Protein AF-0000000065910485 (afdb_homodimer)

Organism: Halorubrum lacusprofundi (strain ATCC 49239 / DSM 5036 / JCM 8891 / ACAM 34) (NCBI:txid416348)

Solvent-accessible surface area (backbone atoms only — not comparable to full-atom values): 24921 Å² total; per-residue (Å²): 115,25,50,30,29,23,32,40,41,31,43,36,22,45,73,60,53,50,44,52,95,52,72,59,58,65,35,56,52,48,20,51,47,26,40,51,49,16,52,50,20,55,63,27,34,88,63,31,20,41,65,41,74,70,29,61,52,33,31,47,25,37,38,33,47,46,41,67,68,57,53,51,50,49,43,50,51,43,48,72,73,44,101,50,41,39,25,37,13,24,10,65,26,47,34,39,46,59,3,38,38,49,6,39,47,57,46,44,73,69,35,49,63,66,32,82,83,42,62,61,48,79,48,69,60,64,48,60,79,62,44,58,57,21,32,32,22,37,33,34,34,48,63,59,46,55,80,69,23,63,61,67,43,34,66,66,62,34,44,52,53,48,49,50,50,49,51,48,44,36,52,48,39,31,74,74,58,29,25,47,58,40,76,73,41,68,54,34,35,42,27,42,37,28,78,69,58,72,66,58,54,51,49,48,40,50,48,28,28,72,72,70,70,46,57,48,30,32,1,27,10,52,9,40,23,42,41,50,3,44,51,35,2,48,54,16,29,53,48,16,66,74,70,71,43,51,69,29,68,43,71,73,82,74,74,77,124,116,24,51,30,30,23,33,39,39,31,43,39,23,44,72,61,52,48,43,50,95,53,69,59,58,67,33,57,52,48,20,50,46,25,40,51,50,16,52,51,19,56,62,28,32,87,65,30,20,41,65,42,76,69,29,60,52,33,31,48,25,37,38,33,49,44,42,68,66,57,53,50,50,51,43,49,51,43,46,73,74,43,102,50,41,37,24,38,13,24,11,65,25,48,33,39,45,58,3,39,38,49,5,38,48,57,46,45,70,69,35,48,62,67,32,82,82,42,60,62,47,79,48,69,58,63,46,59,80,61,46,57,56,20,31,32,21,38,32,33,35,49,63,60,45,53,80,69,22,64,61,69,42,34,66,65,62,35,43,51,52,48,49,48,49,48,51,49,44,37,51,49,40,31,75,74,56,30,25,47,60,40,77,73,41,68,54,34,34,42,28,42,37,28,78,69,58,70,66,58,55,52,49,48,39,50,47,28,28,71,73,71,70,45,57,48,31,32,1,27,9,52,9,41,25,42,41,50,4,42,50,34,1,50,53,18,28,53,48,16,68,75,69,72,43,52,68,29,69,44,72,72,81,73,72,78,125

InterPro domains:
  IPR007839 GTP cyclohydrolase III [MF_00608] (6-252)
  IPR007839 GTP cyclohydrolase III [PF05165] (6-246)
  IPR007839 GTP cyclohydrolase III [PIRSF009265] (4-250)
  IPR007839 GTP cyclohydrolase III [PTHR42202] (4-245)
  IPR029787 Nucleotide cyclase [G3DSA:3.30.70.1230] (3-127)
  IPR043128 Reverse transcriptase/Diguanylate cyclase domain [G3DSA:3.30.70.270] (133-251)

pLDDT: mean 95.98, std 9.11, range [29.16, 98.94]

Radius of gyration: 22.11 Å; Cα contacts (8 Å, |Δi|>4): 1222; chains: 2; bounding box: 54×66×54 Å

Sequence (514 aa):
MTTTQVTLIQIDNYGPWTVTPEPRREMDLQSLQSRLFADIAQFMGPRDAYVFSTRYDNMIAVTNGLDGAAHAALQESIGNRYPVSVSLGTGVSERPIDALEAANRLLQTEGSAQDESRTEVLAGDYLTETAPSDLQIAHFDVVNVTGKYTDRLNEFDTFLNIERAYGSLTRYLRESHGALSFFVGGDNVVAVCPDLPEGAFADTVAHVADDVDIELQVGVGRGASAHEAGFAAKHALEACRNDGTSVELSVAPALSDMTTTQVTLIQIDNYGPWTVTPEPRREMDLQSLQSRLFADIAQFMGPRDAYVFSTRYDNMIAVTNGLDGAAHAALQESIGNRYPVSVSLGTGVSERPIDALEAANRLLQTEGSAQDESRTEVLAGDYLTETAPSDLQIAHFDVVNVTGKYTDRLNEFDTFLNIERAYGSLTRYLRESHGALSFFVGGDNVVAV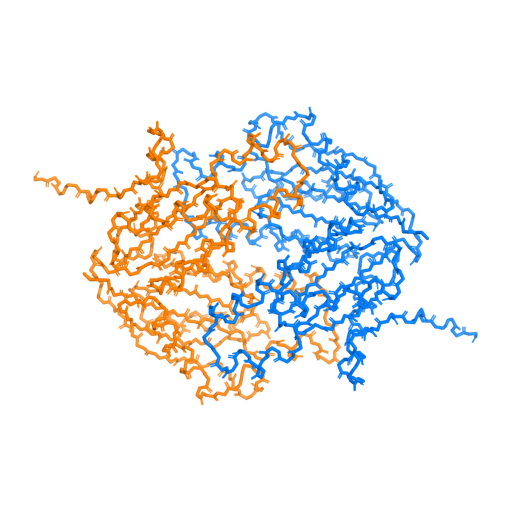CPDLPEGAFADTVAHVADDVDIELQVGVGRGASAHEAGFAAKHALEACRNDGTSVELSVAPALSD

Foldseek 3Di:
DAKWKKKKKAWAQVVCVCQPPHHDDPVVVVVQLVVLVVVVQVLQVVQQKDKADDPSNMIMITRQQDDLVSVLVSQVVCVVPDPIGIAMFMAMDLFPLVRVVNRVCQQVVQHDSNDNPRGHHRDYDHNNDFDQAHWKKKKKFFPPLCPVDVVPHDPVVSVVLLVLLQVQLQVCQCVPFVKHWHDPDDGMIMITGHDDDQVVVVVSQVRSCVPRVIGMAMFMATGRGNNRGVVQGVVQRVVCVVVVHRYGYRDPPPPPD/DAKWKKKKKAWAQVVVVCQPPHHDDPVVVVVQLVVLVVVVQVLQVVQQKDKADDPSNMIMITRQQDFLVSVLVSQVVCVVPDPIGIAMFMAMDLFPLVRVVNRVCQQVVQHDSNDPPRGHHRDYDHNNDFDQAHWKKKKKFFPPLCPVDVVPHDPVVSVVLLVLLQVQLQVCQCVPFVKHWHDPDDGMIMITGHDDDQVVVVVSQVRSCVPRVIGMAMFMATGRGNNRGVVQRVVQRVVCVVVVHRYGYRDPPPPPD

Structure (mmCIF, N/CA/C/O backbone):
data_AF-0000000065910485-model_v1
#
loop_
_entity.id
_entity.type
_entity.pdbx_description
1 polymer 'GTP cyclohydrolase III'
#
loop_
_atom_site.group_PDB
_atom_site.id
_atom_site.type_symbol
_atom_site.label_atom_id
_atom_site.label_alt_id
_atom_site.label_comp_id
_atom_site.label_asym_id
_atom_site.label_entity_id
_atom_site.label_seq_id
_atom_site.pdbx_PDB_ins_code
_atom_site.Cartn_x
_atom_site.Cartn_y
_atom_site.Cartn_z
_atom_site.occupancy
_atom_site.B_iso_or_equiv
_atom_site.auth_seq_id
_atom_site.auth_comp_id
_atom_site.auth_asym_id
_atom_site.auth_atom_id
_atom_site.pdbx_PDB_model_num
ATOM 1 N N . MET A 1 1 ? -2.965 30.281 7.816 1 91.75 1 MET A N 1
ATOM 2 C CA . MET A 1 1 ? -1.857 29.688 7.066 1 91.75 1 MET A CA 1
ATOM 3 C C . MET A 1 1 ? -1.355 28.422 7.746 1 91.75 1 MET A C 1
ATOM 5 O O . MET A 1 1 ? -1.312 28.344 8.977 1 91.75 1 MET A O 1
ATOM 9 N N . THR A 1 2 ? -1.153 27.438 6.934 1 97.25 2 THR A N 1
ATOM 10 C CA . THR A 1 2 ? -0.67 26.172 7.496 1 97.25 2 THR A CA 1
ATOM 11 C C . THR A 1 2 ? 0.85 26.203 7.637 1 97.25 2 THR A C 1
ATOM 13 O O . THR A 1 2 ? 1.528 26.984 6.977 1 97.25 2 THR A O 1
ATOM 16 N N . THR A 1 3 ? 1.385 25.5 8.555 1 98.69 3 THR A N 1
ATOM 17 C CA . THR A 1 3 ? 2.793 25.172 8.727 1 98.69 3 THR A CA 1
ATOM 18 C C . THR A 1 3 ? 2.961 23.672 8.992 1 98.69 3 THR A C 1
ATOM 20 O O . THR A 1 3 ? 2.635 23.188 10.078 1 98.69 3 THR A O 1
ATOM 23 N N . THR A 1 4 ? 3.527 23 8.039 1 98.81 4 THR A N 1
ATOM 24 C CA . THR A 1 4 ? 3.572 21.547 8.094 1 98.81 4 THR A CA 1
ATOM 25 C C . THR A 1 4 ? 5.008 21.047 8.25 1 98.81 4 THR A C 1
ATOM 27 O O . THR A 1 4 ? 5.887 21.438 7.469 1 98.81 4 THR A O 1
ATOM 30 N N . GLN A 1 5 ? 5.27 20.297 9.289 1 98.94 5 GLN A N 1
ATOM 31 C CA . GLN A 1 5 ? 6.523 19.562 9.414 1 98.94 5 GLN A CA 1
ATOM 32 C C . GLN A 1 5 ? 6.406 18.156 8.82 1 98.94 5 GLN A C 1
ATOM 34 O O . GLN A 1 5 ? 5.598 17.344 9.281 1 98.94 5 GLN A O 1
ATOM 39 N N . VAL A 1 6 ? 7.211 17.891 7.793 1 98.94 6 VAL A N 1
ATOM 40 C CA . VAL A 1 6 ? 7.227 16.594 7.129 1 98.94 6 VAL A CA 1
ATOM 41 C C . VAL A 1 6 ? 8.578 15.914 7.344 1 98.94 6 VAL A C 1
ATOM 43 O O . VAL A 1 6 ? 9.625 16.547 7.215 1 98.94 6 VAL A O 1
ATOM 46 N N . THR A 1 7 ? 8.531 14.68 7.758 1 98.94 7 THR A N 1
ATOM 47 C CA . THR A 1 7 ? 9.742 13.867 7.902 1 98.94 7 THR A CA 1
ATOM 48 C C . THR A 1 7 ? 9.75 12.734 6.883 1 98.94 7 THR A C 1
ATOM 50 O O . THR A 1 7 ? 8.812 11.945 6.812 1 98.94 7 THR A O 1
ATOM 53 N N . LEU A 1 8 ? 10.766 12.719 6.07 1 98.94 8 LEU A N 1
ATOM 54 C CA . LEU A 1 8 ? 11.039 11.578 5.199 1 98.94 8 LEU A CA 1
ATOM 55 C C . LEU A 1 8 ? 11.844 10.516 5.93 1 98.94 8 LEU A C 1
ATOM 57 O O . LEU A 1 8 ? 12.898 10.812 6.508 1 98.94 8 LEU A O 1
ATOM 61 N N . ILE A 1 9 ? 11.312 9.344 5.996 1 98.88 9 ILE A N 1
ATOM 62 C CA . ILE A 1 9 ? 11.992 8.18 6.562 1 98.88 9 ILE A CA 1
ATOM 63 C C . ILE A 1 9 ? 12.422 7.234 5.438 1 98.88 9 ILE A C 1
ATOM 65 O O . ILE A 1 9 ? 11.578 6.645 4.758 1 98.88 9 ILE A O 1
ATOM 69 N N . GLN A 1 10 ? 13.688 7.082 5.266 1 98.62 10 GLN A N 1
ATOM 70 C CA . GLN A 1 10 ? 14.234 6.27 4.184 1 98.62 10 GLN A CA 1
ATOM 71 C C . GLN A 1 10 ? 15.109 5.145 4.727 1 98.62 10 GLN A C 1
ATOM 73 O O . GLN A 1 10 ? 16.031 5.391 5.508 1 98.62 10 GLN A O 1
ATOM 78 N N . ILE A 1 11 ? 14.812 3.889 4.379 1 98.44 11 ILE A N 1
ATOM 79 C CA . ILE A 1 11 ? 15.68 2.777 4.754 1 98.44 11 ILE A CA 1
ATOM 80 C C . ILE A 1 11 ? 17.016 2.895 4.023 1 98.44 11 ILE A C 1
ATOM 82 O O . ILE A 1 11 ? 17.047 3.107 2.809 1 98.44 11 ILE A O 1
ATOM 86 N N . ASP A 1 12 ? 18.109 2.75 4.711 1 98.12 12 ASP A N 1
ATOM 87 C CA . ASP A 1 12 ? 19.453 2.928 4.156 1 98.12 12 ASP A CA 1
ATOM 88 C C . ASP A 1 12 ? 19.859 1.715 3.326 1 98.12 12 ASP A C 1
ATOM 90 O O . ASP A 1 12 ? 19.875 0.587 3.822 1 98.12 12 ASP A O 1
ATOM 94 N N . ASN A 1 13 ? 20.234 1.96 2.043 1 97 13 ASN A N 1
ATOM 95 C CA . ASN A 1 13 ? 20.844 0.946 1.194 1 97 13 ASN A CA 1
ATOM 96 C C . ASN A 1 13 ? 19.969 -0.292 1.065 1 97 13 ASN A C 1
ATOM 98 O O . ASN A 1 13 ? 20.469 -1.419 1.09 1 97 13 ASN A O 1
ATOM 102 N N . TYR A 1 14 ? 18.688 -0.039 0.908 1 96.12 14 TYR A N 1
ATOM 103 C CA . TYR A 1 14 ? 17.734 -1.139 0.995 1 96.12 14 TYR A CA 1
ATOM 104 C C . TYR A 1 14 ? 17.75 -1.979 -0.276 1 96.12 14 TYR A C 1
ATOM 106 O O . TYR A 1 14 ? 17.734 -3.211 -0.214 1 96.12 14 TYR A O 1
ATOM 114 N N . GLY A 1 15 ? 17.734 -1.35 -1.47 1 93.44 15 GLY A N 1
ATOM 115 C CA . GLY A 1 15 ? 17.766 -2.08 -2.727 1 93.44 15 GLY A CA 1
ATOM 116 C C . GLY A 1 15 ? 18.844 -3.141 -2.773 1 93.44 15 GLY A C 1
ATOM 117 O O . GLY A 1 15 ? 18.547 -4.336 -2.85 1 93.44 15 GLY A O 1
ATOM 118 N N . PRO A 1 16 ? 20.062 -2.699 -2.641 1 93.19 16 PRO A N 1
ATOM 119 C CA . PRO A 1 16 ? 21.172 -3.672 -2.639 1 93.19 16 PRO A CA 1
ATOM 120 C C . PRO A 1 16 ? 21.047 -4.691 -1.508 1 93.19 16 PRO A C 1
ATOM 122 O O . PRO A 1 16 ? 21.359 -5.867 -1.699 1 93.19 16 PRO A O 1
ATOM 125 N N . TRP A 1 17 ? 20.609 -4.262 -0.376 1 94.31 17 TRP A N 1
ATOM 126 C CA . TRP A 1 17 ? 20.484 -5.148 0.776 1 94.31 17 TRP A CA 1
ATOM 127 C C . TRP A 1 17 ? 19.531 -6.297 0.473 1 94.31 17 TRP A C 1
ATOM 129 O O . TRP A 1 17 ? 19.703 -7.406 0.981 1 94.31 17 TRP A O 1
ATOM 139 N N . THR A 1 18 ? 18.469 -6.121 -0.364 1 93.5 18 THR A N 1
ATOM 140 C CA . THR A 1 18 ? 17.438 -7.129 -0.641 1 93.5 18 THR A CA 1
ATOM 141 C C . THR A 1 18 ? 18 -8.219 -1.551 1 93.5 18 THR A C 1
ATOM 143 O O . THR A 1 18 ? 17.406 -9.297 -1.665 1 93.5 18 THR A O 1
ATOM 146 N N . VAL A 1 19 ? 19.125 -7.988 -2.221 1 90.75 19 VAL A N 1
ATOM 147 C CA . VAL A 1 19 ? 19.562 -8.945 -3.229 1 90.75 19 VAL A CA 1
ATOM 148 C C . VAL A 1 19 ? 20.969 -9.461 -2.877 1 90.75 19 VAL A C 1
ATOM 150 O O . VAL A 1 19 ? 21.484 -10.367 -3.531 1 90.75 19 VAL A O 1
ATOM 153 N N . THR A 1 20 ? 21.578 -8.828 -1.87 1 90.25 20 THR A N 1
ATOM 154 C CA . THR A 1 20 ? 22.938 -9.227 -1.503 1 90.25 20 THR A CA 1
ATOM 155 C C . THR A 1 20 ? 22.938 -9.977 -0.175 1 90.25 20 THR A C 1
ATOM 157 O O . THR A 1 20 ? 22.297 -9.547 0.788 1 90.25 20 THR A O 1
ATOM 160 N N . PRO A 1 21 ? 23.719 -10.977 -0.1 1 89.31 21 PRO A N 1
ATOM 161 C CA . PRO A 1 21 ? 24.562 -11.617 -1.121 1 89.31 21 PRO A CA 1
ATOM 162 C C . PRO A 1 21 ? 23.734 -12.414 -2.137 1 89.31 21 PRO A C 1
ATOM 164 O O . PRO A 1 21 ? 24.219 -12.68 -3.244 1 89.31 21 PRO A O 1
ATOM 167 N N . GLU A 1 22 ? 22.516 -12.867 -1.621 1 88.81 22 GLU A N 1
ATOM 168 C CA . GLU A 1 22 ? 21.547 -13.516 -2.488 1 88.81 22 GLU A CA 1
ATOM 169 C C . GLU A 1 22 ? 20.156 -12.891 -2.316 1 88.81 22 GLU A C 1
ATOM 171 O O . GLU A 1 22 ? 19.875 -12.289 -1.28 1 88.81 22 GLU A O 1
ATOM 176 N N . PRO A 1 23 ? 19.391 -13.039 -3.359 1 89.75 23 PRO A N 1
ATOM 177 C CA . PRO A 1 23 ? 18.047 -12.469 -3.213 1 89.75 23 PRO A CA 1
ATOM 178 C C . PRO A 1 23 ? 17.297 -13.031 -2.014 1 89.75 23 PRO A C 1
ATOM 180 O O . PRO A 1 23 ? 17.312 -14.25 -1.788 1 89.75 23 PRO A O 1
ATOM 183 N N . ARG A 1 24 ? 16.656 -12.203 -1.231 1 93.12 24 ARG A N 1
ATOM 184 C CA . ARG A 1 24 ? 15.883 -12.594 -0.062 1 93.12 24 ARG A CA 1
ATOM 185 C C . ARG A 1 24 ? 14.492 -13.07 -0.467 1 93.12 24 ARG A C 1
ATOM 187 O O . ARG A 1 24 ? 13.992 -12.703 -1.533 1 93.12 24 ARG A O 1
ATOM 194 N N . ARG A 1 25 ? 13.938 -13.914 0.421 1 96.12 25 ARG A N 1
ATOM 195 C CA . ARG A 1 25 ? 12.594 -14.422 0.158 1 96.12 25 ARG A CA 1
ATOM 196 C C . ARG A 1 25 ? 11.57 -13.297 0.182 1 96.12 25 ARG A C 1
ATOM 198 O O . ARG A 1 25 ? 11.594 -12.445 1.072 1 96.12 25 ARG A O 1
ATOM 205 N N . GLU A 1 26 ? 10.664 -13.336 -0.778 1 97.31 26 GLU A N 1
ATOM 206 C CA . GLU A 1 26 ? 9.695 -12.258 -0.946 1 97.31 26 GLU A CA 1
ATOM 207 C C . GLU A 1 26 ? 8.859 -12.062 0.319 1 97.31 26 GLU A C 1
ATOM 209 O O . GLU A 1 26 ? 8.68 -10.938 0.781 1 97.31 26 GLU A O 1
ATOM 214 N N . MET A 1 27 ? 8.359 -13.148 0.969 1 98.25 27 MET A N 1
ATOM 215 C CA . MET A 1 27 ? 7.508 -13.008 2.146 1 98.25 27 MET A CA 1
ATOM 216 C C . MET A 1 27 ? 8.305 -12.5 3.342 1 98.25 27 MET A C 1
ATOM 218 O O . MET A 1 27 ? 7.758 -11.828 4.215 1 98.25 27 MET A O 1
ATOM 222 N N . ASP A 1 28 ? 9.633 -12.781 3.35 1 97.5 28 ASP A N 1
ATOM 223 C CA . ASP A 1 28 ? 10.477 -12.211 4.395 1 97.5 28 ASP A CA 1
ATOM 224 C C . ASP A 1 28 ? 10.578 -10.695 4.25 1 97.5 28 ASP A C 1
ATOM 226 O O . ASP A 1 28 ? 10.523 -9.969 5.246 1 97.5 28 ASP A O 1
ATOM 230 N N . LEU A 1 29 ? 10.758 -10.281 3.033 1 98 29 LEU A N 1
ATOM 231 C CA . LEU A 1 29 ? 10.852 -8.844 2.768 1 98 29 LEU A CA 1
ATOM 232 C C . LEU A 1 29 ? 9.539 -8.148 3.1 1 98 29 LEU A C 1
ATOM 234 O O . LEU A 1 29 ? 9.539 -7.078 3.717 1 98 29 LEU A O 1
ATOM 238 N N . GLN A 1 30 ? 8.438 -8.781 2.691 1 98.25 30 GLN A N 1
ATOM 239 C CA . GLN A 1 30 ? 7.121 -8.211 2.965 1 98.25 30 GLN A CA 1
ATOM 240 C C . GLN A 1 30 ? 6.855 -8.125 4.465 1 98.25 30 GLN A C 1
ATOM 242 O O . GLN A 1 30 ? 6.305 -7.137 4.953 1 98.25 30 GLN A O 1
ATOM 247 N N . SER A 1 31 ? 7.223 -9.188 5.16 1 98.19 31 SER A N 1
ATOM 248 C CA . SER A 1 31 ? 7.07 -9.195 6.609 1 98.19 31 SER A CA 1
ATOM 249 C C . SER A 1 31 ? 7.91 -8.102 7.262 1 98.19 31 SER A C 1
ATOM 251 O O . SER A 1 31 ? 7.43 -7.387 8.148 1 98.19 31 SER A O 1
ATOM 253 N N . LEU A 1 32 ? 9.148 -7.996 6.879 1 98 32 LEU A N 1
ATOM 254 C CA . LEU A 1 32 ? 10.047 -6.996 7.445 1 98 32 LEU A CA 1
ATOM 255 C C . LEU A 1 32 ? 9.508 -5.586 7.219 1 98 32 LEU A C 1
ATOM 257 O O . LEU A 1 32 ? 9.43 -4.789 8.156 1 98 32 LEU A O 1
ATOM 261 N N . GLN A 1 33 ? 9.133 -5.254 5.984 1 98.06 33 GLN A N 1
ATOM 262 C CA . GLN A 1 33 ? 8.648 -3.924 5.629 1 98.06 33 GLN A CA 1
ATOM 263 C C . GLN A 1 33 ? 7.379 -3.576 6.402 1 98.06 33 GLN A C 1
ATOM 265 O O . GLN A 1 33 ? 7.246 -2.461 6.91 1 98.06 33 GLN A O 1
ATOM 270 N N . SER A 1 34 ? 6.5 -4.551 6.512 1 98.44 34 SER A N 1
ATOM 271 C CA . SER A 1 34 ? 5.23 -4.312 7.191 1 98.44 34 SER A CA 1
ATOM 272 C C . SER A 1 34 ? 5.43 -4.156 8.695 1 98.44 34 SER A C 1
ATOM 274 O O . SER A 1 34 ? 4.789 -3.314 9.328 1 98.44 34 SER A O 1
ATOM 276 N N . ARG A 1 35 ? 6.285 -4.953 9.273 1 98.31 35 ARG A N 1
ATOM 277 C CA . ARG A 1 35 ? 6.582 -4.836 10.695 1 98.31 35 ARG A CA 1
ATOM 278 C C . ARG A 1 35 ? 7.254 -3.502 11.008 1 98.31 35 ARG A C 1
ATOM 280 O O . ARG A 1 35 ? 6.945 -2.863 12.016 1 98.31 35 ARG A O 1
ATOM 287 N N . LEU A 1 36 ? 8.195 -3.197 10.164 1 98.75 36 LEU A N 1
ATOM 288 C CA . LEU A 1 36 ? 8.875 -1.921 10.344 1 98.75 36 LEU A CA 1
ATOM 289 C C . LEU A 1 36 ? 7.883 -0.764 10.312 1 98.75 36 LEU A C 1
ATOM 291 O O . LEU A 1 36 ? 7.906 0.103 11.195 1 98.75 36 LEU A O 1
ATOM 295 N N . PHE A 1 37 ? 7.027 -0.754 9.336 1 98.81 37 PHE A N 1
ATOM 296 C CA . PHE A 1 37 ? 6.035 0.31 9.242 1 98.81 37 PHE A CA 1
ATOM 297 C C . PHE A 1 37 ? 5.141 0.326 10.477 1 98.81 37 PHE A C 1
ATOM 299 O O . PHE A 1 37 ? 4.828 1.393 11.008 1 98.81 37 PHE A O 1
ATOM 306 N N . ALA A 1 38 ? 4.688 -0.857 10.898 1 98.62 38 ALA A N 1
ATOM 307 C CA . ALA A 1 38 ? 3.832 -0.951 12.086 1 98.62 38 ALA A CA 1
ATOM 308 C C . ALA A 1 38 ? 4.523 -0.354 13.305 1 98.62 38 ALA A C 1
ATOM 310 O O . ALA A 1 38 ? 3.893 0.352 14.102 1 98.62 38 ALA A O 1
ATOM 311 N N . ASP A 1 39 ? 5.742 -0.627 13.461 1 98.62 39 ASP A N 1
ATOM 312 C CA . ASP A 1 39 ? 6.492 -0.124 14.609 1 98.62 39 ASP A CA 1
ATOM 313 C C . ASP A 1 39 ? 6.652 1.393 14.539 1 98.62 39 ASP A C 1
ATOM 315 O O . ASP A 1 39 ? 6.598 2.076 15.562 1 98.62 39 ASP A O 1
ATOM 319 N N . ILE A 1 40 ? 6.879 1.877 13.344 1 98.88 40 ILE A N 1
ATOM 320 C CA . ILE A 1 40 ? 7.008 3.322 13.18 1 98.88 40 ILE A CA 1
ATOM 321 C C . ILE A 1 40 ? 5.66 3.99 13.453 1 98.88 40 ILE A C 1
ATOM 323 O O . ILE A 1 40 ? 5.598 5.031 14.109 1 98.88 40 ILE A O 1
ATOM 327 N N . ALA A 1 41 ? 4.613 3.377 12.969 1 98.81 41 ALA A N 1
ATOM 328 C CA . ALA A 1 41 ? 3.275 3.896 13.242 1 98.81 41 ALA A CA 1
ATOM 329 C C . ALA A 1 41 ? 2.98 3.896 14.742 1 98.81 41 ALA A C 1
ATOM 331 O O . ALA A 1 41 ? 2.389 4.844 15.266 1 98.81 41 ALA A O 1
ATOM 332 N N . GLN A 1 42 ? 3.396 2.883 15.398 1 98.19 42 GLN A N 1
ATOM 333 C CA . GLN A 1 42 ? 3.195 2.773 16.844 1 98.19 42 GLN A CA 1
ATOM 334 C C . GLN A 1 42 ? 4.023 3.814 17.594 1 98.19 42 GLN A C 1
ATOM 336 O O . GLN A 1 42 ? 3.621 4.281 18.656 1 98.19 42 GLN A O 1
ATOM 341 N N . PHE A 1 43 ? 5.148 4.125 17.094 1 98.69 43 PHE A N 1
ATOM 342 C CA . PHE A 1 43 ? 6 5.156 17.672 1 98.69 43 PHE A CA 1
ATOM 343 C C . PHE A 1 43 ? 5.375 6.535 17.484 1 98.69 43 PHE A C 1
ATOM 345 O O . PHE A 1 43 ? 5.422 7.371 18.406 1 98.69 43 PHE A O 1
ATOM 352 N N . MET A 1 44 ? 4.754 6.789 16.328 1 98.62 44 MET A N 1
ATOM 353 C CA . MET A 1 44 ? 4.195 8.086 15.953 1 98.62 44 MET A CA 1
ATOM 354 C C . MET A 1 44 ? 2.855 8.32 16.641 1 98.62 44 MET A C 1
ATOM 356 O O . MET A 1 44 ? 2.562 9.438 17.078 1 98.62 44 MET A O 1
ATOM 360 N N . GLY A 1 45 ? 2.094 7.273 16.781 1 98.19 45 GLY A N 1
ATOM 361 C CA . GLY A 1 45 ? 0.72 7.363 17.25 1 98.19 45 GLY A CA 1
ATOM 362 C C . GLY A 1 45 ? 0.586 8.094 18.578 1 98.19 45 GLY A C 1
ATOM 363 O O . GLY A 1 45 ? -0.05 9.148 18.641 1 98.19 45 GLY A O 1
ATOM 364 N N . PRO A 1 46 ? 1.25 7.605 19.625 1 98 46 PRO A N 1
ATOM 365 C CA . PRO A 1 46 ? 1.136 8.234 20.953 1 98 46 PRO A CA 1
ATOM 366 C C . PRO A 1 46 ? 1.713 9.648 20.984 1 98 46 PRO A C 1
ATOM 368 O O . PRO A 1 46 ? 1.485 10.391 21.938 1 98 46 PRO A O 1
ATOM 371 N N . ARG A 1 47 ? 2.367 10.031 19.969 1 98 47 ARG A N 1
ATOM 372 C CA . ARG A 1 47 ? 2.973 11.352 19.891 1 98 47 ARG A CA 1
ATOM 373 C C . ARG A 1 47 ? 2.162 12.273 18.984 1 98 47 ARG A C 1
ATOM 375 O O . ARG A 1 47 ? 2.65 13.32 18.562 1 98 47 ARG A O 1
ATOM 382 N N . ASP A 1 48 ? 1.008 11.805 18.562 1 98.19 48 ASP A N 1
ATOM 383 C CA . ASP A 1 48 ? 0.01 12.531 17.781 1 98.19 48 ASP A CA 1
ATOM 384 C C . ASP A 1 48 ? 0.523 12.844 16.375 1 98.19 48 ASP A C 1
ATOM 386 O O . ASP A 1 48 ? 0.121 13.836 15.766 1 98.19 48 ASP A O 1
ATOM 390 N N . ALA A 1 49 ? 1.496 12.086 15.883 1 98.88 49 ALA A N 1
ATOM 391 C CA . ALA A 1 49 ? 2.012 12.18 14.523 1 98.88 49 ALA A CA 1
ATOM 392 C C . ALA A 1 49 ? 1.399 11.102 13.633 1 98.88 49 ALA A C 1
ATOM 394 O O . ALA A 1 49 ? 0.745 10.18 14.117 1 98.88 49 ALA A O 1
ATOM 395 N N . TYR A 1 50 ? 1.461 11.344 12.312 1 98.94 50 TYR A N 1
ATOM 396 C CA . TYR A 1 50 ? 1.066 10.375 11.297 1 98.94 50 TYR A CA 1
ATOM 397 C C . TYR A 1 50 ? 2.27 9.922 10.484 1 98.94 50 TYR A C 1
ATOM 399 O O . TYR A 1 50 ? 3.199 10.695 10.25 1 98.94 50 TYR A O 1
ATOM 407 N N . VAL A 1 51 ? 2.248 8.719 10.133 1 98.94 51 VAL A N 1
ATOM 408 C CA . VAL A 1 51 ? 3.201 8.211 9.148 1 98.94 51 VAL A CA 1
ATOM 409 C C . VAL A 1 51 ? 2.467 7.379 8.102 1 98.94 51 VAL A C 1
ATOM 411 O O . VAL A 1 51 ? 1.484 6.703 8.414 1 98.94 51 VAL A O 1
ATOM 414 N N . PHE A 1 52 ? 2.902 7.48 6.883 1 98.81 52 PHE A N 1
ATOM 415 C CA . PHE A 1 52 ? 2.305 6.793 5.742 1 98.81 52 PHE A CA 1
ATOM 416 C C . PHE A 1 52 ? 3.361 6.023 4.957 1 98.81 52 PHE A C 1
ATOM 418 O O . PHE A 1 52 ? 4.477 6.516 4.762 1 98.81 52 PHE A O 1
ATOM 425 N N . SER A 1 53 ? 2.912 4.836 4.574 1 97.06 53 SER A N 1
ATOM 426 C CA . SER A 1 53 ? 3.795 4.086 3.686 1 97.06 53 SER A CA 1
ATOM 427 C C . SER A 1 53 ? 3.625 4.527 2.234 1 97.06 53 SER A C 1
ATOM 429 O O . SER A 1 53 ? 2.502 4.727 1.77 1 97.06 53 SER A O 1
ATOM 431 N N . THR A 1 54 ? 4.641 4.809 1.543 1 97.12 54 THR A N 1
ATOM 432 C CA . THR A 1 54 ? 4.645 5.023 0.1 1 97.12 54 THR A CA 1
ATOM 433 C C . THR A 1 54 ? 5.234 3.816 -0.625 1 97.12 54 THR A C 1
ATOM 435 O O . THR A 1 54 ? 4.527 2.842 -0.889 1 97.12 54 THR A O 1
ATOM 438 N N . ARG A 1 55 ? 6.551 3.77 -0.688 1 97.25 55 ARG A N 1
ATOM 439 C CA . ARG A 1 55 ? 7.207 2.664 -1.379 1 97.25 55 ARG A CA 1
ATOM 440 C C . ARG A 1 55 ? 7.801 1.673 -0.384 1 97.25 55 ARG A C 1
ATOM 442 O O . ARG A 1 55 ? 8.555 0.778 -0.768 1 97.25 55 ARG A O 1
ATOM 449 N N . TYR A 1 56 ? 7.508 1.71 0.875 1 95.75 56 TYR A N 1
ATOM 450 C CA . TYR A 1 56 ? 7.941 0.88 1.993 1 95.75 56 TYR A CA 1
ATOM 451 C C . TYR A 1 56 ? 9.406 1.132 2.328 1 95.75 56 TYR A C 1
ATOM 453 O O . TYR A 1 56 ? 9.773 1.222 3.502 1 95.75 56 TYR A O 1
ATOM 461 N N . ASP A 1 57 ? 10.25 1.26 1.341 1 97.12 57 ASP A N 1
ATOM 462 C CA . ASP A 1 57 ? 11.625 1.638 1.638 1 97.12 57 ASP A CA 1
ATOM 463 C C . ASP A 1 57 ? 11.734 3.131 1.942 1 97.12 57 ASP A C 1
ATOM 465 O O . ASP A 1 57 ? 12.773 3.602 2.402 1 97.12 57 ASP A O 1
ATOM 469 N N . ASN A 1 58 ? 10.664 3.852 1.624 1 98.31 58 ASN A N 1
ATOM 470 C CA . ASN A 1 58 ? 10.438 5.238 2.014 1 98.31 58 ASN A CA 1
ATOM 471 C C . ASN A 1 58 ? 9.07 5.422 2.67 1 98.31 58 ASN A C 1
ATOM 473 O O . ASN A 1 58 ? 8.078 4.84 2.223 1 98.31 58 ASN A O 1
ATOM 477 N N . MET A 1 59 ? 9.039 6.188 3.717 1 98.81 59 MET A N 1
ATOM 478 C CA . MET A 1 59 ? 7.805 6.578 4.398 1 98.81 59 MET A CA 1
ATOM 479 C C . MET A 1 59 ? 7.781 8.078 4.664 1 98.81 59 MET A C 1
ATOM 481 O O . MET A 1 59 ? 8.836 8.711 4.789 1 98.81 59 MET A O 1
ATOM 485 N N . ILE A 1 60 ? 6.621 8.633 4.672 1 98.94 60 ILE A N 1
ATOM 486 C CA . ILE A 1 60 ? 6.441 10.062 4.891 1 98.94 60 ILE A CA 1
ATOM 487 C C . ILE A 1 60 ? 5.609 10.289 6.152 1 98.94 60 ILE A C 1
ATOM 489 O O . ILE A 1 60 ? 4.512 9.742 6.289 1 98.94 60 ILE A O 1
ATOM 493 N N . ALA A 1 61 ? 6.125 11.062 7.062 1 98.94 61 ALA A N 1
ATOM 494 C CA . ALA A 1 61 ? 5.441 11.32 8.328 1 98.94 61 ALA A CA 1
ATOM 495 C C . ALA A 1 61 ? 5.129 12.812 8.484 1 98.94 61 ALA A C 1
ATOM 497 O O . ALA A 1 61 ? 5.863 13.664 7.98 1 98.94 61 ALA A O 1
ATOM 498 N N . VAL A 1 62 ? 4.035 13.109 9.016 1 98.94 62 VAL A N 1
ATOM 499 C CA . VAL A 1 62 ? 3.674 14.445 9.484 1 98.94 62 VAL A CA 1
ATOM 500 C C . VAL A 1 62 ? 3.916 14.547 10.984 1 98.94 62 VAL A C 1
ATOM 502 O O . VAL A 1 62 ? 3.186 13.953 11.781 1 98.94 62 VAL A O 1
ATOM 505 N N . THR A 1 63 ? 4.914 15.367 11.328 1 98.88 63 THR A N 1
ATOM 506 C CA . THR A 1 63 ? 5.473 15.227 12.664 1 98.88 63 THR A CA 1
ATOM 507 C C . THR A 1 63 ? 5.449 16.562 13.406 1 98.88 63 THR A C 1
ATOM 509 O O . THR A 1 63 ? 6.34 16.859 14.203 1 98.88 63 THR A O 1
ATOM 512 N N . ASN A 1 64 ? 4.484 17.422 13.062 1 98.81 64 ASN A N 1
ATOM 513 C CA . ASN A 1 64 ? 4.305 18.656 13.844 1 98.81 64 ASN A CA 1
ATOM 514 C C . ASN A 1 64 ? 4.344 18.375 15.336 1 98.81 64 ASN A C 1
ATOM 516 O O . ASN A 1 64 ? 3.605 17.516 15.836 1 98.81 64 ASN A O 1
ATOM 520 N N . GLY A 1 65 ? 5.242 19.078 16.094 1 98.38 65 GLY A N 1
ATOM 521 C CA . GLY A 1 65 ? 5.324 18.922 17.531 1 98.38 65 GLY A CA 1
ATOM 522 C C . GLY A 1 65 ? 6.449 18 17.969 1 98.38 65 GLY A C 1
ATOM 523 O O . GLY A 1 65 ? 6.805 17.969 19.156 1 98.38 65 GLY A O 1
ATOM 524 N N . LEU A 1 66 ? 6.984 17.234 17.047 1 98.56 66 LEU A N 1
ATOM 525 C CA . LEU A 1 66 ? 8.109 16.359 17.375 1 98.56 66 LEU A CA 1
ATOM 526 C C . LEU A 1 66 ? 9.438 17.062 17.125 1 98.56 66 LEU A C 1
ATOM 528 O O . LEU A 1 66 ? 9.617 17.688 16.078 1 98.56 66 LEU A O 1
ATOM 532 N N . ASP A 1 67 ? 10.336 16.922 18.078 1 98.25 67 ASP A N 1
ATOM 533 C CA . ASP A 1 67 ? 11.625 17.578 17.938 1 98.25 67 ASP A CA 1
ATOM 534 C C . ASP A 1 67 ? 12.711 16.594 17.516 1 98.25 67 ASP A C 1
ATOM 536 O O . ASP A 1 67 ? 12.414 15.445 17.188 1 98.25 67 ASP A O 1
ATOM 540 N N . GLY A 1 68 ? 13.891 17.109 17.484 1 98.38 68 GLY A N 1
ATOM 541 C CA . GLY A 1 68 ? 15.023 16.297 17.062 1 98.38 68 GLY A CA 1
ATOM 542 C C . GLY A 1 68 ? 15.273 15.094 17.969 1 98.38 68 GLY A C 1
ATOM 543 O O . GLY A 1 68 ? 15.68 14.031 17.5 1 98.38 68 GLY A O 1
ATOM 544 N N . ALA A 1 69 ? 15.07 15.273 19.203 1 98.38 69 ALA A N 1
ATOM 545 C CA . ALA A 1 69 ? 15.281 14.188 20.156 1 98.38 69 ALA A CA 1
ATOM 546 C C . ALA A 1 69 ? 14.344 13.016 19.875 1 98.38 69 ALA A C 1
ATOM 548 O O . ALA A 1 69 ? 14.734 11.852 19.969 1 98.38 69 ALA A O 1
ATOM 549 N N . ALA A 1 70 ? 13.125 13.359 19.609 1 98.5 70 ALA A N 1
ATOM 550 C CA . ALA A 1 70 ? 12.164 12.32 19.281 1 98.5 70 ALA A CA 1
ATOM 551 C C . ALA A 1 70 ? 12.578 11.57 18.01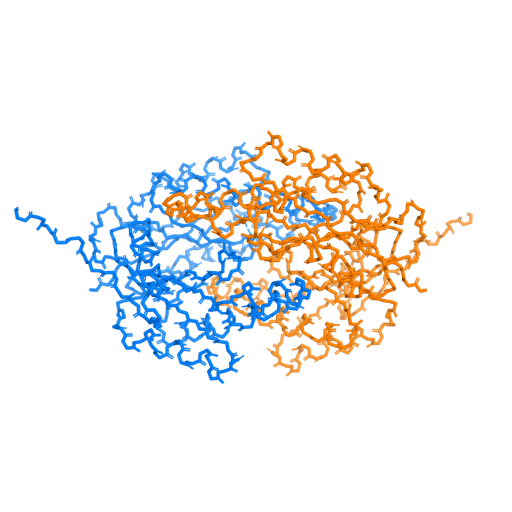6 1 98.5 70 ALA A C 1
ATOM 553 O O . ALA A 1 70 ? 12.453 10.352 17.938 1 98.5 70 ALA A O 1
ATOM 554 N N . HIS A 1 71 ? 13.039 12.273 17.016 1 98.81 71 HIS A N 1
ATOM 555 C CA . HIS A 1 71 ? 13.484 11.648 15.773 1 98.81 71 HIS A CA 1
ATOM 556 C C . HIS A 1 71 ? 14.719 10.781 16 1 98.81 71 HIS A C 1
ATOM 558 O O . HIS A 1 71 ? 14.828 9.688 15.445 1 98.81 71 HIS A O 1
ATOM 564 N N . ALA A 1 72 ? 15.594 11.242 16.828 1 98.81 72 ALA A N 1
ATOM 565 C CA . ALA A 1 72 ? 16.781 10.453 17.188 1 98.81 72 ALA A CA 1
ATOM 566 C C . ALA A 1 72 ? 16.375 9.156 17.891 1 98.81 72 ALA A C 1
ATOM 568 O O . ALA A 1 72 ? 16.984 8.109 17.656 1 98.81 72 ALA A O 1
ATOM 569 N N . ALA A 1 73 ? 15.453 9.273 18.734 1 98.88 73 ALA A N 1
ATOM 570 C CA . ALA A 1 73 ? 14.969 8.094 19.453 1 98.88 73 ALA A CA 1
ATOM 571 C C . ALA A 1 73 ? 14.367 7.074 18.5 1 98.88 73 ALA A C 1
ATOM 573 O O . ALA A 1 73 ? 14.547 5.863 18.672 1 98.88 73 ALA A O 1
ATOM 574 N N . LEU A 1 74 ? 13.633 7.535 17.547 1 98.88 74 LEU A N 1
ATOM 575 C CA . LEU A 1 74 ? 13.078 6.645 16.531 1 98.88 74 LEU A CA 1
ATOM 576 C C . LEU A 1 74 ? 14.188 5.93 15.766 1 98.88 74 LEU A C 1
ATOM 578 O O . LEU A 1 74 ? 14.133 4.711 15.578 1 98.88 74 LEU A O 1
ATOM 582 N N . GLN A 1 75 ? 15.102 6.699 15.297 1 98.88 75 GLN A N 1
ATOM 583 C CA . GLN A 1 75 ? 16.219 6.148 14.539 1 98.88 75 GLN A CA 1
ATOM 584 C C . GLN A 1 75 ? 16.969 5.09 15.344 1 98.88 75 GLN A C 1
ATOM 586 O O . GLN A 1 75 ? 17.281 4.016 14.828 1 98.88 75 GLN A O 1
ATOM 591 N N . GLU A 1 76 ? 17.234 5.379 16.578 1 98.69 76 GLU A N 1
ATOM 592 C CA . GLU A 1 76 ? 17.906 4.441 17.469 1 98.69 76 GLU A CA 1
ATOM 593 C C . GLU A 1 76 ? 17.078 3.172 17.656 1 98.69 76 GLU A C 1
ATOM 595 O O . GLU A 1 76 ? 17.625 2.064 17.625 1 98.69 76 GLU A O 1
ATOM 600 N N . SER A 1 77 ? 15.844 3.387 17.875 1 98.5 77 SER A N 1
ATOM 601 C CA . SER A 1 77 ? 14.953 2.246 18.078 1 98.5 77 SER A CA 1
ATOM 602 C C . SER A 1 77 ? 14.992 1.297 16.891 1 98.5 77 SER A C 1
ATOM 604 O O . SER A 1 77 ? 15.078 0.079 17.062 1 98.5 77 SER A O 1
ATOM 606 N N . ILE A 1 78 ? 14.914 1.818 15.695 1 98.44 78 ILE A N 1
ATOM 607 C CA . ILE A 1 78 ? 14.914 1.003 14.492 1 98.44 78 ILE A CA 1
ATOM 608 C C . ILE A 1 78 ? 16.266 0.302 14.336 1 98.44 78 ILE A C 1
ATOM 610 O O . ILE A 1 78 ? 16.312 -0.896 14.047 1 98.44 78 ILE A O 1
ATOM 614 N N . GLY A 1 79 ? 17.328 1.038 14.578 1 97.88 79 GLY A N 1
ATOM 615 C CA . GLY A 1 79 ? 18.656 0.451 14.492 1 97.88 79 GLY A CA 1
ATOM 616 C C . GLY A 1 79 ? 18.859 -0.703 15.461 1 97.88 79 GLY A C 1
ATOM 617 O O . GLY A 1 79 ? 19.594 -1.646 15.164 1 97.88 79 GLY A O 1
ATOM 618 N N . ASN A 1 80 ? 18.156 -0.688 16.562 1 97.88 80 ASN A N 1
ATOM 619 C CA . ASN A 1 80 ? 18.297 -1.711 17.594 1 97.88 80 ASN A CA 1
ATOM 620 C C . ASN A 1 80 ? 17.453 -2.939 17.281 1 97.88 80 ASN A C 1
ATOM 622 O O . ASN A 1 80 ? 17.75 -4.039 17.75 1 97.88 80 ASN A O 1
ATOM 626 N N . ARG A 1 81 ? 16.484 -2.777 16.5 1 97.94 81 ARG A N 1
ATOM 627 C CA . ARG A 1 81 ? 15.469 -3.832 16.422 1 97.94 81 ARG A CA 1
ATOM 628 C C . ARG A 1 81 ? 15.461 -4.484 15.039 1 97.94 81 ARG A C 1
ATOM 630 O O . ARG A 1 81 ? 14.93 -5.586 14.875 1 97.94 81 ARG A O 1
ATOM 637 N N . TYR A 1 82 ? 15.992 -3.852 14.039 1 98.19 82 TYR A N 1
ATOM 638 C CA . TYR A 1 82 ? 15.914 -4.344 12.664 1 98.19 82 TYR A CA 1
ATOM 639 C C . TYR A 1 82 ? 17.312 -4.496 12.062 1 98.19 82 TYR A C 1
ATOM 641 O O . TYR A 1 82 ? 18.25 -3.818 12.477 1 98.19 82 TYR A O 1
ATOM 649 N N . PRO A 1 83 ? 17.422 -5.34 11.07 1 97.06 83 PRO A N 1
ATOM 650 C CA . PRO A 1 83 ? 18.703 -5.52 10.398 1 97.06 83 PRO A CA 1
ATOM 651 C C . PRO A 1 83 ? 19.016 -4.395 9.414 1 97.06 83 PRO A C 1
ATOM 653 O O . PRO A 1 83 ? 20 -4.477 8.664 1 97.06 83 PRO A O 1
ATOM 656 N N . VAL A 1 84 ? 18.188 -3.357 9.359 1 97.5 84 VAL A N 1
ATOM 657 C CA . VAL A 1 84 ? 18.375 -2.182 8.516 1 97.5 84 VAL A CA 1
ATOM 658 C C . VAL A 1 84 ? 18.406 -0.923 9.375 1 97.5 84 VAL A C 1
ATOM 660 O O . VAL A 1 84 ? 17.922 -0.935 10.516 1 97.5 84 VAL A O 1
ATOM 663 N N . SER A 1 85 ? 18.969 0.059 8.844 1 98.19 85 SER A N 1
ATOM 664 C CA . SER A 1 85 ? 18.922 1.383 9.461 1 98.19 85 SER A CA 1
ATOM 665 C C . SER A 1 85 ? 18.094 2.348 8.609 1 98.19 85 SER A C 1
ATOM 667 O O . SER A 1 85 ? 17.75 2.039 7.465 1 98.19 85 SER A O 1
ATOM 669 N N . VAL A 1 86 ? 17.766 3.494 9.234 1 98.75 86 VAL A N 1
ATOM 670 C CA . VAL A 1 86 ? 17 4.48 8.492 1 98.75 86 VAL A CA 1
ATOM 671 C C . VAL A 1 86 ? 17.656 5.852 8.602 1 98.75 86 VAL A C 1
ATOM 673 O O . VAL A 1 86 ? 18.297 6.16 9.617 1 98.75 86 VAL A O 1
ATOM 676 N N . SER A 1 87 ? 17.531 6.594 7.559 1 98.88 87 SER A N 1
ATOM 677 C CA . SER A 1 87 ? 17.859 8.016 7.535 1 98.88 87 SER A CA 1
ATOM 678 C C . SER A 1 87 ? 16.609 8.875 7.566 1 98.88 87 SER A C 1
ATOM 680 O O . SER A 1 87 ? 15.594 8.531 6.945 1 98.88 87 SER A O 1
ATOM 682 N N . LEU A 1 88 ? 16.719 9.984 8.328 1 98.88 88 LEU A N 1
ATOM 683 C CA . LEU A 1 88 ? 15.57 10.867 8.516 1 98.88 88 LEU A CA 1
ATOM 684 C C . LEU A 1 88 ? 15.898 12.281 8.055 1 98.88 88 LEU A C 1
ATOM 686 O O . LEU A 1 88 ? 16.875 12.883 8.508 1 98.88 88 LEU A O 1
ATOM 690 N N . GLY A 1 89 ? 15.188 12.789 7.062 1 98.88 89 GLY A N 1
ATOM 691 C CA . GLY A 1 89 ? 15.164 14.203 6.707 1 98.88 89 GLY A CA 1
ATOM 692 C C . GLY A 1 89 ? 13.859 14.891 7.059 1 98.88 89 GLY A C 1
ATOM 693 O O . GLY A 1 89 ? 12.781 14.359 6.785 1 98.88 89 GLY A O 1
ATOM 694 N N . THR A 1 90 ? 13.969 16.078 7.738 1 98.88 90 THR A N 1
ATOM 695 C CA . THR A 1 90 ? 12.766 16.781 8.164 1 98.88 90 THR A CA 1
ATOM 696 C C . THR A 1 90 ? 12.742 18.203 7.617 1 98.88 90 THR A C 1
ATOM 698 O O . THR A 1 90 ? 13.742 18.922 7.703 1 98.88 90 THR A O 1
ATOM 701 N N . GLY A 1 91 ? 11.625 18.578 6.969 1 98.81 91 GLY A N 1
ATOM 702 C CA . GLY A 1 91 ? 11.414 19.938 6.477 1 98.81 91 GLY A CA 1
ATOM 703 C C . GLY A 1 91 ? 10.117 20.547 6.961 1 98.81 91 GLY A C 1
ATOM 704 O O . GLY A 1 91 ? 9.188 19.828 7.352 1 98.81 91 GLY A O 1
ATOM 705 N N . VAL A 1 92 ? 10.07 21.859 7.035 1 98.75 92 VAL A N 1
ATOM 706 C CA . VAL A 1 92 ? 8.898 22.625 7.457 1 98.75 92 VAL A CA 1
ATOM 707 C C . VAL A 1 92 ? 8.539 23.656 6.395 1 98.75 92 VAL A C 1
ATOM 709 O O . VAL A 1 92 ? 9.406 24.375 5.898 1 98.75 92 VAL A O 1
ATOM 712 N N . SER A 1 93 ? 7.309 23.688 6.039 1 98.62 93 SER A N 1
ATOM 713 C CA . SER A 1 93 ? 6.844 24.656 5.051 1 98.62 93 SER A CA 1
ATOM 714 C C . SER A 1 93 ? 5.328 24.828 5.121 1 98.62 93 SER A C 1
ATOM 716 O O . SER A 1 93 ? 4.645 24.078 5.816 1 98.62 93 SER A O 1
ATOM 718 N N . GLU A 1 94 ? 4.848 25.875 4.535 1 98.19 94 GLU A N 1
ATOM 719 C CA . GLU A 1 94 ? 3.408 26.078 4.41 1 98.19 94 GLU A CA 1
ATOM 720 C C . GLU A 1 94 ? 2.756 24.984 3.582 1 98.19 94 GLU A C 1
ATOM 722 O O . GLU A 1 94 ? 1.7 24.469 3.951 1 98.19 94 GLU A O 1
ATOM 727 N N . ARG A 1 95 ? 3.381 24.656 2.469 1 98.56 95 ARG A N 1
ATOM 728 C CA . ARG A 1 95 ? 2.881 23.562 1.632 1 98.56 95 ARG A CA 1
ATOM 729 C C . ARG A 1 95 ? 3.59 22.25 1.956 1 98.56 95 ARG A C 1
ATOM 731 O O . ARG A 1 95 ? 4.82 22.203 1.981 1 98.56 95 ARG A O 1
ATOM 738 N N . PRO A 1 96 ? 2.822 21.156 2.102 1 98.81 96 PRO A N 1
ATOM 739 C CA . PRO A 1 96 ? 3.424 19.875 2.457 1 98.81 96 PRO A CA 1
ATOM 740 C C . PRO A 1 96 ? 4.477 19.422 1.452 1 98.81 96 PRO A C 1
ATOM 742 O O . PRO A 1 96 ? 5.52 18.891 1.844 1 98.81 96 PRO A O 1
ATOM 745 N N . ILE A 1 97 ? 4.332 19.703 0.171 1 98.94 97 ILE A N 1
ATOM 746 C CA . ILE A 1 97 ? 5.258 19.219 -0.852 1 98.94 97 ILE A CA 1
ATOM 747 C C . ILE A 1 97 ? 6.598 19.938 -0.706 1 98.94 97 ILE A C 1
ATOM 749 O O . ILE A 1 97 ? 7.656 19.344 -0.934 1 98.94 97 ILE A O 1
ATOM 753 N N . ASP A 1 98 ? 6.539 21.156 -0.367 1 98.81 98 ASP A N 1
ATOM 754 C CA . ASP A 1 98 ? 7.773 21.922 -0.186 1 98.81 98 ASP A CA 1
ATOM 755 C C . ASP A 1 98 ? 8.547 21.422 1.038 1 98.81 98 ASP A C 1
ATOM 757 O O . ASP A 1 98 ? 9.773 21.375 1.023 1 98.81 98 ASP A O 1
ATOM 761 N N . ALA A 1 99 ? 7.812 21.141 2.102 1 98.88 99 ALA A N 1
ATOM 762 C CA . ALA A 1 99 ? 8.445 20.562 3.277 1 98.88 99 ALA A CA 1
ATOM 763 C C . ALA A 1 99 ? 9.133 19.234 2.93 1 98.88 99 ALA A C 1
ATOM 765 O O . ALA A 1 99 ? 10.266 19 3.34 1 98.88 99 ALA A O 1
ATOM 766 N N . LEU A 1 100 ? 8.453 18.391 2.166 1 98.88 100 LEU A N 1
ATOM 767 C CA . LEU A 1 100 ? 9.023 17.109 1.771 1 98.88 1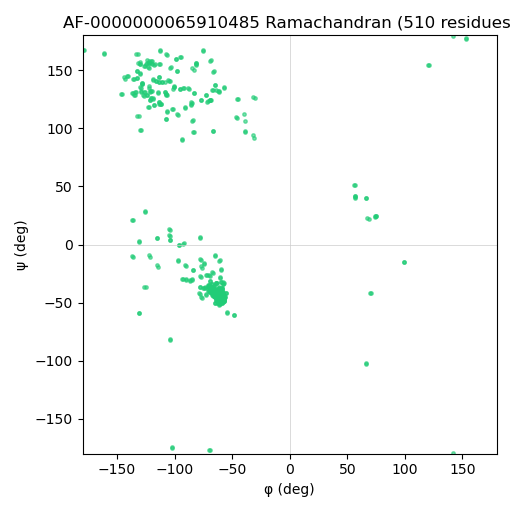00 LEU A CA 1
ATOM 768 C C . LEU A 1 100 ? 10.242 17.312 0.879 1 98.88 100 LEU A C 1
ATOM 770 O O . LEU A 1 100 ? 11.234 16.578 1.001 1 98.88 100 LEU A O 1
ATOM 774 N N . GLU A 1 101 ? 10.141 18.219 -0.041 1 98.62 101 GLU A N 1
ATOM 775 C CA . GLU A 1 101 ? 11.266 18.5 -0.924 1 98.62 101 GLU A CA 1
ATOM 776 C C . GLU A 1 101 ? 12.5 18.922 -0.129 1 98.62 101 GLU A C 1
ATOM 778 O O . GLU A 1 101 ? 13.617 18.5 -0.446 1 98.62 101 GLU A O 1
ATOM 783 N N . ALA A 1 102 ? 12.266 19.797 0.847 1 98.69 102 ALA A N 1
ATOM 784 C CA . ALA A 1 102 ? 13.375 20.188 1.719 1 98.69 102 ALA A CA 1
ATOM 785 C C . ALA A 1 102 ? 13.953 18.984 2.451 1 98.69 102 ALA A C 1
ATOM 787 O O . ALA A 1 102 ? 15.172 18.844 2.557 1 98.69 102 ALA A O 1
ATOM 788 N N . ALA A 1 103 ? 13.109 18.141 2.965 1 98.75 103 ALA A N 1
ATOM 789 C CA . ALA A 1 103 ? 13.539 16.922 3.643 1 98.75 103 ALA A CA 1
ATOM 790 C C . ALA A 1 103 ? 14.359 16.031 2.709 1 98.75 103 ALA A C 1
ATOM 792 O O . ALA A 1 103 ? 15.406 15.508 3.1 1 98.75 103 ALA A O 1
ATOM 793 N N . ASN A 1 104 ? 13.883 15.828 1.484 1 98.5 104 ASN A N 1
ATOM 794 C CA . ASN A 1 104 ? 14.57 15.008 0.491 1 98.5 104 ASN A CA 1
ATOM 795 C C . ASN A 1 104 ? 15.969 15.539 0.2 1 98.5 104 ASN A C 1
ATOM 797 O O . ASN A 1 104 ? 16.922 14.758 0.102 1 98.5 104 ASN A O 1
ATOM 801 N N . ARG A 1 105 ? 16.047 16.828 0.035 1 98.12 105 ARG A N 1
ATOM 802 C CA . ARG A 1 105 ? 17.328 17.438 -0.306 1 98.12 105 ARG A CA 1
ATOM 803 C C . ARG A 1 105 ? 18.375 17.156 0.772 1 98.12 105 ARG A C 1
ATOM 805 O O . ARG A 1 105 ? 19.547 16.953 0.465 1 98.12 105 ARG A O 1
ATOM 812 N N . LEU A 1 106 ? 17.938 17.219 1.976 1 98.44 106 LEU A N 1
ATOM 813 C CA . LEU A 1 106 ? 18.859 16.953 3.08 1 98.44 106 LEU A CA 1
ATOM 814 C C . LEU A 1 106 ? 19.469 15.562 2.957 1 98.44 106 LEU A C 1
ATOM 816 O O . LEU A 1 106 ? 20.672 15.383 3.164 1 98.44 106 LEU A O 1
ATOM 820 N N . LEU A 1 107 ? 18.656 14.555 2.631 1 97.88 107 LEU A N 1
ATOM 821 C CA . LEU A 1 107 ? 19.141 13.188 2.51 1 97.88 107 LEU A CA 1
ATOM 822 C C . LEU A 1 107 ? 19.984 13.016 1.244 1 97.88 107 LEU A C 1
ATOM 824 O O . LEU A 1 107 ? 21.031 12.367 1.268 1 97.88 107 LEU A O 1
ATOM 828 N N . GLN A 1 108 ? 19.516 13.578 0.162 1 97.25 108 GLN A N 1
ATOM 829 C CA . GLN A 1 108 ? 20.188 13.453 -1.123 1 97.25 108 GLN A CA 1
ATOM 830 C C . GLN A 1 108 ? 21.562 14.117 -1.088 1 97.25 108 GLN A C 1
ATOM 832 O O . GLN A 1 108 ? 22.5 13.664 -1.757 1 97.25 108 GLN A O 1
ATOM 837 N N . THR A 1 109 ? 21.672 15.18 -0.327 1 97.19 109 THR A N 1
ATOM 838 C CA . THR A 1 109 ? 22.953 15.867 -0.173 1 97.19 109 THR A CA 1
ATOM 839 C C . THR A 1 109 ? 23.984 14.953 0.492 1 97.19 109 THR A C 1
ATOM 841 O O . THR A 1 109 ? 25.172 15.016 0.172 1 97.19 109 THR A O 1
ATOM 844 N N . GLU A 1 110 ? 23.547 14.094 1.383 1 97.5 110 GLU A N 1
ATOM 845 C CA . GLU A 1 110 ? 24.453 13.203 2.102 1 97.5 110 GLU A CA 1
ATOM 846 C C . GLU A 1 110 ? 24.875 12.023 1.229 1 97.5 110 GLU A C 1
ATOM 848 O O . GLU A 1 110 ? 25.891 11.383 1.501 1 97.5 110 GLU A O 1
ATOM 853 N N . GLY A 1 111 ? 24 11.648 0.238 1 96.5 111 GLY A N 1
ATOM 854 C CA . GLY A 1 111 ? 24.375 10.578 -0.68 1 96.5 111 GLY A CA 1
ATOM 855 C C . GLY A 1 111 ? 23.172 9.844 -1.25 1 96.5 111 GLY A C 1
ATOM 856 O O . GLY A 1 111 ? 22.031 10.109 -0.871 1 96.5 111 GLY A O 1
ATOM 857 N N . SER A 1 112 ? 23.516 8.922 -2.117 1 95.38 112 SER A N 1
ATOM 858 C CA . SER A 1 112 ? 22.5 8.102 -2.76 1 95.38 112 SER A CA 1
ATOM 859 C C . SER A 1 112 ? 21.797 7.191 -1.75 1 95.38 112 SER A C 1
ATOM 861 O O . SER A 1 112 ? 22.422 6.758 -0.772 1 95.38 112 SER A O 1
ATOM 863 N N . ALA A 1 113 ? 20.516 6.934 -2.053 1 94.56 113 ALA A N 1
ATOM 864 C CA . ALA A 1 113 ? 19.766 5.98 -1.236 1 94.56 113 ALA A CA 1
ATOM 865 C C . ALA A 1 113 ? 20.422 4.602 -1.259 1 94.56 113 ALA A C 1
ATOM 867 O O . ALA A 1 113 ? 20.188 3.781 -0.372 1 94.56 113 ALA A O 1
ATOM 868 N N . GLN A 1 114 ? 21.234 4.355 -2.283 1 95.5 114 GLN A N 1
ATOM 869 C CA . GLN A 1 114 ? 21.859 3.047 -2.428 1 95.5 114 GLN A CA 1
ATOM 870 C C . GLN A 1 114 ? 23.328 3.094 -2.029 1 95.5 114 GLN A C 1
ATOM 872 O O . GLN A 1 114 ? 24.062 2.115 -2.211 1 95.5 114 GLN A O 1
ATOM 877 N N . ASP A 1 115 ? 23.75 4.25 -1.566 1 95.69 115 ASP A N 1
ATOM 878 C CA . ASP A 1 115 ? 25.125 4.391 -1.083 1 95.69 115 ASP A CA 1
ATOM 879 C C . ASP A 1 115 ? 25.312 3.656 0.243 1 95.69 115 ASP A C 1
ATOM 881 O O . ASP A 1 115 ? 24.688 4.008 1.248 1 95.69 115 ASP A O 1
ATOM 885 N N . GLU A 1 116 ? 26.219 2.752 0.3 1 94.5 116 GLU A N 1
ATOM 886 C CA . GLU A 1 116 ? 26.453 1.926 1.48 1 94.5 116 GLU A CA 1
ATOM 887 C C . GLU A 1 116 ? 26.969 2.762 2.646 1 94.5 116 GLU A C 1
ATOM 889 O O . GLU A 1 116 ? 26.766 2.416 3.811 1 94.5 116 GLU A O 1
ATOM 894 N N . SER A 1 117 ? 27.547 3.826 2.418 1 94.94 117 SER A N 1
ATOM 895 C CA . SER A 1 117 ? 28.172 4.633 3.461 1 94.94 117 SER A CA 1
ATOM 896 C C . SER A 1 117 ? 27.188 5.652 4.031 1 94.94 117 SER A C 1
ATOM 898 O O . SER A 1 117 ? 27.422 6.199 5.113 1 94.94 117 SER A O 1
ATOM 900 N N . ARG A 1 118 ? 26.172 5.891 3.33 1 95.81 118 ARG A N 1
ATOM 901 C CA . ARG A 1 118 ? 25.156 6.828 3.82 1 95.81 118 ARG A CA 1
ATOM 902 C C . ARG A 1 118 ? 24.188 6.141 4.762 1 95.81 118 ARG A C 1
ATOM 904 O O . ARG A 1 118 ? 23.141 5.629 4.328 1 95.81 118 ARG A O 1
ATOM 911 N N . THR A 1 119 ? 24.438 6.27 6.055 1 97.06 119 THR A N 1
ATOM 912 C CA . THR A 1 119 ? 23.594 5.605 7.035 1 97.06 119 THR A CA 1
ATOM 913 C C . THR A 1 119 ? 23.266 6.547 8.188 1 97.06 119 THR A C 1
ATOM 915 O O . THR A 1 119 ? 24.078 7.395 8.562 1 97.06 119 THR A O 1
ATOM 918 N N . GLU A 1 120 ? 22.016 6.414 8.641 1 98.44 120 GLU A N 1
ATOM 919 C CA . GLU A 1 120 ? 21.516 7.023 9.875 1 98.44 120 GLU A CA 1
ATOM 920 C C . GLU A 1 120 ? 21.703 8.539 9.852 1 98.44 120 GLU A C 1
ATOM 922 O O . GLU A 1 120 ? 22.188 9.117 10.828 1 98.44 120 GLU A O 1
ATOM 927 N N . VAL A 1 121 ? 21.469 9.133 8.703 1 98.69 121 VAL A N 1
ATOM 928 C CA . VAL A 1 121 ? 21.391 10.586 8.617 1 98.69 121 VAL A CA 1
ATOM 929 C C . VAL A 1 121 ? 20.234 11.102 9.453 1 98.69 121 VAL A C 1
ATOM 931 O O . VAL A 1 121 ? 19.141 10.516 9.453 1 98.69 121 VAL A O 1
ATOM 934 N N . LEU A 1 122 ? 20.422 12.086 10.25 1 98.75 122 LEU A N 1
ATOM 935 C CA . LEU A 1 122 ? 19.422 12.812 11.031 1 98.75 122 LEU A CA 1
ATOM 936 C C . LEU A 1 122 ? 19.562 14.32 10.82 1 98.75 122 LEU A C 1
ATOM 938 O O . LEU A 1 122 ? 20.406 14.961 11.453 1 98.75 122 LEU A O 1
ATOM 942 N N . ALA A 1 123 ? 18.703 14.875 9.922 1 98.19 123 ALA A N 1
ATOM 943 C CA . ALA A 1 123 ? 18.875 16.281 9.539 1 98.19 123 ALA A CA 1
ATOM 944 C C . ALA A 1 123 ? 17.531 16.969 9.383 1 98.19 123 ALA A C 1
ATOM 946 O O . ALA A 1 123 ? 16.562 16.359 8.953 1 98.19 123 ALA A O 1
ATOM 947 N N . GLY A 1 124 ? 17.5 18.25 9.75 1 97.25 124 GLY A N 1
ATOM 948 C CA . GLY A 1 124 ? 16.328 19.047 9.438 1 97.25 124 GLY A CA 1
ATOM 949 C C . GLY A 1 124 ? 15.945 20.016 10.531 1 97.25 124 GLY A C 1
ATOM 950 O O . GLY A 1 124 ? 16.672 20.172 11.516 1 97.25 124 GLY A O 1
ATOM 951 N N . ASP A 1 125 ? 14.875 20.734 10.266 1 94.75 125 ASP A N 1
ATOM 952 C CA . ASP A 1 125 ? 14.266 21.688 11.195 1 94.75 125 ASP A CA 1
ATOM 953 C C . ASP A 1 125 ? 13 21.094 11.812 1 94.75 125 ASP A C 1
ATOM 955 O O . ASP A 1 125 ? 12.328 20.25 11.211 1 94.75 125 ASP A O 1
ATOM 959 N N . TYR A 1 126 ? 12.766 21.625 13.062 1 97.56 126 TYR A N 1
ATOM 960 C CA . TYR A 1 126 ? 11.641 21.062 13.789 1 97.56 126 TYR A CA 1
A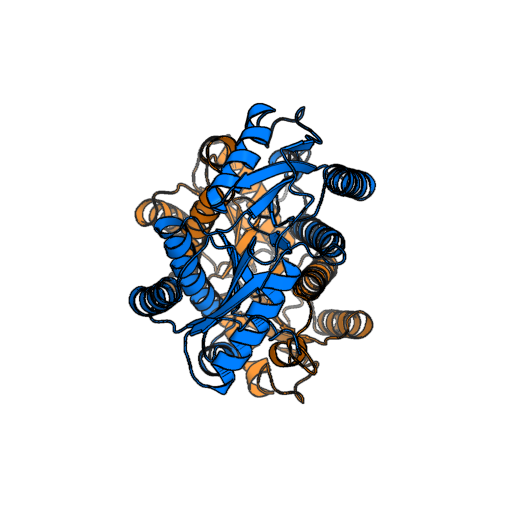TOM 961 C C . TYR A 1 126 ? 10.719 22.156 14.305 1 97.56 126 TYR A C 1
ATOM 963 O O . TYR A 1 126 ? 11.18 23.203 14.766 1 97.56 126 TYR A O 1
ATOM 971 N N . LEU A 1 127 ? 9.492 21.984 14.141 1 97.12 127 LEU A N 1
ATOM 972 C CA . LEU A 1 127 ? 8.438 22.844 14.648 1 97.12 127 LEU A CA 1
ATOM 973 C C . LEU A 1 127 ? 7.934 22.344 16 1 97.12 127 LEU A C 1
ATOM 975 O O . LEU A 1 127 ? 6.895 21.688 16.078 1 97.12 127 LEU A O 1
ATOM 979 N N . THR A 1 128 ? 8.5 22.766 17.141 1 92.19 128 THR A N 1
ATOM 980 C CA . THR A 1 128 ? 8.203 22.203 18.453 1 92.19 128 THR A CA 1
ATOM 981 C C . THR A 1 128 ? 6.98 22.891 19.062 1 92.19 128 THR A C 1
ATOM 983 O O . THR A 1 128 ? 6.266 22.281 19.875 1 92.19 128 THR A O 1
ATOM 986 N N . GLU A 1 129 ? 6.777 24.141 18.75 1 95.69 129 GLU A N 1
ATOM 987 C CA . GLU A 1 129 ? 5.566 24.844 19.156 1 95.69 129 GLU A CA 1
ATOM 988 C C . GLU A 1 129 ? 4.57 24.953 18 1 95.69 129 GLU A C 1
ATOM 990 O O . GLU A 1 129 ? 4.867 25.547 16.969 1 95.69 129 GLU A O 1
ATOM 995 N N . THR A 1 130 ? 3.445 24.297 18.25 1 97.69 130 THR A N 1
ATOM 996 C CA . THR A 1 130 ? 2.471 24.219 17.172 1 97.69 130 THR A CA 1
ATOM 997 C C . THR A 1 130 ? 1.209 25.016 17.516 1 97.69 130 THR A C 1
ATOM 999 O O . THR A 1 130 ? 0.96 25.297 18.688 1 97.69 130 THR A O 1
ATOM 1002 N N . ALA A 1 131 ? 0.479 25.453 16.484 1 97.69 131 ALA A N 1
ATOM 1003 C CA . ALA A 1 131 ? -0.799 26.141 16.609 1 97.69 131 ALA A CA 1
ATOM 1004 C C . ALA A 1 131 ? -1.925 25.344 15.953 1 97.69 131 ALA A C 1
ATOM 1006 O O . ALA A 1 131 ? -1.684 24.547 15.047 1 97.69 131 ALA A O 1
ATOM 1007 N N . PRO A 1 132 ? -3.154 25.562 16.422 1 96.25 132 PRO A N 1
ATOM 1008 C CA . PRO A 1 132 ? -4.293 24.797 15.898 1 96.25 132 PRO A CA 1
ATOM 1009 C C . PRO A 1 132 ? -4.508 25 14.398 1 96.25 132 PRO A C 1
ATOM 1011 O O . PRO A 1 132 ? -5.238 24.234 13.773 1 96.25 132 PRO A O 1
ATOM 1014 N N . SER A 1 133 ? -3.881 25.984 13.828 1 95.44 133 SER A N 1
ATOM 1015 C CA . SER A 1 133 ? -4.07 26.266 12.414 1 95.44 133 SER A CA 1
ATOM 1016 C C . SER A 1 133 ? -2.977 25.625 11.57 1 95.44 133 SER A C 1
ATOM 1018 O O . SER A 1 133 ? -3.01 25.688 10.336 1 95.44 133 SER A O 1
ATOM 1020 N N . ASP A 1 134 ? -2.045 24.953 12.172 1 98.31 134 ASP A N 1
ATOM 1021 C CA . ASP A 1 134 ? -0.826 24.547 11.484 1 98.31 134 ASP A CA 1
ATOM 1022 C C . ASP A 1 134 ? -1.116 23.453 10.461 1 98.31 134 ASP A C 1
ATOM 1024 O O . ASP A 1 134 ? -0.471 23.391 9.414 1 98.31 134 ASP A O 1
ATOM 1028 N N . LEU A 1 135 ? -2.074 22.594 10.836 1 98.75 135 LEU A N 1
ATOM 1029 C CA . LEU A 1 135 ? -2.287 21.469 9.938 1 98.75 135 LEU A CA 1
ATOM 1030 C C . LEU A 1 135 ? -3.729 21.438 9.445 1 98.75 135 LEU A C 1
ATOM 1032 O O . LEU A 1 135 ? -4.66 21.688 10.219 1 98.75 135 LEU A O 1
ATOM 1036 N N . GLN A 1 136 ? -3.896 21.203 8.18 1 98.81 136 GLN A N 1
ATOM 1037 C CA . GLN A 1 136 ? -5.168 20.844 7.555 1 98.81 136 GLN A CA 1
ATOM 1038 C C . GLN A 1 136 ? -5.098 19.469 6.914 1 98.81 136 GLN A C 1
ATOM 1040 O O . GLN A 1 136 ? -4.25 19.219 6.055 1 98.81 136 GLN A O 1
ATOM 1045 N N . ILE A 1 137 ? -5.941 18.562 7.359 1 98.88 137 ILE A N 1
ATOM 1046 C CA . ILE A 1 137 ? -5.977 17.203 6.863 1 98.88 137 ILE A CA 1
ATOM 1047 C C . ILE A 1 137 ? -7.359 16.891 6.297 1 98.88 137 ILE A C 1
ATOM 1049 O O . ILE A 1 137 ? -8.375 17.266 6.883 1 98.88 137 ILE A O 1
ATOM 1053 N N . ALA A 1 138 ? -7.379 16.344 5.121 1 98.94 138 ALA A N 1
ATOM 1054 C CA . ALA A 1 138 ? -8.602 15.875 4.469 1 98.94 138 ALA A CA 1
ATOM 1055 C C . ALA A 1 138 ? -8.688 14.352 4.473 1 98.94 138 ALA A C 1
ATOM 1057 O O . ALA A 1 138 ? -7.707 13.672 4.152 1 98.94 138 ALA A O 1
ATOM 1058 N N . HIS A 1 139 ? -9.766 13.812 4.906 1 98.69 139 HIS A N 1
ATOM 1059 C CA . HIS A 1 139 ? -10.07 12.383 4.898 1 98.69 139 HIS A CA 1
ATOM 1060 C C . HIS A 1 139 ? -11.125 12.055 3.852 1 98.69 139 HIS A C 1
ATOM 1062 O O . HIS A 1 139 ? -12.305 12.359 4.039 1 98.69 139 HIS A O 1
ATOM 1068 N N . PHE A 1 140 ? -10.688 11.398 2.762 1 98.75 140 PHE A N 1
ATOM 1069 C CA . PHE A 1 140 ? -11.562 11.039 1.65 1 98.75 140 PHE A CA 1
ATOM 1070 C C . PHE A 1 140 ? -12.031 9.594 1.776 1 98.75 140 PHE A C 1
ATOM 1072 O O . PHE A 1 140 ? -11.297 8.742 2.273 1 98.75 140 PHE A O 1
ATOM 1079 N N . ASP A 1 141 ? -13.211 9.312 1.292 1 96.81 141 ASP A N 1
ATOM 1080 C CA . ASP A 1 141 ? -13.711 7.941 1.196 1 96.81 141 ASP A CA 1
ATOM 1081 C C . ASP A 1 141 ? -14.539 7.746 -0.072 1 96.81 141 ASP A C 1
ATOM 1083 O O . ASP A 1 141 ? -15.227 8.664 -0.519 1 96.81 141 ASP A O 1
ATOM 1087 N N . VAL A 1 142 ? -14.453 6.609 -0.726 1 97 142 VAL A N 1
ATOM 1088 C CA . VAL A 1 142 ? -15.281 6.254 -1.874 1 97 142 VAL A CA 1
ATOM 1089 C C . VAL A 1 142 ? -16.703 5.949 -1.41 1 97 142 VAL A C 1
ATOM 1091 O O . VAL A 1 142 ? -16.906 5.133 -0.511 1 97 142 VAL A O 1
ATOM 1094 N N . VAL A 1 143 ? -17.688 6.57 -2.039 1 95.88 143 VAL A N 1
ATOM 1095 C CA . VAL A 1 143 ? -19.078 6.449 -1.621 1 95.88 143 VAL A CA 1
ATOM 1096 C C . VAL A 1 143 ? -19.578 5.035 -1.896 1 95.88 143 VAL A C 1
ATOM 1098 O O . VAL A 1 143 ? -19.516 4.551 -3.027 1 95.88 143 VAL A O 1
ATOM 1101 N N . ASN A 1 144 ? -20.062 4.387 -0.913 1 92.88 144 ASN A N 1
ATOM 1102 C CA . ASN A 1 144 ? -20.766 3.115 -0.961 1 92.88 144 ASN A CA 1
ATOM 1103 C C . ASN A 1 144 ? -19.938 2.031 -1.634 1 92.88 144 ASN A C 1
ATOM 1105 O O . ASN A 1 144 ? -20.406 1.34 -2.535 1 92.88 144 ASN A O 1
ATOM 1109 N N . VAL A 1 145 ? -18.734 1.898 -1.162 1 93.44 145 VAL A N 1
ATOM 1110 C CA . VAL A 1 145 ? -17.812 0.94 -1.763 1 93.44 145 VAL A CA 1
ATOM 1111 C C . VAL A 1 145 ? -18.312 -0.482 -1.521 1 93.44 145 VAL A C 1
ATOM 1113 O O . VAL A 1 145 ? -18.141 -1.359 -2.371 1 93.44 145 VAL A O 1
ATOM 1116 N N . THR A 1 146 ? -18.781 -0.752 -0.377 1 91.12 146 THR A N 1
ATOM 1117 C CA . THR A 1 146 ? -19.234 -2.104 -0.046 1 91.12 146 THR A CA 1
ATOM 1118 C C . THR A 1 146 ? -20.375 -2.533 -0.948 1 91.12 146 THR A C 1
ATOM 1120 O O . THR A 1 146 ? -20.328 -3.602 -1.561 1 91.12 146 THR A O 1
ATOM 1123 N N . GLY A 1 147 ? -21.422 -1.691 -1.043 1 91.81 147 GLY A N 1
ATOM 1124 C CA . GLY A 1 147 ? -22.594 -2.029 -1.838 1 91.81 147 GLY A CA 1
ATOM 1125 C C . GLY A 1 147 ? -22.312 -2.029 -3.33 1 91.81 147 GLY A C 1
ATOM 1126 O O . GLY A 1 147 ? -22.875 -2.838 -4.07 1 91.81 147 GLY A O 1
ATOM 1127 N N . LYS A 1 148 ? -21.406 -1.19 -3.766 1 93.94 148 LYS A N 1
ATOM 1128 C CA . LYS A 1 148 ? -21.172 -1.012 -5.191 1 93.94 148 LYS A CA 1
ATOM 1129 C C . LYS A 1 148 ? -20.094 -1.982 -5.695 1 93.94 148 LYS A C 1
ATOM 1131 O O . LYS A 1 148 ? -20.141 -2.422 -6.844 1 93.94 148 LYS A O 1
ATOM 1136 N N . TYR A 1 149 ? -19.125 -2.363 -4.773 1 93.94 149 TYR A N 1
ATOM 1137 C CA . TYR A 1 149 ? -17.969 -3.082 -5.293 1 93.94 149 TYR A CA 1
ATOM 1138 C C . TYR A 1 149 ? -17.688 -4.336 -4.473 1 93.94 149 TYR A C 1
ATOM 1140 O O . TYR A 1 149 ? -17.812 -5.453 -4.977 1 93.94 149 TYR A O 1
ATOM 1148 N N . THR A 1 150 ? -17.453 -4.195 -3.197 1 93.38 150 THR A N 1
ATOM 1149 C CA . THR A 1 150 ? -16.953 -5.27 -2.35 1 93.38 150 THR A CA 1
ATOM 1150 C C . THR A 1 150 ? -17.906 -6.465 -2.359 1 93.38 150 THR A C 1
ATOM 1152 O O . THR A 1 150 ? -17.469 -7.613 -2.408 1 93.38 150 THR A O 1
ATOM 1155 N N . ASP A 1 151 ? -19.188 -6.215 -2.355 1 94.25 151 ASP A N 1
ATOM 1156 C CA . ASP A 1 151 ? -20.172 -7.289 -2.277 1 94.25 151 ASP A CA 1
ATOM 1157 C C . ASP A 1 151 ? -20.594 -7.746 -3.672 1 94.25 151 ASP A C 1
ATOM 1159 O O . ASP A 1 151 ? -21.406 -8.664 -3.809 1 94.25 151 ASP A O 1
ATOM 1163 N N . ARG A 1 152 ? -20.031 -7.164 -4.723 1 94.5 152 ARG A N 1
ATOM 1164 C CA . ARG A 1 152 ? -20.547 -7.43 -6.066 1 94.5 152 ARG A CA 1
ATOM 1165 C C . ARG A 1 152 ? -19.422 -7.898 -6.988 1 94.5 152 ARG A C 1
ATOM 1167 O O . ARG A 1 152 ? -19.641 -8.719 -7.883 1 94.5 152 ARG A O 1
ATOM 1174 N N . LEU A 1 153 ? -18.281 -7.352 -6.809 1 96.31 153 LEU A N 1
ATOM 1175 C CA . LEU A 1 153 ? -17.125 -7.664 -7.641 1 96.31 153 LEU A CA 1
ATOM 1176 C C . LEU A 1 153 ? -16.109 -8.516 -6.871 1 96.31 153 LEU A C 1
ATOM 1178 O O . LEU A 1 153 ? -16.203 -8.633 -5.648 1 96.31 153 LEU A O 1
ATOM 1182 N N . ASN A 1 154 ? -15.164 -9.148 -7.645 1 97.19 154 ASN A N 1
ATOM 1183 C CA . ASN A 1 154 ? -14.023 -9.727 -6.945 1 97.19 154 ASN A CA 1
ATOM 1184 C C . ASN A 1 154 ? -13.109 -8.648 -6.371 1 97.19 154 ASN A C 1
ATOM 1186 O O . ASN A 1 154 ? -13.117 -7.508 -6.848 1 97.19 154 ASN A O 1
ATOM 1190 N N . GLU A 1 155 ? -12.328 -9.047 -5.352 1 98 155 GLU A N 1
ATOM 1191 C CA . GLU A 1 155 ? -11.516 -8.102 -4.594 1 98 155 GLU A CA 1
ATOM 1192 C C . GLU A 1 155 ? -10.539 -7.355 -5.504 1 98 155 GLU A C 1
ATOM 1194 O O . GLU A 1 155 ? -10.297 -6.164 -5.312 1 98 155 GLU A O 1
ATOM 1199 N N . PHE A 1 156 ? -9.984 -8.031 -6.477 1 98.62 156 PHE A N 1
ATOM 1200 C CA . PHE A 1 156 ? -8.961 -7.398 -7.297 1 98.62 156 PHE A CA 1
ATOM 1201 C C . PHE A 1 156 ? -9.57 -6.301 -8.164 1 98.62 156 PHE A C 1
ATOM 1203 O O . PHE A 1 156 ? -8.969 -5.238 -8.344 1 98.62 156 PHE A O 1
ATOM 1210 N N . ASP A 1 157 ? -10.742 -6.52 -8.742 1 98.19 157 ASP A N 1
ATOM 1211 C CA . ASP A 1 157 ? -11.414 -5.484 -9.523 1 98.19 157 ASP A CA 1
ATOM 1212 C C . ASP A 1 157 ? -11.875 -4.332 -8.633 1 98.19 157 ASP A C 1
ATOM 1214 O O . ASP A 1 157 ? -11.828 -3.17 -9.039 1 98.19 157 ASP A O 1
ATOM 1218 N N . THR A 1 158 ? -12.375 -4.648 -7.426 1 98.12 158 THR A N 1
ATOM 1219 C CA . THR A 1 158 ? -12.664 -3.598 -6.457 1 98.12 158 THR A CA 1
ATOM 1220 C C . THR A 1 158 ? -11.422 -2.768 -6.168 1 98.12 158 THR A C 1
ATOM 1222 O O . THR A 1 158 ? -11.469 -1.537 -6.199 1 98.12 158 THR A O 1
ATOM 1225 N N . PHE A 1 159 ? -10.344 -3.488 -5.902 1 98.44 159 PHE A N 1
ATOM 1226 C CA . PHE A 1 159 ? -9.062 -2.861 -5.613 1 98.44 159 PHE A CA 1
ATOM 1227 C C . PHE A 1 159 ? -8.625 -1.962 -6.762 1 98.44 159 PHE A C 1
ATOM 1229 O O . PHE A 1 159 ? -8.18 -0.835 -6.539 1 98.44 159 PHE A O 1
ATOM 1236 N N . LEU A 1 160 ? -8.742 -2.377 -8.016 1 97.94 160 LEU A N 1
ATOM 1237 C CA . LEU A 1 160 ? -8.352 -1.592 -9.18 1 97.94 160 LEU A CA 1
ATOM 1238 C C . LEU A 1 160 ? -9.18 -0.314 -9.281 1 97.94 160 LEU A C 1
ATOM 1240 O O . LEU A 1 160 ? -8.664 0.736 -9.672 1 97.94 160 LEU A O 1
ATOM 1244 N N . ASN A 1 161 ? -10.461 -0.406 -8.977 1 97.81 161 ASN A N 1
ATOM 1245 C CA . ASN A 1 161 ? -11.297 0.787 -8.977 1 97.81 161 ASN A CA 1
ATOM 1246 C C . ASN A 1 161 ? -10.844 1.79 -7.922 1 97.81 161 ASN A C 1
ATOM 1248 O O . ASN A 1 161 ? -10.773 2.99 -8.195 1 97.81 161 ASN A O 1
ATOM 1252 N N . ILE A 1 162 ? -10.57 1.286 -6.73 1 98 162 ILE A N 1
ATOM 1253 C CA . ILE A 1 162 ? -10.117 2.152 -5.648 1 98 162 ILE A CA 1
ATOM 1254 C C . ILE A 1 162 ? -8.781 2.797 -6.023 1 98 162 ILE A C 1
ATOM 1256 O O . ILE A 1 162 ? -8.578 3.988 -5.789 1 98 162 ILE A O 1
ATOM 1260 N N . GLU A 1 163 ? -7.91 1.985 -6.613 1 97.56 163 GLU A N 1
ATOM 1261 C CA . GLU A 1 163 ? -6.609 2.486 -7.051 1 97.56 163 GLU A CA 1
ATOM 1262 C C . GLU A 1 163 ? -6.766 3.586 -8.094 1 97.56 163 GLU A C 1
ATOM 1264 O O . GLU A 1 163 ? -5.961 4.523 -8.148 1 97.56 163 GLU A O 1
ATOM 1269 N N . ARG A 1 164 ? -7.719 3.436 -8.953 1 97.19 164 ARG A N 1
ATOM 1270 C CA . ARG A 1 164 ? -7.977 4.445 -9.977 1 97.19 164 ARG A CA 1
ATOM 1271 C C . ARG A 1 164 ? -8.406 5.766 -9.344 1 97.19 164 ARG A C 1
ATOM 1273 O O . ARG A 1 164 ? -7.914 6.832 -9.719 1 97.19 164 ARG A O 1
ATOM 1280 N N . ALA A 1 165 ? -9.32 5.699 -8.445 1 98.44 165 ALA A N 1
ATOM 1281 C CA . ALA A 1 165 ? -9.766 6.891 -7.738 1 98.44 165 ALA A CA 1
ATOM 1282 C C . ALA A 1 165 ? -8.625 7.535 -6.965 1 98.44 165 ALA A C 1
ATOM 1284 O O . ALA A 1 165 ? -8.461 8.758 -6.984 1 98.44 165 ALA A O 1
ATOM 1285 N N . TYR A 1 166 ? -7.871 6.684 -6.289 1 98.5 166 TYR A N 1
ATOM 1286 C CA . TYR A 1 166 ? -6.723 7.156 -5.523 1 98.5 166 TYR A CA 1
ATOM 1287 C C . TYR A 1 166 ? -5.719 7.867 -6.422 1 98.5 166 TYR A C 1
ATOM 1289 O O . TYR A 1 166 ? -5.219 8.938 -6.078 1 98.5 166 TYR A O 1
ATOM 1297 N N . GLY A 1 167 ? -5.43 7.238 -7.57 1 98.31 167 GLY A N 1
ATOM 1298 C CA . GLY A 1 167 ? -4.504 7.852 -8.516 1 98.31 167 GLY A CA 1
ATOM 1299 C C . GLY A 1 167 ? -4.969 9.211 -9.008 1 98.31 167 GLY A C 1
ATOM 1300 O O . GLY A 1 167 ? -4.191 10.164 -9.047 1 98.31 167 GLY A O 1
ATOM 1301 N N . SER A 1 168 ? -6.18 9.312 -9.375 1 98.69 168 SER A N 1
ATOM 1302 C CA . SER A 1 168 ? -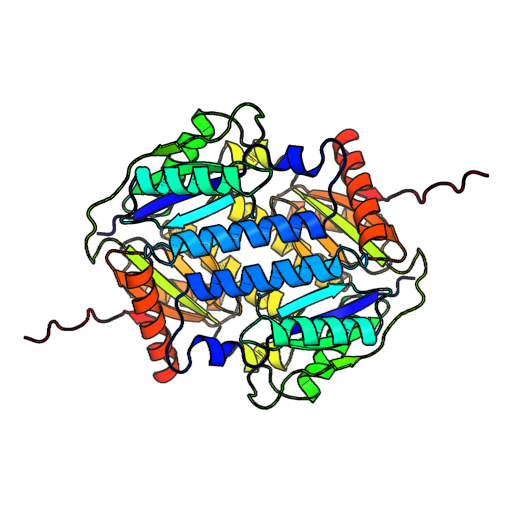6.754 10.562 -9.867 1 98.69 168 SER A CA 1
ATOM 1303 C C . SER A 1 168 ? -6.715 11.641 -8.789 1 98.69 168 SER A C 1
ATOM 1305 O O . SER A 1 168 ? -6.277 12.766 -9.055 1 98.69 168 SER A O 1
ATOM 1307 N N . LEU A 1 169 ? -7.133 11.273 -7.598 1 98.88 169 LEU A N 1
ATOM 1308 C CA . LEU A 1 169 ? -7.195 12.188 -6.461 1 98.88 169 LEU A CA 1
ATOM 1309 C C . LEU A 1 169 ? -5.809 12.719 -6.117 1 98.88 169 LEU A C 1
ATOM 1311 O O . LEU A 1 169 ? -5.621 13.93 -5.973 1 98.88 169 LEU A O 1
ATOM 1315 N N . THR A 1 170 ? -4.895 11.805 -6.004 1 98.75 170 THR A N 1
ATOM 1316 C CA . THR A 1 170 ? -3.553 12.133 -5.531 1 98.75 170 THR A CA 1
ATOM 1317 C C . THR A 1 170 ? -2.826 13.031 -6.527 1 98.75 170 THR A C 1
ATOM 1319 O O . THR A 1 170 ? -2.17 13.992 -6.133 1 98.75 170 THR A O 1
ATOM 1322 N N . ARG A 1 171 ? -2.941 12.766 -7.789 1 98.38 171 ARG A N 1
ATOM 1323 C CA . ARG A 1 171 ? -2.307 13.594 -8.812 1 98.38 171 ARG A CA 1
ATOM 1324 C C . ARG A 1 171 ? -2.896 15 -8.82 1 98.38 171 ARG A C 1
ATOM 1326 O O . ARG A 1 171 ? -2.16 15.984 -8.898 1 98.38 171 ARG A O 1
ATOM 1333 N N . TYR A 1 172 ? -4.164 15.094 -8.742 1 98.88 172 TYR A N 1
ATOM 1334 C CA . TYR A 1 172 ? -4.836 16.391 -8.773 1 98.88 172 TYR A CA 1
ATOM 1335 C C . TYR A 1 172 ? -4.41 17.25 -7.594 1 98.88 172 TYR A C 1
ATOM 1337 O O . TYR A 1 172 ? -4.027 18.406 -7.773 1 98.88 172 TYR A O 1
ATOM 1345 N N . LEU A 1 173 ? -4.469 16.688 -6.41 1 98.88 173 LEU A N 1
ATOM 1346 C CA . LEU A 1 173 ? -4.141 17.438 -5.203 1 98.88 173 LEU A CA 1
ATOM 1347 C C . LEU A 1 173 ? -2.67 17.828 -5.191 1 98.88 173 LEU A C 1
ATOM 1349 O O . LEU A 1 173 ? -2.322 18.938 -4.75 1 98.88 173 LEU A O 1
ATOM 1353 N N . ARG A 1 174 ? -1.859 16.922 -5.672 1 98.88 174 ARG A N 1
ATOM 1354 C CA . ARG A 1 174 ? -0.432 17.219 -5.75 1 98.88 174 ARG A CA 1
ATOM 1355 C C . ARG A 1 174 ? -0.159 18.359 -6.73 1 98.88 174 ARG A C 1
ATOM 1357 O O . ARG A 1 174 ? 0.493 19.344 -6.379 1 98.88 174 ARG A O 1
ATOM 1364 N N . GLU A 1 175 ? -0.672 18.281 -7.879 1 98.62 175 GLU A N 1
ATOM 1365 C CA . GLU A 1 175 ? -0.368 19.219 -8.953 1 98.62 175 GLU A CA 1
ATOM 1366 C C . GLU A 1 175 ? -1.039 20.562 -8.703 1 98.62 175 GLU A C 1
ATOM 1368 O O . GLU A 1 175 ? -0.452 21.625 -8.977 1 98.62 175 GLU A O 1
ATOM 1373 N N . SER A 1 176 ? -2.193 20.562 -8.188 1 98.75 176 SER A N 1
ATOM 1374 C CA . SER A 1 176 ? -2.963 21.797 -8.047 1 98.75 176 SER A CA 1
ATOM 1375 C C . SER A 1 176 ? -2.594 22.531 -6.762 1 98.75 176 SER A C 1
ATOM 1377 O O . SER A 1 176 ? -2.66 23.75 -6.703 1 98.75 176 SER A O 1
ATOM 1379 N N . HIS A 1 177 ? -2.178 21.766 -5.688 1 98.75 177 HIS A N 1
ATOM 1380 C CA . HIS A 1 177 ? -2.162 22.422 -4.391 1 98.75 177 HIS A CA 1
ATOM 1381 C C . HIS A 1 177 ? -0.896 22.094 -3.613 1 98.75 177 HIS A C 1
ATOM 1383 O O . HIS A 1 177 ? -0.639 22.656 -2.553 1 98.75 177 HIS A O 1
ATOM 1389 N N . GLY A 1 178 ? -0.122 21.125 -4.09 1 98.75 178 GLY A N 1
ATOM 1390 C CA . GLY A 1 178 ? 1.064 20.703 -3.363 1 98.75 178 GLY A CA 1
ATOM 1391 C C . GLY A 1 178 ? 0.748 19.875 -2.135 1 98.75 178 GLY A C 1
ATOM 1392 O O . GLY A 1 178 ? 1.502 19.891 -1.16 1 98.75 178 GLY A O 1
ATOM 1393 N N . ALA A 1 179 ? -0.429 19.234 -2.125 1 98.88 179 ALA A N 1
ATOM 1394 C CA . ALA A 1 179 ? -0.843 18.344 -1.041 1 98.88 179 ALA A CA 1
ATOM 1395 C C . ALA A 1 179 ? -0.229 16.953 -1.203 1 98.88 179 ALA A C 1
ATOM 1397 O O . ALA A 1 179 ? 0.245 16.594 -2.285 1 98.88 179 ALA A O 1
ATOM 1398 N N . LEU A 1 180 ? -0.12 16.266 -0.138 1 98.94 180 LEU A N 1
ATOM 1399 C CA . LEU A 1 180 ? 0.316 14.875 -0.109 1 98.94 180 LEU A CA 1
ATOM 1400 C C . LEU A 1 180 ? -0.826 13.961 0.311 1 98.94 180 LEU A C 1
ATOM 1402 O O . LEU A 1 180 ? -1.382 14.109 1.401 1 98.94 180 LEU A O 1
ATOM 1406 N N . SER A 1 181 ? -1.175 13.016 -0.548 1 98.88 181 SER A N 1
ATOM 1407 C CA . SER A 1 181 ? -2.283 12.109 -0.272 1 98.88 181 SER A CA 1
ATOM 1408 C C . SER A 1 181 ? -1.803 10.672 -0.157 1 98.88 181 SER A C 1
ATOM 1410 O O . SER A 1 181 ? -0.93 10.234 -0.913 1 98.88 181 SER A O 1
ATOM 1412 N N . PHE A 1 182 ? -2.395 9.984 0.788 1 98.88 182 PHE A N 1
ATOM 1413 C CA . PHE A 1 182 ? -1.947 8.633 1.086 1 98.88 182 PHE A CA 1
ATOM 1414 C C . PHE A 1 182 ? -3.137 7.688 1.241 1 98.88 182 PHE A C 1
ATOM 1416 O O . PHE A 1 182 ? -4.102 8.008 1.94 1 98.88 182 PHE A O 1
ATOM 1423 N N . PHE A 1 183 ? -3.068 6.59 0.524 1 98.56 183 PHE A N 1
ATOM 1424 C CA . PHE A 1 183 ? -4.035 5.516 0.717 1 98.56 183 PHE A CA 1
ATOM 1425 C C . PHE A 1 183 ? -3.83 4.84 2.066 1 98.56 183 PHE A C 1
ATOM 1427 O O . PHE A 1 183 ? -2.732 4.363 2.369 1 98.56 183 PHE A O 1
ATOM 1434 N N . VAL A 1 184 ? -4.891 4.777 2.914 1 98.06 184 VAL A N 1
ATOM 1435 C CA . VAL A 1 184 ? -4.688 4.27 4.266 1 98.06 184 VAL A CA 1
ATOM 1436 C C . VAL A 1 184 ? -5.473 2.975 4.461 1 98.06 184 VAL A C 1
ATOM 1438 O O . VAL A 1 184 ? -5.516 2.426 5.562 1 98.06 184 VAL A O 1
ATOM 1441 N N . GLY A 1 185 ? -6.094 2.469 3.408 1 97.12 185 GLY A N 1
ATOM 1442 C CA . GLY A 1 185 ? -6.758 1.177 3.482 1 97.12 185 GLY A CA 1
ATOM 1443 C C . GLY A 1 185 ? -8.234 1.247 3.16 1 97.12 185 GLY A C 1
ATOM 1444 O O . GLY A 1 185 ? -8.891 2.258 3.432 1 97.12 185 GLY A O 1
ATOM 1445 N N . GLY A 1 186 ? -8.805 0.115 2.695 1 96.81 186 GLY A N 1
ATOM 1446 C CA . GLY A 1 186 ? -10.211 0.048 2.346 1 96.81 186 GLY A CA 1
ATOM 1447 C C . GLY A 1 186 ? -10.578 0.917 1.156 1 96.81 186 GLY A C 1
ATOM 1448 O O . GLY A 1 186 ? -10.32 0.546 0.009 1 96.81 186 GLY A O 1
ATOM 1449 N N . ASP A 1 187 ? -11.148 2.018 1.441 1 97.06 187 ASP A N 1
ATOM 1450 C CA . ASP A 1 187 ? -11.602 3.006 0.465 1 97.06 187 ASP A CA 1
ATOM 1451 C C . ASP A 1 187 ? -11.25 4.422 0.912 1 97.06 187 ASP A C 1
ATOM 1453 O O . ASP A 1 187 ? -11.891 5.387 0.49 1 97.06 187 ASP A O 1
ATOM 1457 N N . ASN A 1 188 ? -10.25 4.492 1.805 1 98.06 188 ASN A N 1
ATOM 1458 C CA . ASN A 1 188 ? -9.961 5.762 2.461 1 98.06 188 ASN A CA 1
ATOM 1459 C C . ASN A 1 188 ? -8.617 6.332 2 1 98.06 188 ASN A C 1
ATOM 1461 O O . ASN A 1 188 ? -7.66 5.59 1.798 1 98.06 188 ASN A O 1
ATOM 1465 N N . VAL A 1 189 ? -8.57 7.633 1.803 1 98.69 189 VAL A N 1
ATOM 1466 C CA . VAL A 1 189 ? -7.367 8.391 1.487 1 98.69 189 VAL A CA 1
ATOM 1467 C C . VAL A 1 189 ? -7.242 9.578 2.434 1 98.69 189 VAL A C 1
ATOM 1469 O O . VAL A 1 189 ? -8.203 10.32 2.639 1 98.69 189 VAL A O 1
ATOM 1472 N N . VAL A 1 190 ? -6.07 9.773 3.021 1 98.94 190 VAL A N 1
ATOM 1473 C CA . VAL A 1 190 ? -5.773 10.93 3.865 1 98.94 190 VAL A CA 1
ATOM 1474 C C . VAL A 1 190 ? -4.84 11.883 3.125 1 98.94 190 VAL A C 1
ATOM 1476 O O . VAL A 1 190 ? -3.809 11.461 2.59 1 98.94 190 VAL A O 1
ATOM 1479 N N . ALA A 1 191 ? -5.199 13.141 3.09 1 98.94 191 ALA A N 1
ATOM 1480 C CA . ALA A 1 191 ? -4.375 14.141 2.426 1 98.94 191 ALA A CA 1
ATOM 1481 C C . ALA A 1 191 ? -3.939 15.227 3.404 1 98.94 191 ALA A C 1
ATOM 1483 O O . ALA A 1 191 ? -4.762 15.773 4.148 1 98.94 191 ALA A O 1
ATOM 1484 N N . VAL A 1 192 ? -2.666 15.453 3.477 1 98.94 192 VAL A N 1
ATOM 1485 C CA . VAL A 1 192 ? -2.113 16.609 4.172 1 98.94 192 VAL A CA 1
ATOM 1486 C C . VAL A 1 192 ? -2.078 17.812 3.225 1 98.94 192 VAL A C 1
ATOM 1488 O O . VAL A 1 192 ? -1.435 17.766 2.174 1 98.94 192 VAL A O 1
ATOM 1491 N N . CYS A 1 193 ? -2.76 18.844 3.609 1 98.88 193 CYS A N 1
ATOM 1492 C CA . CYS A 1 193 ? -3.029 19.922 2.664 1 98.88 193 CYS A CA 1
ATOM 1493 C C . CYS A 1 193 ? -2.498 21.25 3.188 1 98.88 193 CYS A C 1
ATOM 1495 O O . CYS A 1 193 ? -2.35 21.438 4.398 1 98.88 193 CYS A O 1
ATOM 1497 N N . PRO A 1 194 ? -2.141 22.188 2.191 1 98.69 194 PRO A N 1
ATOM 1498 C CA . PRO A 1 194 ? -2.023 23.578 2.637 1 98.69 194 PRO A CA 1
ATOM 1499 C C . PRO A 1 194 ? -3.369 24.188 3.016 1 98.69 194 PRO A C 1
ATOM 1501 O O . PRO A 1 194 ? -4.375 23.484 3.088 1 98.69 194 PRO A O 1
ATOM 1504 N N . ASP A 1 195 ? -3.314 25.484 3.359 1 98.12 195 ASP A N 1
ATOM 1505 C CA . ASP A 1 195 ? -4.551 26.188 3.697 1 98.12 195 ASP A CA 1
ATOM 1506 C C . ASP A 1 195 ? -5.461 26.312 2.477 1 98.12 195 ASP A C 1
ATOM 1508 O O . ASP A 1 195 ? -5.273 27.219 1.652 1 98.12 195 ASP A O 1
ATOM 1512 N N . LEU A 1 196 ? -6.453 25.359 2.395 1 98.56 196 LEU A N 1
ATOM 1513 C CA . LEU A 1 196 ? -7.359 25.328 1.251 1 98.56 196 LEU A CA 1
ATOM 1514 C C . LEU A 1 196 ? -8.781 25.672 1.679 1 98.56 196 LEU A C 1
ATOM 1516 O O . LEU A 1 196 ? -9.234 25.25 2.748 1 98.56 196 LEU A O 1
ATOM 1520 N N . PRO A 1 197 ? -9.461 26.438 0.86 1 97.94 197 PRO A N 1
ATOM 1521 C CA . PRO A 1 197 ? -10.875 26.688 1.129 1 97.94 197 PRO A CA 1
ATOM 1522 C C . PRO A 1 197 ? -11.758 25.484 0.779 1 97.94 197 PRO A C 1
ATOM 1524 O O . PRO A 1 197 ? -11.32 24.578 0.076 1 97.94 197 PRO A O 1
ATOM 1527 N N . GLU A 1 198 ? -12.961 25.531 1.227 1 97.88 198 GLU A N 1
ATOM 1528 C CA . GLU A 1 198 ? -13.93 24.469 0.969 1 97.88 198 GLU A CA 1
ATOM 1529 C C . GLU A 1 198 ? -14.078 24.203 -0.527 1 97.88 198 GLU A C 1
ATOM 1531 O O . GLU A 1 198 ? -14.195 23.047 -0.953 1 97.88 198 GLU A O 1
ATOM 1536 N N . GLY A 1 199 ? -14.125 25.203 -1.32 1 98.31 199 GLY A N 1
ATOM 1537 C CA . GLY A 1 199 ? -14.297 25.078 -2.76 1 98.31 199 GLY A CA 1
ATOM 1538 C C . GLY A 1 199 ? -13.219 24.234 -3.418 1 98.31 199 GLY A C 1
ATOM 1539 O O . GLY A 1 199 ? -13.484 23.562 -4.418 1 98.31 199 GLY A O 1
ATOM 1540 N N . ALA A 1 200 ? -12.016 24.281 -2.877 1 98.75 200 ALA A N 1
ATOM 1541 C CA . ALA A 1 200 ? -10.922 23.484 -3.434 1 98.75 200 ALA A CA 1
ATOM 1542 C C . ALA A 1 200 ? -11.188 22 -3.266 1 98.75 200 ALA A C 1
ATOM 1544 O O . ALA A 1 200 ? -10.844 21.188 -4.133 1 98.75 200 ALA A O 1
ATOM 1545 N N . PHE A 1 201 ? -11.797 21.594 -2.189 1 98.75 201 PHE A N 1
ATOM 1546 C CA . PHE A 1 201 ? -12.125 20.188 -1.954 1 98.75 201 PHE A CA 1
ATOM 1547 C C . PHE A 1 201 ? -13.305 19.766 -2.811 1 98.75 201 PHE A C 1
ATOM 1549 O O . PHE A 1 201 ? -13.336 18.641 -3.314 1 98.75 201 PHE A O 1
ATOM 1556 N N . ALA A 1 202 ? -14.258 20.641 -2.984 1 98.56 202 ALA A N 1
ATOM 1557 C CA . ALA A 1 202 ? -15.367 20.359 -3.893 1 98.56 202 ALA A CA 1
ATOM 1558 C C . ALA A 1 202 ? -14.867 20.141 -5.316 1 98.56 202 ALA A C 1
ATOM 1560 O O . ALA A 1 202 ? -15.336 19.234 -6.012 1 98.56 202 ALA A O 1
ATOM 1561 N N . ASP A 1 203 ? -13.969 20.969 -5.711 1 98.81 203 ASP A N 1
ATOM 1562 C CA . ASP A 1 203 ? -13.375 20.812 -7.035 1 98.81 203 ASP A CA 1
ATOM 1563 C C . ASP A 1 203 ? -12.656 19.484 -7.168 1 98.81 203 ASP A C 1
ATOM 1565 O O . ASP A 1 203 ? -12.672 18.859 -8.234 1 98.81 203 ASP A O 1
ATOM 1569 N N . THR A 1 204 ? -11.984 19.078 -6.125 1 98.81 204 THR A N 1
ATOM 1570 C CA . THR A 1 204 ? -11.258 17.812 -6.129 1 98.81 204 THR A CA 1
ATOM 1571 C C . THR A 1 204 ? -12.219 16.641 -6.312 1 98.81 204 THR A C 1
ATOM 1573 O O . THR A 1 204 ? -11.977 15.75 -7.137 1 98.81 204 THR A O 1
ATOM 1576 N N . VAL A 1 205 ? -13.25 16.641 -5.523 1 98.69 205 VAL A N 1
ATOM 1577 C CA . VAL A 1 205 ? -14.258 15.578 -5.602 1 98.69 205 VAL A CA 1
ATOM 1578 C C . VAL A 1 205 ? -14.875 15.555 -7 1 98.69 205 VAL A C 1
ATOM 1580 O O . VAL A 1 205 ? -15.039 14.484 -7.594 1 98.69 205 VAL A O 1
ATOM 1583 N N . ALA A 1 206 ? -15.188 16.688 -7.551 1 98.75 206 ALA A N 1
ATOM 1584 C CA . ALA A 1 206 ? -15.75 16.797 -8.891 1 98.75 206 ALA A CA 1
ATOM 1585 C C . ALA A 1 206 ? -14.766 16.281 -9.945 1 98.75 206 ALA A C 1
ATOM 1587 O O . ALA A 1 206 ? -15.172 15.617 -10.898 1 98.75 206 ALA A O 1
ATOM 1588 N N . HIS A 1 207 ? -13.555 16.625 -9.773 1 98.81 207 HIS A N 1
ATOM 1589 C CA . HIS A 1 207 ? -12.531 16.188 -10.711 1 98.81 207 HIS A CA 1
ATOM 1590 C C . HIS A 1 207 ? -12.469 14.656 -10.773 1 98.81 207 HIS A C 1
ATOM 1592 O O . HIS A 1 207 ? -12.438 14.078 -11.867 1 98.81 207 HIS A O 1
ATOM 1598 N N . VAL A 1 208 ? -12.406 13.992 -9.633 1 98.81 208 VAL A N 1
ATOM 1599 C CA . VAL A 1 208 ? -12.297 12.539 -9.594 1 98.81 208 VAL A CA 1
ATOM 1600 C C . VAL A 1 208 ? -13.531 11.906 -10.234 1 98.81 208 VAL A C 1
ATOM 1602 O O . VAL A 1 208 ? -13.414 10.961 -11.008 1 98.81 208 VAL A O 1
ATOM 1605 N N . ALA A 1 209 ? -14.68 12.43 -9.906 1 98.69 209 ALA A N 1
ATOM 1606 C CA . ALA A 1 209 ? -15.906 11.922 -10.516 1 98.69 209 ALA A CA 1
ATOM 1607 C C . ALA A 1 209 ? -15.859 12.039 -12.031 1 98.69 209 ALA A C 1
ATOM 1609 O O . ALA A 1 209 ? -16.25 11.109 -12.75 1 98.69 209 ALA A O 1
ATOM 1610 N N . ASP A 1 210 ? -15.406 13.125 -12.523 1 98.69 210 ASP A N 1
ATOM 1611 C CA . ASP A 1 210 ? -15.352 13.375 -13.961 1 98.69 210 ASP A CA 1
ATOM 1612 C C . ASP A 1 210 ? -14.281 12.508 -14.633 1 98.69 210 ASP A C 1
ATOM 1614 O O . ASP A 1 210 ? -14.469 12.039 -15.75 1 98.69 210 ASP A O 1
ATOM 1618 N N . ASP A 1 211 ? -13.195 12.367 -13.922 1 98.5 211 ASP A N 1
ATOM 1619 C CA . ASP A 1 211 ? -12.016 11.742 -14.5 1 98.5 211 ASP A CA 1
ATOM 1620 C C . ASP A 1 211 ? -12.164 10.219 -14.547 1 98.5 211 ASP A C 1
ATOM 1622 O O . ASP A 1 211 ? -11.797 9.586 -15.539 1 98.5 211 ASP A O 1
ATOM 1626 N N . VAL A 1 212 ? -12.703 9.625 -13.43 1 98 212 VAL A N 1
ATOM 1627 C CA . VAL A 1 212 ? -12.664 8.172 -13.375 1 98 212 VAL A CA 1
ATOM 1628 C C . VAL A 1 212 ? -14.047 7.633 -13.008 1 98 212 VAL A C 1
ATOM 1630 O O . VAL A 1 212 ? -14.211 6.434 -12.773 1 98 212 VAL A O 1
ATOM 1633 N N . ASP A 1 213 ? -15.078 8.461 -12.852 1 97.81 213 ASP A N 1
ATOM 1634 C CA . ASP A 1 213 ? -16.469 8.094 -12.625 1 97.81 213 ASP A CA 1
ATOM 1635 C C . ASP A 1 213 ? -16.656 7.406 -11.273 1 97.81 213 ASP A C 1
ATOM 1637 O O . ASP A 1 213 ? -17.328 6.379 -11.172 1 97.81 213 ASP A O 1
ATOM 1641 N N . ILE A 1 214 ? -15.969 7.902 -10.242 1 98.19 214 ILE A N 1
ATOM 1642 C CA . ILE A 1 214 ? -16.094 7.406 -8.875 1 98.19 214 ILE A CA 1
ATOM 1643 C C . ILE A 1 214 ? -16.391 8.57 -7.934 1 98.19 214 ILE A C 1
ATOM 1645 O O . ILE A 1 214 ? -15.719 9.594 -7.965 1 98.19 214 ILE A O 1
ATOM 1649 N N . GLU A 1 215 ? -17.391 8.398 -7.18 1 98.06 215 GLU A N 1
ATOM 1650 C CA . GLU A 1 215 ? -17.828 9.445 -6.258 1 98.06 215 GLU A CA 1
ATOM 1651 C C . GLU A 1 215 ? -17.109 9.336 -4.918 1 98.06 215 GLU A C 1
ATOM 1653 O O . GLU A 1 215 ? -17.031 8.25 -4.336 1 98.06 215 GLU A O 1
ATOM 1658 N N . LEU A 1 216 ? -16.656 10.484 -4.445 1 98.56 216 LEU A N 1
ATOM 1659 C CA . LEU A 1 216 ? -15.977 10.57 -3.16 1 98.56 216 LEU A CA 1
ATOM 1660 C C . LEU A 1 216 ? -16.719 11.508 -2.211 1 98.56 216 LEU A C 1
ATOM 1662 O O . LEU A 1 216 ? -17.5 12.352 -2.652 1 98.56 216 LEU A O 1
ATOM 1666 N N . GLN A 1 217 ? -16.484 11.32 -0.976 1 98.44 217 GLN A N 1
ATOM 1667 C CA . GLN A 1 217 ? -16.766 12.281 0.087 1 98.44 217 GLN A CA 1
ATOM 1668 C C . GLN A 1 217 ? -15.508 12.633 0.864 1 98.44 217 GLN A C 1
ATOM 1670 O O . GLN A 1 217 ? -14.523 11.891 0.836 1 98.44 217 GLN A O 1
ATOM 1675 N N . VAL A 1 218 ? -15.602 13.828 1.473 1 98.81 218 VAL A N 1
ATOM 1676 C CA . VAL A 1 218 ? -14.391 14.234 2.184 1 98.81 218 VAL A CA 1
ATOM 1677 C C . VAL A 1 218 ? -14.766 15.031 3.432 1 98.81 218 VAL A C 1
ATOM 1679 O O . VAL A 1 218 ? -15.672 15.867 3.391 1 98.81 218 VAL A O 1
ATOM 1682 N N . GLY A 1 219 ? -14.203 14.633 4.559 1 98.62 219 GLY A N 1
ATOM 1683 C CA . GLY A 1 219 ? -14.148 15.445 5.762 1 98.62 219 GLY A CA 1
ATOM 1684 C C . GLY A 1 219 ? -12.805 16.125 5.957 1 98.62 219 GLY A C 1
ATOM 1685 O O . GLY A 1 219 ? -11.758 15.531 5.738 1 98.62 219 GLY A O 1
ATOM 1686 N N . VAL A 1 220 ? -12.867 17.438 6.336 1 98.81 220 VAL A N 1
ATOM 1687 C CA . VAL A 1 220 ? -11.641 18.219 6.484 1 98.81 220 VAL A CA 1
ATOM 1688 C C . VAL A 1 220 ? -11.516 18.719 7.918 1 98.81 220 VAL A C 1
ATOM 1690 O O . VAL A 1 220 ? -12.484 19.219 8.5 1 98.81 220 VAL A O 1
ATOM 1693 N N . GLY A 1 221 ? -10.312 18.516 8.477 1 98.5 221 GLY A N 1
ATOM 1694 C CA . GLY A 1 221 ? -10.055 18.969 9.828 1 98.5 221 GLY A CA 1
ATOM 1695 C C . GLY A 1 221 ? -8.758 19.75 9.953 1 98.5 221 GLY A C 1
ATOM 1696 O O . GLY A 1 221 ? -7.879 19.656 9.102 1 98.5 221 GLY A O 1
ATOM 1697 N N . ARG A 1 222 ? -8.695 20.594 11 1 98.31 222 ARG A N 1
ATOM 1698 C CA . ARG A 1 222 ? -7.504 21.344 11.367 1 98.31 222 ARG A CA 1
ATOM 1699 C C . ARG A 1 222 ? -7.051 20.984 12.781 1 98.31 222 ARG A C 1
ATOM 1701 O O . ARG A 1 222 ? -7.848 20.516 13.594 1 98.31 222 ARG A O 1
ATOM 1708 N N . GLY A 1 223 ? -5.766 21.203 12.992 1 98.25 223 GLY A N 1
ATOM 1709 C CA . GLY A 1 223 ? -5.234 20.938 14.32 1 98.25 223 GLY A CA 1
ATOM 1710 C C . GLY A 1 223 ? -3.754 21.25 14.445 1 98.25 223 GLY A C 1
ATOM 1711 O O . GLY A 1 223 ? -3.082 21.516 13.445 1 98.25 223 GLY A O 1
ATOM 1712 N N . ALA A 1 224 ? -3.334 21.266 15.703 1 98.44 224 ALA A N 1
ATOM 1713 C CA . ALA A 1 224 ? -1.933 21.547 16 1 98.44 224 ALA A CA 1
ATOM 1714 C C . ALA A 1 224 ? -1.056 20.328 15.711 1 98.44 224 ALA A C 1
ATOM 1716 O O . ALA A 1 224 ? 0.161 20.453 15.555 1 98.44 224 ALA A O 1
ATOM 1717 N N . SER A 1 225 ? -1.67 19.156 15.625 1 98.56 225 SER A N 1
ATOM 1718 C CA . SER A 1 225 ? -0.982 17.906 15.328 1 98.56 225 SER A CA 1
ATOM 1719 C C . SER A 1 225 ? -1.727 17.109 14.258 1 98.56 225 SER A C 1
ATOM 1721 O O . SER A 1 225 ? -2.891 17.391 13.969 1 98.56 225 SER A O 1
ATOM 1723 N N . ALA A 1 226 ? -1.006 16.188 13.727 1 98.75 226 ALA A N 1
ATOM 1724 C CA . ALA A 1 226 ? -1.628 15.328 12.711 1 98.75 226 ALA A CA 1
ATOM 1725 C C . ALA A 1 226 ? -2.846 14.602 13.281 1 98.75 226 ALA A C 1
ATOM 1727 O O . ALA A 1 226 ? -3.881 14.5 12.617 1 98.75 226 ALA A O 1
ATOM 1728 N N . HIS A 1 227 ? -2.729 14.133 14.477 1 98.5 227 HIS A N 1
ATOM 1729 C CA . HIS A 1 227 ? -3.842 13.422 15.094 1 98.5 227 HIS A CA 1
ATOM 1730 C C . HIS A 1 227 ? -5.047 14.336 15.273 1 98.5 227 HIS A C 1
ATOM 1732 O O . HIS A 1 227 ? -6.176 13.953 14.945 1 98.5 227 HIS A O 1
ATOM 1738 N N . GLU A 1 228 ? -4.816 15.531 15.82 1 98.06 228 GLU A N 1
ATOM 1739 C CA . GLU A 1 228 ? -5.926 16.453 16.047 1 98.06 228 GLU A CA 1
ATOM 1740 C C . GLU A 1 228 ? -6.625 16.812 14.742 1 98.06 228 GLU A C 1
ATOM 1742 O O . GLU A 1 228 ? -7.855 16.766 14.648 1 98.06 228 GLU A O 1
ATOM 1747 N N . ALA A 1 229 ? -5.859 17.156 13.75 1 98.62 229 ALA A N 1
ATOM 1748 C CA . ALA A 1 229 ? -6.426 17.516 12.453 1 98.62 229 ALA A CA 1
ATOM 1749 C C . ALA A 1 229 ? -7.125 16.312 11.812 1 98.62 229 ALA A C 1
ATOM 1751 O O . ALA A 1 229 ? -8.242 16.438 11.297 1 98.62 229 ALA A O 1
ATOM 1752 N N . GLY A 1 230 ? -6.457 15.133 11.844 1 98.38 230 GLY A N 1
ATOM 1753 C CA . GLY A 1 230 ? -7.02 13.93 11.242 1 98.38 230 GLY A CA 1
ATOM 1754 C C . GLY A 1 230 ? -8.281 13.453 11.938 1 98.38 230 GLY A C 1
ATOM 1755 O O . GLY A 1 230 ? -9.211 12.969 11.289 1 98.38 230 GLY A O 1
ATOM 1756 N N . PHE A 1 231 ? -8.258 13.555 13.195 1 97.19 231 PHE A N 1
ATOM 1757 C CA . PHE A 1 231 ? -9.422 13.133 13.969 1 97.19 231 PHE A CA 1
ATOM 1758 C C . PHE A 1 231 ? -10.625 14.031 13.672 1 97.19 231 PHE A C 1
ATOM 1760 O O . PHE A 1 231 ? -11.742 13.539 13.516 1 97.19 231 PHE A O 1
ATOM 1767 N N . ALA A 1 232 ? -10.359 15.336 13.633 1 97.56 232 ALA A N 1
ATOM 1768 C CA . ALA A 1 232 ? -11.406 16.281 13.234 1 97.56 232 ALA A CA 1
ATOM 1769 C C . ALA A 1 232 ? -11.922 15.953 11.828 1 97.56 232 ALA A C 1
ATOM 1771 O O . ALA A 1 232 ? -13.125 16.031 11.57 1 97.56 232 ALA A O 1
ATOM 1772 N N . ALA A 1 233 ? -11.062 15.609 10.938 1 98.12 233 ALA A N 1
ATOM 1773 C CA . ALA A 1 233 ? -11.438 15.258 9.57 1 98.12 233 ALA A CA 1
ATOM 1774 C C . ALA A 1 233 ? -12.328 14.016 9.547 1 98.12 233 ALA A C 1
ATOM 1776 O O . ALA A 1 233 ? -13.289 13.945 8.781 1 98.12 233 ALA A O 1
ATOM 1777 N N . LYS A 1 234 ? -11.969 13.016 10.344 1 96.31 234 LYS A N 1
ATOM 1778 C CA . LYS A 1 234 ? -12.758 11.789 10.43 1 96.31 234 LYS A CA 1
ATOM 1779 C C . LYS A 1 234 ? -14.18 12.086 10.891 1 96.31 234 LYS A C 1
ATOM 1781 O O . LYS A 1 234 ? -15.141 11.508 10.375 1 96.31 234 LYS A O 1
ATOM 1786 N N . HIS A 1 235 ? -14.297 12.906 11.891 1 95.19 235 HIS A N 1
ATOM 1787 C CA . HIS A 1 235 ? -15.625 13.281 12.391 1 95.19 235 HIS A CA 1
ATOM 1788 C C . HIS A 1 235 ? -16.422 14.023 11.328 1 95.19 235 HIS A C 1
ATOM 1790 O O . HIS A 1 235 ? -17.625 13.797 11.164 1 95.19 235 HIS A O 1
ATOM 1796 N N . ALA A 1 236 ? -15.727 14.906 10.641 1 96.81 236 ALA A N 1
ATOM 1797 C CA . ALA A 1 236 ? -16.375 15.625 9.547 1 96.81 236 ALA A CA 1
ATOM 1798 C C . ALA A 1 236 ? -16.844 14.672 8.461 1 96.81 236 ALA A C 1
ATOM 1800 O O . ALA A 1 236 ? -17.922 14.859 7.871 1 96.81 236 ALA A O 1
ATOM 1801 N N . LEU A 1 237 ? -16.094 13.648 8.156 1 96.31 237 LEU A N 1
ATOM 1802 C CA . LEU A 1 237 ? -16.469 12.656 7.148 1 96.31 237 LEU A CA 1
ATOM 1803 C C . LEU A 1 237 ? -17.703 11.883 7.574 1 96.31 237 LEU A C 1
ATOM 1805 O O . LEU A 1 237 ? -18.562 11.555 6.746 1 96.31 237 LEU A O 1
ATOM 1809 N N . GLU A 1 238 ? -17.75 11.539 8.828 1 93.19 238 GLU A N 1
ATOM 1810 C CA . GLU A 1 238 ? -18.953 10.875 9.344 1 93.19 238 GLU A CA 1
ATOM 1811 C C . GLU A 1 238 ? -20.188 11.75 9.156 1 93.19 238 GLU A C 1
ATOM 1813 O O . GLU A 1 238 ? -21.266 11.25 8.859 1 93.19 238 GLU A O 1
ATOM 1818 N N . ALA A 1 239 ? -20 13.031 9.336 1 93.44 239 ALA A N 1
ATOM 1819 C CA . ALA A 1 239 ? -21.094 13.969 9.102 1 93.44 239 ALA A CA 1
ATOM 1820 C C . ALA A 1 239 ? -21.516 13.953 7.637 1 93.44 239 ALA A C 1
ATOM 1822 O O . ALA A 1 239 ? -22.719 14.039 7.332 1 93.44 239 ALA A O 1
ATOM 1823 N N . CYS A 1 240 ? -20.547 13.844 6.707 1 94.19 240 CYS A N 1
ATOM 1824 C CA . CYS A 1 240 ? -20.875 13.719 5.293 1 94.19 240 CYS A CA 1
ATOM 1825 C C . CYS A 1 240 ? -21.781 12.523 5.043 1 94.19 240 CYS A C 1
ATOM 1827 O O . CYS A 1 240 ? -22.781 12.633 4.336 1 94.19 240 CYS A O 1
ATOM 1829 N N . ARG A 1 241 ? -21.406 11.453 5.617 1 90.62 241 ARG A N 1
ATOM 1830 C CA . ARG A 1 241 ? -22.156 10.211 5.43 1 90.62 241 ARG A CA 1
ATOM 1831 C C . ARG A 1 241 ? -23.578 10.344 5.953 1 90.62 241 ARG A C 1
ATOM 1833 O O . ARG A 1 241 ? -24.531 9.883 5.316 1 90.62 241 ARG A O 1
ATOM 1840 N N . ASN A 1 242 ? -23.719 10.945 7.07 1 91.69 242 ASN A N 1
ATOM 1841 C CA . ASN A 1 242 ? -25.016 11.102 7.711 1 91.69 242 ASN A CA 1
ATOM 1842 C C . ASN A 1 242 ? -25.906 12.094 6.965 1 91.69 242 ASN A C 1
ATOM 1844 O O . ASN A 1 242 ? -27.109 11.898 6.855 1 91.69 242 ASN A O 1
ATOM 1848 N N . ASP A 1 243 ? -25.266 13.117 6.434 1 94.25 243 ASP A N 1
ATOM 1849 C CA . ASP A 1 243 ? -26.031 14.219 5.859 1 94.25 243 ASP A CA 1
ATOM 1850 C C . ASP A 1 243 ? -26.172 14.062 4.348 1 94.25 243 ASP A C 1
ATOM 1852 O O . ASP A 1 243 ? -26.984 14.758 3.719 1 94.25 243 ASP A O 1
ATOM 1856 N N . GLY A 1 244 ? -25.406 13.188 3.77 1 93.25 244 GLY A N 1
ATOM 1857 C CA . GLY A 1 244 ? -25.438 12.984 2.328 1 93.25 244 GLY A CA 1
ATOM 1858 C C . GLY A 1 244 ? -24.75 14.094 1.558 1 93.25 244 GLY A C 1
ATOM 1859 O O . GLY A 1 244 ? -25.172 14.43 0.445 1 93.25 244 GLY A O 1
ATOM 1860 N N . THR A 1 245 ? -23.812 14.789 2.236 1 95.56 245 THR A N 1
ATOM 1861 C CA . THR A 1 245 ? -23.016 15.828 1.58 1 95.56 245 THR A CA 1
ATOM 1862 C C . THR A 1 245 ? -21.703 15.266 1.073 1 95.56 245 THR A C 1
ATOM 1864 O O . THR A 1 245 ? -21.266 14.203 1.517 1 95.56 245 THR A O 1
ATOM 1867 N N . SER A 1 246 ? -21.109 16.016 0.146 1 97 246 SER A N 1
ATOM 1868 C CA . SER A 1 246 ? -19.859 15.531 -0.424 1 97 246 SER A CA 1
ATOM 1869 C C . SER A 1 246 ? -18.656 16.094 0.332 1 97 246 SER A C 1
ATOM 1871 O O . SER A 1 246 ? -17.578 15.484 0.352 1 97 246 SER A O 1
ATOM 1873 N N . VAL A 1 247 ? -18.844 17.312 0.894 1 98.25 247 VAL A N 1
ATOM 1874 C CA . VAL A 1 247 ? -17.75 17.984 1.588 1 98.25 247 VAL A CA 1
ATOM 1875 C C . VAL A 1 247 ? -18.234 18.531 2.928 1 98.25 247 VAL A C 1
ATOM 1877 O O . VAL A 1 247 ? -19.297 19.172 2.994 1 98.25 247 VAL A O 1
ATOM 1880 N N . GLU A 1 248 ? -17.453 18.234 3.967 1 97.5 248 GLU A N 1
ATOM 1881 C CA . GLU A 1 248 ? -17.703 18.812 5.281 1 97.5 248 GLU A CA 1
ATOM 1882 C C . GLU A 1 248 ? -16.406 19.266 5.941 1 97.5 248 GLU A C 1
ATOM 1884 O O . GLU A 1 248 ? -15.43 18.531 5.965 1 97.5 248 GLU A O 1
ATOM 1889 N N . LEU A 1 249 ? -16.344 20.516 6.453 1 96.44 249 LEU A N 1
ATOM 1890 C CA . LEU A 1 249 ? -15.219 21.016 7.227 1 96.44 249 LEU A CA 1
ATOM 1891 C C . LEU A 1 249 ? -15.531 21 8.719 1 96.44 249 LEU A C 1
ATOM 1893 O O . LEU A 1 249 ? -16.641 21.328 9.133 1 96.44 249 LEU A O 1
ATOM 1897 N N . SER A 1 250 ? -14.523 20.484 9.438 1 89.12 250 SER A N 1
ATOM 1898 C CA . SER A 1 250 ? -14.742 20.406 10.883 1 89.12 250 SER A CA 1
ATOM 1899 C C . SER A 1 250 ? -14.961 21.781 11.492 1 89.12 250 SER A C 1
ATOM 1901 O O . SER A 1 250 ? -14.344 22.766 11.055 1 89.12 250 SER A O 1
ATOM 1903 N N . VAL A 1 251 ? -15.945 21.938 12.281 1 70.19 251 VAL A N 1
ATOM 1904 C CA . VAL A 1 251 ? -16.219 23.156 13.031 1 70.19 251 VAL A CA 1
ATOM 1905 C C . VAL A 1 251 ? -15.414 23.141 14.336 1 70.19 251 VAL A C 1
ATOM 1907 O O . VAL A 1 251 ? -15.305 22.109 14.992 1 70.19 251 VAL A O 1
ATOM 1910 N N . ALA A 1 252 ? -14.289 23.984 14.438 1 57.22 252 ALA A N 1
ATOM 1911 C CA . ALA A 1 252 ? -13.555 24.125 15.695 1 57.22 252 ALA A CA 1
ATOM 1912 C C . ALA A 1 252 ? -14.477 23.938 16.891 1 57.22 252 ALA A C 1
ATOM 1914 O O . ALA A 1 252 ? -15.633 24.359 16.875 1 57.22 252 ALA A O 1
ATOM 1915 N N . PRO A 1 253 ? -14.078 22.938 17.875 1 48.66 253 PRO A N 1
ATOM 1916 C CA . PRO A 1 253 ? -14.938 22.875 19.047 1 48.66 253 PRO A CA 1
ATOM 1917 C C . PRO A 1 253 ? -15.242 24.266 19.609 1 48.66 253 PRO A C 1
ATOM 1919 O O . PRO A 1 253 ? -14.367 25.125 19.656 1 48.66 253 PRO A O 1
ATOM 1922 N N . ALA A 1 254 ? -16.516 24.922 19.547 1 41.34 254 ALA A N 1
ATOM 1923 C CA . ALA A 1 254 ? -16.938 26.141 20.234 1 41.34 254 ALA A CA 1
ATOM 1924 C C . ALA A 1 254 ? -16.375 26.172 21.656 1 41.34 254 ALA A C 1
ATOM 1926 O O . ALA A 1 254 ? -16.547 25.203 22.422 1 41.34 254 ALA A O 1
ATOM 1927 N N . LEU A 1 255 ? -15.281 26.812 22.016 1 37.91 255 LEU A N 1
ATOM 1928 C CA . LEU A 1 255 ? -14.984 27.109 23.406 1 37.91 255 LEU A CA 1
ATOM 1929 C C . LEU A 1 255 ? -16.266 27.328 24.203 1 37.91 255 LEU A C 1
ATOM 1931 O O . LEU A 1 255 ? -17.109 28.141 23.812 1 37.91 255 LEU A O 1
ATOM 1935 N N . SER A 1 256 ? -16.797 26.281 24.797 1 30.39 256 SER A N 1
ATOM 1936 C CA . SER A 1 256 ? -17.797 26.688 25.781 1 30.39 256 SER A CA 1
ATOM 1937 C C . SER A 1 256 ? -17.359 27.938 26.531 1 30.39 256 SER A C 1
ATOM 1939 O O . SER A 1 256 ? -16.234 28.031 27 1 30.39 256 SER A O 1
ATOM 1941 N N . ASP A 1 257 ? -17.938 28.984 26.234 1 29.44 257 ASP A N 1
ATOM 1942 C CA . ASP A 1 257 ? -17.922 30.031 27.25 1 29.44 257 ASP A CA 1
ATOM 1943 C C . ASP A 1 257 ? -18.219 29.453 28.641 1 29.44 257 ASP A C 1
ATOM 1945 O O . ASP A 1 257 ? -19.078 28.594 28.781 1 29.44 257 ASP A O 1
ATOM 1949 N N . MET B 1 1 ? -0.029 -25.797 -18.859 1 91.75 1 MET B N 1
ATOM 1950 C CA . MET B 1 1 ? -1.187 -25.078 -18.328 1 91.75 1 MET B CA 1
ATOM 1951 C C . MET B 1 1 ? -1.023 -24.797 -16.844 1 91.75 1 MET B C 1
ATOM 1953 O O . MET B 1 1 ? -0.491 -25.625 -16.109 1 91.75 1 MET B O 1
ATOM 1957 N N . THR B 1 2 ? -1.353 -23.594 -16.5 1 97.25 2 THR B N 1
ATOM 1958 C CA . THR B 1 2 ? -1.223 -23.234 -15.094 1 97.25 2 THR B CA 1
ATOM 1959 C C . THR B 1 2 ? -2.451 -23.688 -14.305 1 97.25 2 THR B C 1
ATOM 1961 O O . THR B 1 2 ? -3.518 -23.906 -14.883 1 97.25 2 THR B O 1
ATOM 1964 N N . THR B 1 3 ? -2.311 -23.984 -13.078 1 98.69 3 THR B N 1
ATOM 1965 C CA . THR B 1 3 ? -3.35 -24.188 -12.078 1 98.69 3 THR B CA 1
ATOM 1966 C C . THR B 1 3 ? -3.037 -23.391 -10.805 1 98.69 3 THR B C 1
ATOM 1968 O O . THR B 1 3 ? -2.145 -23.766 -10.039 1 98.69 3 THR B O 1
ATOM 1971 N N . THR B 1 4 ? -3.816 -22.391 -10.562 1 98.75 4 THR B N 1
ATOM 1972 C CA . THR B 1 4 ? -3.502 -21.469 -9.492 1 98.75 4 THR B CA 1
ATOM 1973 C C . THR B 1 4 ? -4.543 -21.547 -8.375 1 98.75 4 THR B C 1
ATOM 1975 O O . THR B 1 4 ? -5.746 -21.453 -8.633 1 98.75 4 THR B O 1
ATOM 1978 N N . GLN B 1 5 ? -4.105 -21.828 -7.18 1 98.94 5 GLN B N 1
ATOM 1979 C CA . GLN B 1 5 ? -4.945 -21.703 -5.992 1 98.94 5 GLN B CA 1
ATOM 1980 C C . GLN B 1 5 ? -4.82 -20.312 -5.375 1 98.94 5 GLN B C 1
ATOM 1982 O O . GLN B 1 5 ? -3.734 -19.906 -4.945 1 98.94 5 GLN B O 1
ATOM 1987 N N . VAL B 1 6 ? -5.941 -19.578 -5.352 1 98.94 6 VAL B N 1
ATOM 1988 C CA . VAL B 1 6 ? -5.984 -18.234 -4.781 1 98.94 6 VAL B CA 1
ATOM 1989 C C . VAL B 1 6 ? -6.879 -18.234 -3.543 1 98.94 6 VAL B C 1
ATOM 1991 O O . VAL B 1 6 ? -7.973 -18.797 -3.557 1 98.94 6 VAL B O 1
ATOM 1994 N N . THR B 1 7 ? -6.375 -17.672 -2.473 1 98.94 7 THR B N 1
ATOM 1995 C CA . THR B 1 7 ? -7.148 -17.5 -1.251 1 98.94 7 THR B CA 1
ATOM 1996 C C . THR B 1 7 ? -7.398 -16.016 -0.98 1 98.94 7 THR B C 1
ATOM 1998 O O . THR B 1 7 ? -6.453 -15.227 -0.913 1 98.94 7 THR B O 1
ATOM 2001 N N . LEU B 1 8 ? -8.648 -15.656 -0.909 1 98.88 8 LEU B N 1
ATOM 2002 C CA . LEU B 1 8 ? -9.039 -14.336 -0.442 1 98.88 8 LEU B CA 1
ATOM 2003 C C . LEU B 1 8 ? -9.141 -14.305 1.08 1 98.88 8 LEU B C 1
ATOM 2005 O O . LEU B 1 8 ? -9.82 -15.141 1.679 1 98.88 8 LEU B O 1
ATOM 2009 N N . ILE B 1 9 ? -8.398 -13.438 1.685 1 98.88 9 ILE B N 1
ATOM 2010 C CA . ILE B 1 9 ? -8.445 -13.195 3.121 1 98.88 9 ILE B CA 1
ATOM 2011 C C . ILE B 1 9 ? -9.141 -11.867 3.398 1 98.88 9 ILE B C 1
ATOM 2013 O O . ILE B 1 9 ? -8.617 -10.805 3.053 1 98.88 9 ILE B O 1
ATOM 2017 N N . GLN B 1 10 ? -10.266 -11.914 4.02 1 98.62 10 GLN B N 1
ATOM 2018 C CA . GLN B 1 10 ? -11.062 -10.727 4.285 1 98.62 10 GLN B CA 1
ATOM 2019 C C . GLN B 1 10 ? -11.297 -10.539 5.781 1 98.62 10 GLN B C 1
ATOM 2021 O O . GLN B 1 10 ? -11.758 -11.461 6.461 1 98.62 10 GLN B O 1
ATOM 2026 N N . ILE B 1 11 ? -10.938 -9.383 6.344 1 98.44 11 ILE B N 1
ATOM 2027 C CA . ILE B 1 11 ? -11.242 -9.094 7.742 1 98.44 11 ILE B CA 1
ATOM 2028 C C . ILE B 1 11 ? -12.75 -8.953 7.918 1 98.44 11 ILE B C 1
ATOM 2030 O O . ILE B 1 11 ? -13.406 -8.242 7.148 1 98.44 11 ILE B O 1
ATOM 2034 N N . ASP B 1 12 ? -13.32 -9.578 8.898 1 98.06 12 ASP B N 1
ATOM 2035 C CA . ASP B 1 12 ? -14.758 -9.602 9.125 1 98.06 12 ASP B CA 1
ATOM 2036 C C . ASP B 1 12 ? -15.242 -8.289 9.742 1 98.06 12 ASP B C 1
ATOM 2038 O O . ASP B 1 12 ? -14.758 -7.883 10.797 1 98.06 12 ASP B O 1
ATOM 2042 N N . ASN B 1 13 ? -16.234 -7.629 9.07 1 96.94 13 ASN B N 1
ATOM 2043 C CA . ASN B 1 13 ? -16.938 -6.484 9.633 1 96.94 13 ASN B CA 1
ATOM 2044 C C . ASN B 1 13 ? -15.969 -5.363 10.016 1 96.94 13 ASN B C 1
ATOM 2046 O O . ASN B 1 13 ? -16.125 -4.727 11.055 1 96.94 13 ASN B O 1
ATOM 2050 N N . TYR B 1 14 ? -15.016 -5.137 9.141 1 96.12 14 TYR B N 1
ATOM 2051 C CA . TYR B 1 14 ? -13.922 -4.246 9.508 1 96.12 14 TYR B CA 1
ATOM 2052 C C . TYR B 1 14 ? -14.359 -2.787 9.43 1 96.12 14 TYR B C 1
ATOM 2054 O O . TYR B 1 14 ? -14.039 -1.992 10.32 1 96.12 14 TYR B O 1
ATOM 2062 N N . GLY B 1 15 ? -15.055 -2.371 8.359 1 93.5 15 GLY B N 1
ATOM 2063 C CA . GLY B 1 15 ? -15.523 -1.001 8.227 1 93.5 15 GLY B CA 1
ATOM 2064 C C . GLY B 1 15 ? -16.234 -0.487 9.469 1 93.5 15 GLY B C 1
ATOM 2065 O O . GLY B 1 15 ? -15.758 0.44 10.125 1 93.5 15 GLY B O 1
ATOM 2066 N N . PRO B 1 16 ? -17.297 -1.15 9.82 1 93.25 16 PRO B N 1
ATOM 2067 C CA . PRO B 1 16 ? -18.016 -0.734 11.023 1 93.25 16 PRO B CA 1
ATOM 2068 C C . PRO B 1 16 ? -17.156 -0.811 12.281 1 93.25 16 PRO B C 1
ATOM 2070 O O . PRO B 1 16 ? -17.25 0.051 13.156 1 93.25 16 PRO B O 1
ATOM 2073 N N . TRP B 1 17 ? -16.344 -1.805 12.367 1 94.5 17 TRP B N 1
ATOM 2074 C CA . TRP B 1 17 ? -15.484 -1.986 13.531 1 94.5 17 TRP B CA 1
ATOM 2075 C C . TRP B 1 17 ? -14.562 -0.788 13.727 1 94.5 17 TRP B C 1
ATOM 2077 O O . TRP B 1 17 ? -14.219 -0.432 14.852 1 94.5 17 TRP B O 1
ATOM 2087 N N . THR B 1 18 ? -14.102 -0.077 12.656 1 93.62 18 THR B N 1
ATOM 2088 C CA . THR B 1 18 ? -13.148 1.021 12.727 1 93.62 18 THR B CA 1
ATOM 2089 C C . THR B 1 18 ? -13.805 2.281 13.273 1 93.62 18 THR B C 1
ATOM 2091 O O . THR B 1 18 ? -13.117 3.219 13.688 1 93.62 18 THR B O 1
ATOM 2094 N N . VAL B 1 19 ? -15.141 2.348 13.305 1 90.88 19 VAL B N 1
ATOM 2095 C CA . VAL B 1 19 ? -15.781 3.609 13.656 1 90.88 19 VAL B CA 1
ATOM 2096 C C . VAL B 1 19 ? -16.672 3.41 14.875 1 90.88 19 VAL B C 1
ATOM 2098 O O . VAL B 1 19 ? -17.203 4.375 15.43 1 90.88 19 VAL B O 1
ATOM 2101 N N . THR B 1 20 ? -16.891 2.139 15.242 1 90.31 20 THR B N 1
ATOM 2102 C CA . THR B 1 20 ? -17.766 1.857 16.375 1 90.31 20 THR B CA 1
ATOM 2103 C C . THR B 1 20 ? -16.969 1.423 17.594 1 90.31 20 THR B C 1
ATOM 2105 O O . THR B 1 20 ? -16.062 0.6 17.484 1 90.31 20 THR B O 1
ATOM 2108 N N . PRO B 1 21 ? -17.375 1.854 18.719 1 89.44 21 PRO B N 1
ATOM 2109 C CA . PRO B 1 21 ? -18.438 2.824 19.047 1 89.44 21 PRO B CA 1
ATOM 2110 C C . PRO B 1 21 ? -18.047 4.258 18.688 1 89.44 21 PRO B C 1
ATOM 2112 O O . PRO B 1 21 ? -18.906 5.117 18.516 1 89.44 21 PRO B O 1
ATOM 2115 N N . GLU B 1 22 ? -16.656 4.457 18.688 1 88.88 22 GLU B N 1
ATOM 2116 C CA . GLU B 1 22 ? -16.094 5.719 18.219 1 88.88 22 GLU B CA 1
ATOM 2117 C C . GLU B 1 22 ? -14.969 5.48 17.203 1 88.88 22 GLU B C 1
ATOM 2119 O O . GLU B 1 22 ? -14.359 4.406 17.188 1 88.88 22 GLU B O 1
ATOM 2124 N N . PRO B 1 23 ? -14.789 6.473 16.406 1 89.88 23 PRO B N 1
ATOM 2125 C CA . PRO B 1 23 ? -13.703 6.277 15.438 1 89.88 23 PRO B CA 1
ATOM 2126 C C . PRO B 1 23 ? -12.367 5.98 16.109 1 89.88 23 PRO B C 1
ATOM 2128 O O . PRO B 1 23 ? -12 6.629 17.094 1 89.88 23 PRO B O 1
ATOM 2131 N N . ARG B 1 24 ? -11.633 5 15.609 1 93.19 24 ARG B N 1
ATOM 2132 C CA . ARG B 1 24 ? -10.32 4.617 16.125 1 93.19 24 ARG B CA 1
ATOM 2133 C C . ARG B 1 24 ? -9.234 5.543 15.578 1 93.19 24 ARG B C 1
ATOM 2135 O O . ARG B 1 24 ? -9.406 6.168 14.531 1 93.19 24 ARG B O 1
ATOM 2142 N N . ARG B 1 25 ? -8.148 5.617 16.375 1 96.19 25 ARG B N 1
ATOM 2143 C CA . ARG B 1 25 ? -7.027 6.445 15.953 1 96.19 25 ARG B CA 1
ATOM 2144 C C . ARG B 1 25 ? -6.391 5.895 14.68 1 96.19 25 ARG B C 1
ATOM 2146 O O . ARG B 1 25 ? -6.172 4.688 14.562 1 96.19 25 ARG B O 1
ATOM 2153 N N . GLU B 1 26 ? -6.078 6.793 13.766 1 97.44 26 GLU B N 1
ATOM 2154 C CA . GLU B 1 26 ? -5.574 6.395 12.453 1 97.44 26 GLU B CA 1
ATOM 2155 C C . GLU B 1 26 ? -4.305 5.559 12.586 1 97.44 26 GLU B C 1
ATOM 2157 O O . GLU B 1 26 ? -4.176 4.512 11.945 1 97.44 26 GLU B O 1
ATOM 2162 N N . MET B 1 27 ? -3.328 5.949 13.438 1 98.31 27 MET B N 1
ATOM 2163 C CA . MET B 1 27 ? -2.068 5.219 13.555 1 98.31 27 MET B CA 1
ATOM 2164 C C . MET B 1 27 ? -2.287 3.857 14.211 1 98.31 27 MET B C 1
ATOM 2166 O O . MET B 1 27 ? -1.551 2.908 13.938 1 98.31 27 MET B O 1
ATOM 2170 N N . ASP B 1 28 ? -3.342 3.75 15.047 1 97.56 28 ASP B N 1
ATOM 2171 C CA . ASP B 1 28 ? -3.686 2.443 15.602 1 97.56 28 ASP B CA 1
ATOM 2172 C C . ASP B 1 28 ? -4.172 1.495 14.508 1 97.56 28 ASP B C 1
ATOM 2174 O O . ASP B 1 28 ? -3.805 0.318 14.492 1 97.56 28 ASP B O 1
ATOM 2178 N N . LEU B 1 29 ? -5.008 2.025 13.672 1 98.06 29 LEU B N 1
ATOM 2179 C CA . LEU B 1 29 ? -5.527 1.221 12.57 1 98.06 29 LEU B CA 1
ATOM 2180 C C . LEU B 1 29 ? -4.406 0.806 11.625 1 98.06 29 LEU B C 1
ATOM 2182 O O . LEU B 1 29 ? -4.34 -0.351 11.203 1 98.06 29 LEU B O 1
ATOM 2186 N N . GLN B 1 30 ? -3.527 1.771 11.312 1 98.31 30 GLN B N 1
ATOM 2187 C CA . GLN B 1 30 ? -2.404 1.482 10.43 1 98.31 30 GLN B CA 1
ATOM 2188 C C . GLN B 1 30 ? -1.477 0.435 11.039 1 98.31 30 GLN B C 1
ATOM 2190 O O . GLN B 1 30 ? -0.99 -0.454 10.336 1 98.31 30 GLN B O 1
ATOM 2195 N N . SER B 1 31 ? -1.229 0.582 12.32 1 98.31 31 SER B N 1
ATOM 2196 C CA . SER B 1 31 ? -0.401 -0.397 13.023 1 98.31 31 SER B CA 1
ATOM 2197 C C . SER B 1 31 ? -1.041 -1.781 12.992 1 98.31 31 SER B C 1
ATOM 2199 O O . SER B 1 31 ? -0.366 -2.777 12.727 1 98.31 31 SER B O 1
ATOM 2201 N N . LEU B 1 32 ? -2.293 -1.857 13.312 1 98 32 LEU B N 1
ATOM 2202 C CA . LEU B 1 32 ? -3.008 -3.129 13.336 1 98 32 LEU B CA 1
ATOM 2203 C C . LEU B 1 32 ? -2.967 -3.803 11.969 1 98 32 LEU B C 1
ATOM 2205 O O . LEU B 1 32 ? -2.629 -4.984 11.859 1 98 32 LEU B O 1
ATOM 2209 N N . GLN B 1 33 ? -3.318 -3.086 10.906 1 98.06 33 GLN B N 1
ATOM 2210 C CA . GLN B 1 33 ? -3.369 -3.625 9.547 1 98.06 33 GLN B CA 1
ATOM 2211 C C . GLN B 1 33 ? -1.997 -4.125 9.109 1 98.06 33 GLN B C 1
ATOM 2213 O O . GLN B 1 33 ? -1.883 -5.203 8.523 1 98.06 33 GLN B O 1
ATOM 2218 N N . SER B 1 34 ? -0.976 -3.344 9.422 1 98.44 34 SER B N 1
ATOM 2219 C CA . SER B 1 34 ? 0.375 -3.703 9.008 1 98.44 34 SER B CA 1
ATOM 2220 C C . SER B 1 34 ? 0.892 -4.91 9.781 1 98.44 34 SER B C 1
ATOM 2222 O O . SER B 1 34 ? 1.551 -5.785 9.219 1 98.44 34 SER B O 1
ATOM 2224 N N . ARG B 1 35 ? 0.611 -4.965 11.062 1 98.31 35 ARG B N 1
ATOM 2225 C CA . ARG B 1 35 ? 1.013 -6.113 11.867 1 98.31 35 ARG B CA 1
ATOM 2226 C C . ARG B 1 35 ? 0.292 -7.379 11.414 1 98.31 35 ARG B C 1
ATOM 2228 O O . ARG B 1 35 ? 0.894 -8.453 11.344 1 98.31 35 ARG B O 1
ATOM 2235 N N . LEU B 1 36 ? -0.975 -7.203 11.211 1 98.75 36 LEU B N 1
ATOM 2236 C CA . LEU B 1 36 ? -1.754 -8.344 10.734 1 98.75 36 LEU B CA 1
ATOM 2237 C C . LEU B 1 36 ? -1.181 -8.883 9.43 1 98.75 36 LEU B C 1
ATOM 2239 O O . LEU B 1 36 ? -0.976 -10.094 9.289 1 98.75 36 LEU B O 1
ATOM 2243 N N . PHE B 1 37 ? -0.919 -8.016 8.5 1 98.81 37 PHE B N 1
ATOM 2244 C CA . PHE B 1 37 ? -0.358 -8.453 7.227 1 98.81 37 PHE B CA 1
ATOM 2245 C C . PHE B 1 37 ? 0.989 -9.133 7.43 1 98.81 37 PHE B C 1
ATOM 2247 O O . PHE B 1 37 ? 1.274 -10.156 6.805 1 98.81 37 PHE B O 1
ATOM 2254 N N . ALA B 1 38 ? 1.843 -8.531 8.266 1 98.56 38 ALA B N 1
ATOM 2255 C CA . ALA B 1 38 ? 3.154 -9.109 8.539 1 98.56 38 ALA B CA 1
ATOM 2256 C C . ALA B 1 38 ? 3.021 -10.523 9.102 1 98.56 38 ALA B C 1
ATOM 2258 O O . ALA B 1 38 ? 3.779 -11.422 8.719 1 98.56 38 ALA B O 1
ATOM 2259 N N . ASP B 1 39 ? 2.117 -10.719 9.961 1 98.56 39 ASP B N 1
ATOM 2260 C CA . ASP B 1 39 ? 1.919 -12.031 10.57 1 98.56 39 ASP B CA 1
ATOM 2261 C C . ASP B 1 39 ? 1.41 -13.039 9.547 1 98.56 39 ASP B C 1
ATOM 2263 O O . ASP B 1 39 ? 1.796 -14.211 9.578 1 98.56 39 ASP B O 1
ATOM 2267 N N . ILE B 1 40 ? 0.54 -12.578 8.68 1 98.88 40 ILE B N 1
ATOM 2268 C CA . ILE B 1 40 ? 0.036 -13.469 7.645 1 98.88 40 ILE B CA 1
ATOM 2269 C C . ILE B 1 40 ? 1.161 -13.82 6.672 1 98.88 40 ILE B C 1
ATOM 2271 O O . ILE B 1 40 ? 1.299 -14.969 6.258 1 98.88 40 ILE B O 1
ATOM 2275 N N . ALA B 1 41 ? 1.953 -12.836 6.344 1 98.75 41 ALA B N 1
ATOM 2276 C CA . ALA B 1 41 ? 3.105 -13.086 5.484 1 98.75 41 ALA B CA 1
ATOM 2277 C C . ALA B 1 41 ? 4.07 -14.078 6.129 1 98.75 41 ALA B C 1
ATOM 2279 O O . ALA B 1 41 ? 4.613 -14.953 5.457 1 98.75 41 ALA B O 1
ATOM 2280 N N . GLN B 1 42 ? 4.258 -13.953 7.395 1 98.19 42 GLN B N 1
ATOM 2281 C CA . GLN B 1 42 ? 5.141 -14.852 8.133 1 98.19 42 GLN B CA 1
ATOM 2282 C C . GLN B 1 42 ? 4.566 -16.266 8.188 1 98.19 42 GLN B C 1
ATOM 2284 O O . GLN B 1 42 ? 5.312 -17.234 8.234 1 98.19 42 GLN B O 1
ATOM 2289 N N . PHE B 1 43 ? 3.303 -16.359 8.25 1 98.69 43 PHE B N 1
ATOM 2290 C CA . PHE B 1 43 ? 2.631 -17.656 8.234 1 98.69 43 PHE B CA 1
ATOM 2291 C C . PHE B 1 43 ? 2.764 -18.328 6.871 1 98.69 43 PHE B C 1
ATOM 2293 O O . PHE B 1 43 ? 2.975 -19.531 6.781 1 98.69 43 PHE B O 1
ATOM 2300 N N . MET B 1 44 ? 2.674 -17.547 5.785 1 98.69 44 MET B N 1
ATOM 2301 C CA . MET B 1 44 ? 2.68 -18.031 4.406 1 98.69 44 MET B CA 1
ATOM 2302 C C . MET B 1 44 ? 4.098 -18.375 3.961 1 98.69 44 MET B C 1
ATOM 2304 O O . MET B 1 44 ? 4.305 -19.375 3.262 1 98.69 44 MET B O 1
ATOM 2308 N N . GLY B 1 45 ? 5.051 -17.594 4.406 1 98.19 45 GLY B N 1
ATOM 2309 C CA . GLY B 1 45 ? 6.422 -17.688 3.928 1 98.19 45 GLY B CA 1
ATOM 2310 C C . GLY B 1 45 ? 7.008 -19.078 4.047 1 98.19 45 GLY B C 1
ATOM 2311 O O . GLY B 1 45 ? 7.348 -19.703 3.039 1 98.19 45 GLY B O 1
ATOM 2312 N N . PRO B 1 46 ? 7.051 -19.625 5.262 1 97.94 46 PRO B N 1
ATOM 2313 C CA . PRO B 1 46 ? 7.641 -20.953 5.461 1 97.94 46 PRO B CA 1
ATOM 2314 C C . PRO B 1 46 ? 6.852 -22.062 4.762 1 97.94 46 PRO B C 1
ATOM 2316 O O . PRO B 1 46 ? 7.34 -23.188 4.641 1 97.94 46 PRO B O 1
ATOM 2319 N N . ARG B 1 47 ? 5.727 -21.75 4.273 1 98 47 ARG B N 1
ATOM 2320 C CA . ARG B 1 47 ? 4.887 -22.734 3.588 1 98 47 ARG B CA 1
ATOM 2321 C C . ARG B 1 47 ? 4.938 -22.531 2.076 1 98 47 ARG B C 1
ATOM 2323 O O . ARG B 1 47 ? 4.086 -23.047 1.347 1 98 47 ARG B O 1
ATOM 2330 N N . ASP B 1 48 ? 5.816 -21.656 1.63 1 98.19 48 ASP B N 1
ATOM 2331 C CA . ASP B 1 48 ? 6.133 -21.391 0.23 1 98.19 48 ASP B CA 1
ATOM 2332 C C . ASP B 1 48 ? 4.957 -20.719 -0.48 1 98.19 48 ASP B C 1
ATOM 2334 O O . ASP B 1 48 ? 4.785 -20.891 -1.69 1 98.19 48 ASP B O 1
ATOM 2338 N N . ALA B 1 49 ? 4.066 -20.078 0.257 1 98.88 49 ALA B N 1
ATOM 2339 C CA . ALA B 1 49 ? 2.955 -19.297 -0.28 1 98.88 49 ALA B CA 1
ATOM 2340 C C . ALA B 1 49 ? 3.285 -17.812 -0.29 1 98.88 49 ALA B C 1
ATOM 2342 O O . ALA B 1 49 ? 4.285 -17.391 0.298 1 98.88 49 ALA B O 1
ATOM 2343 N N . TYR B 1 50 ? 2.555 -17.078 -1.113 1 98.94 50 TYR B N 1
ATOM 2344 C CA . TYR B 1 50 ? 2.615 -15.617 -1.153 1 98.94 50 TYR B CA 1
ATOM 2345 C C . TYR B 1 50 ? 1.302 -15 -0.684 1 98.94 50 TYR B C 1
ATOM 2347 O O . TYR B 1 50 ? 0.229 -15.57 -0.905 1 98.94 50 TYR B O 1
ATOM 2355 N N . VAL B 1 51 ? 1.415 -13.93 -0.034 1 98.94 51 VAL B N 1
ATOM 2356 C CA . VAL B 1 51 ? 0.248 -13.109 0.263 1 98.94 51 VAL B CA 1
ATOM 2357 C C . VAL B 1 51 ? 0.553 -11.648 -0.056 1 98.94 51 VAL B C 1
ATOM 2359 O O . VAL B 1 51 ? 1.684 -11.188 0.121 1 98.94 51 VAL B O 1
ATOM 2362 N N . PHE B 1 52 ? -0.424 -10.953 -0.562 1 98.81 52 PHE B N 1
ATOM 2363 C CA . PHE B 1 52 ? -0.309 -9.555 -0.96 1 98.81 52 PHE B CA 1
ATOM 2364 C C . PHE B 1 52 ? -1.418 -8.719 -0.332 1 98.81 52 PHE B C 1
ATOM 2366 O O . PHE B 1 52 ? -2.566 -9.156 -0.253 1 98.81 52 PHE B O 1
ATOM 2373 N N . SER B 1 53 ? -0.971 -7.547 0.099 1 97.06 53 SER B N 1
ATOM 2374 C CA . SER B 1 53 ? -1.982 -6.613 0.581 1 97.06 53 SER B CA 1
ATOM 2375 C C . SER B 1 53 ? -2.617 -5.84 -0.572 1 97.06 53 SER B C 1
ATOM 2377 O O . SER B 1 53 ? -1.916 -5.375 -1.473 1 97.06 53 SER B O 1
ATOM 2379 N N . THR B 1 54 ? -3.879 -5.766 -0.653 1 97.25 54 THR B N 1
ATOM 2380 C CA . THR B 1 54 ? -4.613 -4.898 -1.567 1 97.25 54 THR B CA 1
ATOM 2381 C C . THR B 1 54 ? -5.195 -3.699 -0.826 1 97.25 54 THR B C 1
ATOM 2383 O O . THR B 1 54 ? -4.508 -2.695 -0.627 1 97.25 54 THR B O 1
ATOM 2386 N N . ARG B 1 55 ? -6.324 -3.904 -0.188 1 97.19 55 ARG B N 1
ATOM 2387 C CA . ARG B 1 55 ? -6.969 -2.811 0.532 1 97.19 55 ARG B CA 1
ATOM 2388 C C . ARG B 1 55 ? -6.785 -2.961 2.037 1 97.19 55 ARG B C 1
ATOM 2390 O O . ARG B 1 55 ? -7.422 -2.254 2.82 1 97.19 55 ARG B O 1
ATOM 2397 N N . TYR B 1 56 ? -5.934 -3.797 2.541 1 95.81 56 TYR B N 1
ATOM 2398 C CA . TYR B 1 56 ? -5.582 -4.105 3.924 1 95.81 56 TYR B CA 1
ATOM 2399 C C . TYR B 1 56 ? -6.719 -4.844 4.621 1 95.81 56 TYR B C 1
ATOM 2401 O O . TYR B 1 56 ? -6.484 -5.809 5.355 1 95.81 56 TYR B O 1
ATOM 2409 N N . ASP B 1 57 ? -7.934 -4.441 4.406 1 97.06 57 ASP B N 1
ATOM 2410 C CA . ASP B 1 57 ? -9.039 -5.215 4.961 1 97.06 57 ASP B CA 1
ATOM 2411 C C . ASP B 1 57 ? -9.312 -6.461 4.129 1 97.06 57 ASP B C 1
ATOM 2413 O O . ASP B 1 57 ? -10.086 -7.332 4.531 1 97.06 57 ASP B O 1
ATOM 2417 N N . ASN B 1 58 ? -8.711 -6.504 2.941 1 98.31 58 ASN B N 1
ATOM 2418 C CA . ASN B 1 58 ? -8.641 -7.668 2.066 1 98.31 58 ASN B CA 1
ATOM 2419 C C . ASN B 1 58 ? -7.211 -7.953 1.627 1 98.31 58 ASN B C 1
ATOM 2421 O O . ASN B 1 58 ? -6.453 -7.027 1.323 1 98.31 58 ASN B O 1
ATOM 2425 N N . MET B 1 59 ? -6.852 -9.195 1.617 1 98.81 59 MET B N 1
ATOM 2426 C CA . MET B 1 59 ? -5.566 -9.672 1.11 1 98.81 59 MET B CA 1
ATOM 2427 C C . MET B 1 59 ? -5.758 -10.867 0.181 1 98.81 59 MET B C 1
ATOM 2429 O O . MET B 1 59 ? -6.734 -11.609 0.306 1 98.81 59 MET B O 1
ATOM 2433 N N . ILE B 1 60 ? -4.883 -10.992 -0.762 1 98.94 60 ILE B N 1
ATOM 2434 C CA . ILE B 1 60 ? -4.941 -12.078 -1.735 1 98.94 60 ILE B CA 1
ATOM 2435 C C . ILE B 1 60 ? -3.682 -12.93 -1.63 1 98.94 60 ILE B C 1
ATOM 2437 O O . ILE B 1 60 ? -2.564 -12.414 -1.697 1 98.94 60 ILE B O 1
ATOM 2441 N N . ALA B 1 61 ? -3.861 -14.211 -1.454 1 98.94 61 ALA B N 1
ATOM 2442 C CA . ALA B 1 61 ? -2.732 -15.125 -1.301 1 98.94 61 ALA B CA 1
ATOM 2443 C C . ALA B 1 61 ? -2.719 -16.172 -2.412 1 98.94 61 ALA B C 1
ATOM 2445 O O . ALA B 1 61 ? -3.773 -16.547 -2.926 1 98.94 61 ALA B O 1
ATOM 2446 N N . VAL B 1 62 ? -1.597 -16.5 -2.869 1 98.94 62 VAL B N 1
ATOM 2447 C CA . VAL B 1 62 ? -1.357 -17.656 -3.732 1 98.94 62 VAL B CA 1
ATOM 2448 C C . VAL B 1 62 ? -0.871 -18.828 -2.898 1 98.94 62 VAL B C 1
ATOM 2450 O O . VAL B 1 62 ? 0.261 -18.828 -2.408 1 98.94 62 VAL B O 1
ATOM 2453 N N . THR B 1 63 ? -1.736 -19.844 -2.812 1 98.88 63 THR B N 1
ATOM 2454 C CA . THR B 1 63 ? -1.541 -20.828 -1.741 1 98.88 63 THR B CA 1
ATOM 2455 C C . THR B 1 63 ? -1.463 -22.234 -2.303 1 98.88 63 THR B C 1
ATOM 2457 O O . THR B 1 63 ? -1.899 -23.188 -1.656 1 98.88 63 THR B O 1
ATOM 2460 N N . ASN B 1 64 ? -0.995 -22.375 -3.553 1 98.81 64 ASN B N 1
ATOM 2461 C CA . ASN B 1 64 ? -0.741 -23.703 -4.086 1 98.81 64 ASN B CA 1
ATOM 2462 C C . ASN B 1 64 ? 0 -24.578 -3.08 1 98.81 64 ASN B C 1
ATOM 2464 O O . ASN B 1 64 ? 1.054 -24.188 -2.57 1 98.81 64 ASN B O 1
ATOM 2468 N N . GLY B 1 65 ? -0.549 -25.781 -2.75 1 98.38 65 GLY B N 1
ATOM 2469 C CA . GLY B 1 65 ? 0.099 -26.719 -1.844 1 98.38 65 GLY B CA 1
ATOM 2470 C C . GLY B 1 65 ? -0.441 -26.656 -0.428 1 98.38 65 GLY B C 1
ATOM 2471 O O . GLY B 1 65 ? -0.173 -27.531 0.388 1 98.38 65 GLY B O 1
ATOM 2472 N N . LEU B 1 66 ? -1.174 -25.609 -0.118 1 98.56 66 LEU B N 1
ATOM 2473 C CA . LEU B 1 66 ? -1.778 -25.484 1.205 1 98.56 66 LEU B CA 1
ATOM 2474 C C . LEU B 1 66 ? -3.188 -26.062 1.214 1 98.56 66 LEU B C 1
ATOM 2476 O O . LEU B 1 66 ? -3.984 -25.781 0.313 1 98.56 66 LEU B O 1
ATOM 2480 N N . ASP B 1 67 ? -3.465 -26.844 2.244 1 98.19 67 ASP B N 1
ATOM 2481 C CA . ASP B 1 67 ? -4.777 -27.469 2.322 1 98.19 67 ASP B CA 1
ATOM 2482 C C . ASP B 1 67 ? -5.68 -26.75 3.316 1 98.19 67 ASP B C 1
ATOM 2484 O O . ASP B 1 67 ? -5.34 -25.672 3.801 1 98.19 67 ASP B O 1
ATOM 2488 N N . GLY B 1 68 ? -6.812 -27.328 3.514 1 98.31 68 GLY B N 1
ATOM 2489 C CA . GLY B 1 68 ? -7.797 -26.75 4.406 1 98.31 68 GLY B CA 1
ATOM 2490 C C . GLY B 1 68 ? -7.309 -26.625 5.836 1 98.31 68 GLY B C 1
ATOM 2491 O O . GLY B 1 68 ? -7.645 -25.656 6.531 1 98.31 68 GLY B O 1
ATOM 2492 N N . ALA B 1 69 ? -6.586 -27.562 6.277 1 98.38 69 ALA B N 1
ATOM 2493 C CA . ALA B 1 69 ? -6.074 -27.547 7.645 1 98.38 69 ALA B CA 1
ATOM 2494 C C . ALA B 1 69 ? -5.148 -26.344 7.859 1 98.38 69 ALA B C 1
ATOM 2496 O O . ALA B 1 69 ? -5.18 -25.719 8.922 1 98.38 69 ALA B O 1
ATOM 2497 N N . ALA B 1 70 ? -4.32 -26.141 6.902 1 98.5 70 ALA B N 1
ATOM 2498 C CA . ALA B 1 70 ? -3.428 -24.984 6.992 1 98.5 70 ALA B CA 1
ATOM 2499 C C . ALA B 1 70 ? -4.223 -23.672 7.047 1 98.5 70 ALA B C 1
ATOM 2501 O O . ALA B 1 70 ? -3.883 -22.766 7.812 1 98.5 70 ALA B O 1
ATOM 2502 N N . HIS B 1 71 ? -5.246 -23.562 6.246 1 98.81 71 HIS B N 1
ATOM 2503 C CA . HIS B 1 71 ? -6.078 -22.359 6.246 1 98.81 71 HIS B CA 1
ATOM 2504 C C . HIS B 1 71 ? -6.824 -22.203 7.566 1 98.81 71 HIS B C 1
ATOM 2506 O O . HIS B 1 71 ? -6.938 -21.094 8.102 1 98.81 71 HIS B O 1
ATOM 2512 N N . ALA B 1 72 ? -7.27 -23.297 8.109 1 98.81 72 ALA B N 1
ATOM 2513 C CA . ALA B 1 72 ? -7.93 -23.266 9.406 1 98.81 72 ALA B CA 1
ATOM 2514 C C . ALA B 1 72 ? -6.973 -22.797 10.5 1 98.81 72 ALA B C 1
ATOM 2516 O O . ALA B 1 72 ? -7.363 -22.047 11.398 1 98.81 72 ALA B O 1
ATOM 2517 N N . ALA B 1 73 ? -5.797 -23.266 10.422 1 98.81 73 ALA B N 1
ATOM 2518 C CA . ALA B 1 73 ? -4.781 -22.875 11.398 1 98.81 73 ALA B CA 1
ATOM 2519 C C . ALA B 1 73 ? -4.508 -21.375 11.32 1 98.81 73 ALA B C 1
ATOM 2521 O O . ALA B 1 73 ? -4.309 -20.719 12.344 1 98.81 73 ALA B O 1
ATOM 2522 N N . LEU B 1 74 ? -4.453 -20.844 10.133 1 98.81 74 LEU B N 1
ATOM 2523 C CA . LEU B 1 74 ? -4.266 -19.406 9.961 1 98.81 74 LEU B CA 1
ATOM 2524 C C . LEU B 1 74 ? -5.418 -18.641 10.594 1 98.81 74 LEU B C 1
ATOM 2526 O O . LEU B 1 74 ? -5.191 -17.672 11.328 1 98.81 74 LEU B O 1
ATOM 2530 N N . GLN B 1 75 ? -6.586 -19.031 10.25 1 98.88 75 GLN B N 1
ATOM 2531 C CA . GLN B 1 75 ? -7.777 -18.375 10.773 1 98.88 75 GLN B CA 1
ATOM 2532 C C . GLN B 1 75 ? -7.789 -18.391 12.297 1 98.88 75 GLN B C 1
ATOM 2534 O O . GLN B 1 75 ? -8.062 -17.359 12.93 1 98.88 75 GLN B O 1
ATOM 2539 N N . GLU B 1 76 ? -7.488 -19.5 12.875 1 98.69 76 GLU B N 1
ATOM 2540 C CA . GLU B 1 76 ? -7.426 -19.641 14.328 1 98.69 76 GLU B CA 1
ATOM 2541 C C . GLU B 1 76 ? -6.352 -18.734 14.922 1 98.69 76 GLU B C 1
ATOM 2543 O O . GLU B 1 76 ? -6.578 -18.078 15.945 1 98.69 76 GLU B O 1
ATOM 2548 N N . SER B 1 77 ? -5.246 -18.766 14.289 1 98.5 77 SER B N 1
ATOM 2549 C CA . SER B 1 77 ? -4.141 -17.953 14.766 1 98.5 77 SER B CA 1
ATOM 2550 C C . SER B 1 77 ? -4.527 -16.469 14.828 1 98.5 77 SER B C 1
ATOM 2552 O O . SER B 1 77 ? -4.254 -15.789 15.812 1 98.5 77 SER B O 1
ATOM 2554 N N . ILE B 1 78 ? -5.152 -15.977 13.797 1 98.38 78 ILE B N 1
ATOM 2555 C CA . ILE B 1 78 ? -5.547 -14.57 13.734 1 98.38 78 ILE B CA 1
ATOM 2556 C C . ILE B 1 78 ? -6.613 -14.289 14.789 1 98.38 78 ILE B C 1
ATOM 2558 O O . ILE B 1 78 ? -6.531 -13.281 15.508 1 98.38 78 ILE B O 1
ATOM 2562 N N . GLY B 1 79 ? -7.562 -15.188 14.914 1 97.94 79 GLY B N 1
ATOM 2563 C CA . GLY B 1 79 ? -8.602 -15.023 15.914 1 97.94 79 GLY B CA 1
ATOM 2564 C C . GLY B 1 79 ? -8.062 -14.961 17.328 1 97.94 79 GLY B C 1
ATOM 2565 O O . GLY B 1 79 ? -8.617 -14.273 18.188 1 97.94 79 GLY B O 1
ATOM 2566 N N . ASN B 1 80 ? -6.941 -15.594 17.578 1 97.81 80 ASN B N 1
ATOM 2567 C CA . ASN B 1 80 ? -6.34 -15.656 18.906 1 97.81 80 ASN B CA 1
ATOM 2568 C C . ASN B 1 80 ? -5.496 -14.422 19.188 1 97.81 80 ASN B C 1
ATOM 2570 O O . ASN B 1 80 ? -5.293 -14.062 20.359 1 97.81 80 ASN B O 1
ATOM 2574 N N . ARG B 1 81 ? -5.074 -13.766 18.188 1 97.88 81 ARG B N 1
ATOM 2575 C CA . ARG B 1 81 ? -4.02 -12.781 18.422 1 97.88 81 ARG B CA 1
ATOM 2576 C C . ARG B 1 81 ? -4.523 -11.367 18.141 1 97.88 81 ARG B C 1
ATOM 2578 O O . ARG B 1 81 ? -3.902 -10.391 18.562 1 97.88 81 ARG B O 1
ATOM 2585 N N . TYR B 1 82 ? -5.602 -11.211 17.438 1 98.19 82 TYR B N 1
ATOM 2586 C CA . TYR B 1 82 ? -6.078 -9.891 17.016 1 98.19 82 TYR B CA 1
ATOM 2587 C C . TYR B 1 82 ? -7.516 -9.672 17.469 1 98.19 82 TYR B C 1
ATOM 2589 O O . TYR B 1 82 ? -8.273 -10.625 17.672 1 98.19 82 TYR B O 1
ATOM 2597 N N . PRO B 1 83 ? -7.902 -8.422 17.609 1 97.06 83 PRO B N 1
ATOM 2598 C CA . PRO B 1 83 ? -9.281 -8.109 18 1 97.06 83 PRO B CA 1
ATOM 2599 C C . PRO B 1 83 ? -10.266 -8.242 16.844 1 97.06 83 PRO B C 1
ATOM 2601 O O . PRO B 1 83 ? -11.43 -7.855 16.969 1 97.06 83 PRO B O 1
ATOM 2604 N N . VAL B 1 84 ? -9.812 -8.742 15.688 1 97.44 84 VAL B N 1
ATOM 2605 C CA . VAL B 1 84 ? -10.648 -8.984 14.516 1 97.44 84 VAL B CA 1
ATOM 2606 C C . VAL B 1 84 ? -10.523 -10.453 14.094 1 97.44 84 VAL B C 1
ATOM 2608 O O . VAL B 1 84 ? -9.578 -11.141 14.469 1 97.44 84 VAL B O 1
ATOM 2611 N N . SER B 1 85 ? -11.477 -10.867 13.391 1 98.19 85 SER B N 1
ATOM 2612 C CA . SER B 1 85 ? -11.422 -12.18 12.75 1 98.19 85 SER B CA 1
ATOM 2613 C C . SER B 1 85 ? -11.344 -12.047 11.227 1 98.19 85 SER B C 1
ATOM 2615 O O . SER B 1 85 ? -11.531 -10.961 10.688 1 98.19 85 SER B O 1
ATOM 2617 N N . VAL B 1 86 ? -11.023 -13.195 10.594 1 98.75 86 VAL B N 1
ATOM 2618 C CA . VAL B 1 86 ? -10.953 -13.164 9.133 1 98.75 86 VAL B CA 1
ATOM 2619 C C . VAL B 1 86 ? -11.766 -14.32 8.555 1 98.75 86 VAL B C 1
ATOM 2621 O O . VAL B 1 86 ? -11.891 -15.375 9.172 1 98.75 86 VAL B O 1
ATOM 2624 N N . SER B 1 87 ? -12.312 -14.055 7.418 1 98.88 87 SER B N 1
ATOM 2625 C CA . SER B 1 87 ? -12.922 -15.07 6.562 1 98.88 87 SER B CA 1
ATOM 2626 C C . SER B 1 87 ? -12.031 -15.391 5.367 1 98.88 87 SER B C 1
ATOM 2628 O O . SER B 1 87 ? -11.398 -14.5 4.797 1 98.88 87 SER B O 1
ATOM 2630 N N . LEU B 1 88 ? -12.008 -16.703 5.043 1 98.88 88 LEU B N 1
ATOM 2631 C CA . LEU B 1 88 ? -11.141 -17.172 3.971 1 98.88 88 LEU B CA 1
ATOM 2632 C C . LEU B 1 88 ? -11.953 -17.891 2.891 1 98.88 88 LEU B C 1
ATOM 2634 O O . LEU B 1 88 ? -12.695 -18.828 3.182 1 98.88 88 LEU B O 1
ATOM 2638 N N . GLY B 1 89 ? -11.938 -17.359 1.672 1 98.81 89 GLY B N 1
ATOM 2639 C CA . GLY B 1 89 ? -12.406 -18.062 0.485 1 98.81 89 GLY B CA 1
ATOM 2640 C C . GLY B 1 89 ? -11.281 -18.484 -0.437 1 98.81 89 GLY B C 1
ATOM 2641 O O . GLY B 1 89 ? -10.375 -17.703 -0.726 1 98.81 89 GLY B O 1
ATOM 2642 N N . THR B 1 90 ? -11.312 -19.812 -0.863 1 98.88 90 THR B N 1
ATOM 2643 C CA . THR B 1 90 ? -10.242 -20.312 -1.708 1 98.88 90 THR B CA 1
ATOM 2644 C C . THR B 1 90 ? -10.805 -20.891 -3.006 1 98.88 90 THR B C 1
ATOM 2646 O O . THR B 1 90 ? -11.773 -21.656 -2.982 1 98.88 90 THR B O 1
ATOM 2649 N N . GLY B 1 91 ? -10.242 -20.438 -4.145 1 98.81 91 GLY B N 1
ATOM 2650 C CA . GLY B 1 91 ? -10.594 -20.953 -5.457 1 98.81 91 GLY B CA 1
ATOM 2651 C C . GLY B 1 91 ? -9.398 -21.438 -6.254 1 98.81 91 GLY B C 1
ATOM 2652 O O . GLY B 1 91 ? -8.266 -21.016 -5.992 1 98.81 91 GLY B O 1
ATOM 2653 N N . VAL B 1 92 ? -9.609 -22.359 -7.168 1 98.75 92 VAL B N 1
ATOM 2654 C CA . VAL B 1 92 ? -8.578 -22.906 -8.039 1 98.75 92 VAL B CA 1
ATOM 2655 C C . VAL B 1 92 ? -9.008 -22.781 -9.492 1 98.75 92 VAL B C 1
ATOM 2657 O O . VAL B 1 92 ? -10.141 -23.125 -9.844 1 98.75 92 VAL B O 1
ATOM 2660 N N . SER B 1 93 ? -8.141 -22.281 -10.289 1 98.62 93 SER B N 1
ATOM 2661 C CA . SER B 1 93 ? -8.43 -22.141 -11.711 1 98.62 93 SER B CA 1
ATOM 2662 C C . SER B 1 93 ? -7.148 -21.969 -12.523 1 98.62 93 SER B C 1
ATOM 2664 O O . SER B 1 93 ? -6.066 -21.797 -11.961 1 98.62 93 SER B O 1
ATOM 2666 N N . GLU B 1 94 ? -7.25 -22.141 -13.805 1 98.19 94 GLU B N 1
ATOM 2667 C CA . GLU B 1 94 ? -6.137 -21.891 -14.711 1 98.19 94 GLU B CA 1
ATOM 2668 C C . GLU B 1 94 ? -5.73 -20.422 -14.68 1 98.19 94 GLU B C 1
ATOM 2670 O O . GLU B 1 94 ? -4.543 -20.094 -14.625 1 98.19 94 GLU B O 1
ATOM 2675 N N . ARG B 1 95 ? -6.723 -19.547 -14.734 1 98.56 95 ARG B N 1
ATOM 2676 C CA . ARG B 1 95 ? -6.457 -18.109 -14.648 1 98.56 95 ARG B CA 1
ATOM 2677 C C . ARG B 1 95 ? -6.617 -17.609 -13.219 1 98.56 95 ARG B C 1
ATOM 2679 O O . ARG B 1 95 ? -7.641 -17.859 -12.578 1 98.56 95 ARG B O 1
ATOM 2686 N N . PRO B 1 96 ? -5.652 -16.812 -12.734 1 98.81 96 PRO B N 1
ATOM 2687 C CA . PRO B 1 96 ? -5.711 -16.328 -11.352 1 98.81 96 PRO B CA 1
ATOM 2688 C C . PRO B 1 96 ? -6.984 -15.547 -11.055 1 98.81 96 PRO B C 1
ATOM 2690 O O . PRO B 1 96 ? -7.57 -15.695 -9.977 1 98.81 96 PRO B O 1
ATOM 2693 N N . ILE B 1 97 ? -7.539 -14.797 -11.992 1 98.94 97 ILE B N 1
ATOM 2694 C CA . ILE B 1 97 ? -8.711 -13.961 -11.758 1 98.94 97 ILE B CA 1
ATOM 2695 C C . ILE B 1 97 ? -9.938 -14.844 -11.539 1 98.94 97 ILE B C 1
ATOM 2697 O O . ILE B 1 97 ? -10.812 -14.508 -10.734 1 98.94 97 ILE B O 1
ATOM 2701 N N . ASP B 1 98 ? -10 -15.898 -12.25 1 98.81 98 ASP B N 1
ATOM 2702 C CA . ASP B 1 98 ? -11.133 -16.812 -12.102 1 98.81 98 ASP B CA 1
ATOM 2703 C C . ASP B 1 98 ? -11.094 -17.516 -10.742 1 98.81 98 ASP B C 1
ATOM 2705 O O . ASP B 1 98 ? -12.133 -17.734 -10.125 1 98.81 98 ASP B O 1
ATOM 2709 N N . ALA B 1 99 ? -9.898 -17.906 -10.344 1 98.88 99 ALA B N 1
ATOM 2710 C CA . ALA B 1 99 ? -9.742 -18.469 -9.008 1 98.88 99 ALA B CA 1
ATOM 2711 C C . ALA B 1 99 ? -10.203 -17.484 -7.934 1 98.88 99 ALA B C 1
ATOM 2713 O O . ALA B 1 99 ? -10.922 -17.859 -7.004 1 98.88 99 ALA B O 1
ATOM 2714 N N . LEU B 1 100 ? -9.812 -16.234 -8.062 1 98.88 100 LEU B N 1
ATOM 2715 C CA . LEU B 1 100 ? -10.195 -15.211 -7.098 1 98.88 100 LEU B CA 1
ATOM 2716 C C . LEU B 1 100 ? -11.703 -14.984 -7.121 1 98.88 100 LEU B C 1
ATOM 2718 O O . LEU B 1 100 ? -12.328 -14.797 -6.07 1 98.88 100 LEU B O 1
ATOM 2722 N N . GLU B 1 101 ? -12.258 -14.93 -8.297 1 98.62 101 GLU B N 1
ATOM 2723 C CA . GLU B 1 101 ? -13.703 -14.75 -8.422 1 98.62 101 GLU B CA 1
ATOM 2724 C C . GLU B 1 101 ? -14.461 -15.859 -7.703 1 98.62 101 GLU B C 1
ATOM 2726 O O . GLU B 1 101 ? -15.469 -15.609 -7.043 1 98.62 101 GLU B O 1
ATOM 2731 N N . ALA B 1 102 ? -13.984 -17.094 -7.918 1 98.62 102 ALA B N 1
ATOM 2732 C CA . ALA B 1 102 ? -14.594 -18.219 -7.207 1 98.62 102 ALA B CA 1
ATOM 2733 C C . ALA B 1 102 ? -14.469 -18.047 -5.699 1 98.62 102 ALA B C 1
ATOM 2735 O O . ALA B 1 102 ? -15.422 -18.297 -4.957 1 98.62 102 ALA B O 1
ATOM 2736 N N . ALA B 1 103 ? -13.32 -17.641 -5.238 1 98.75 103 ALA B N 1
ATOM 2737 C CA . ALA B 1 103 ? -13.086 -17.391 -3.818 1 98.75 103 ALA B CA 1
ATOM 2738 C C . ALA B 1 103 ? -14.031 -16.312 -3.291 1 98.75 103 ALA B C 1
ATOM 2740 O O . ALA B 1 103 ? -14.609 -16.469 -2.215 1 98.75 103 ALA B O 1
ATOM 2741 N N . ASN B 1 104 ? -14.172 -15.211 -4.016 1 98.44 104 ASN B N 1
ATOM 2742 C CA . ASN B 1 104 ? -15.055 -14.117 -3.633 1 98.44 104 ASN B CA 1
ATOM 2743 C C . ASN B 1 104 ? -16.5 -14.578 -3.486 1 98.44 104 ASN B C 1
ATOM 2745 O O . ASN B 1 104 ? -17.188 -14.195 -2.535 1 98.44 104 ASN B O 1
ATOM 2749 N N . ARG B 1 105 ? -16.922 -15.344 -4.43 1 98.06 105 ARG B N 1
ATOM 2750 C CA . ARG B 1 105 ? -18.312 -15.805 -4.426 1 98.06 105 ARG B CA 1
ATOM 2751 C C . ARG B 1 105 ? -18.625 -16.609 -3.168 1 98.06 105 ARG B C 1
ATOM 2753 O O . ARG B 1 105 ? -19.719 -16.5 -2.613 1 98.06 105 ARG B O 1
ATOM 2760 N N . LEU B 1 106 ? -17.703 -17.406 -2.789 1 98.38 106 LEU B N 1
ATOM 2761 C CA . LEU B 1 106 ? -17.891 -18.203 -1.586 1 98.38 106 LEU B CA 1
ATOM 2762 C C . LEU B 1 106 ? -18.156 -17.312 -0.376 1 98.38 106 LEU B C 1
ATOM 2764 O O . LEU B 1 106 ? -19.031 -17.609 0.439 1 98.38 106 LEU B O 1
ATOM 2768 N N . LEU B 1 107 ? -17.391 -16.219 -0.23 1 97.75 107 LEU B N 1
ATOM 2769 C CA . LEU B 1 107 ? -17.562 -15.32 0.906 1 97.75 107 LEU B CA 1
ATOM 2770 C C . LEU B 1 107 ? -18.844 -14.5 0.761 1 97.75 107 LEU B C 1
ATOM 2772 O O . LEU B 1 107 ? -19.578 -14.32 1.732 1 97.75 107 LEU B O 1
ATOM 2776 N N . GLN B 1 108 ? -19.094 -14.016 -0.427 1 97 108 GLN B N 1
ATOM 2777 C CA . GLN B 1 108 ? -20.266 -13.18 -0.685 1 97 108 GLN B CA 1
ATOM 2778 C C . GLN B 1 108 ? -21.562 -13.961 -0.473 1 97 108 GLN B C 1
ATOM 2780 O O . GLN B 1 108 ? -22.578 -13.391 -0.055 1 97 108 GLN B O 1
ATOM 2785 N N . THR B 1 109 ? -21.516 -15.234 -0.768 1 96.94 109 THR B N 1
ATOM 2786 C CA . THR B 1 109 ? -22.688 -16.094 -0.557 1 96.94 109 THR B CA 1
ATOM 2787 C C . THR B 1 109 ? -23.031 -16.172 0.926 1 96.94 109 THR B C 1
ATOM 2789 O O . THR B 1 109 ? -24.219 -16.234 1.287 1 96.94 109 THR B O 1
ATOM 2792 N N . GLU B 1 110 ? -22.047 -16.125 1.783 1 97.38 110 GLU B N 1
ATOM 2793 C CA . GLU B 1 110 ? -22.266 -16.219 3.221 1 97.38 110 GLU B CA 1
ATOM 2794 C C . GLU B 1 110 ? -22.781 -14.898 3.791 1 97.38 110 GLU B C 1
ATOM 2796 O O . GLU B 1 110 ? -23.391 -14.875 4.871 1 97.38 110 GLU B O 1
ATOM 2801 N N . GLY B 1 111 ? -22.422 -13.75 3.133 1 96.31 111 GLY B N 1
ATOM 2802 C CA . GLY B 1 111 ? -22.938 -12.469 3.578 1 96.31 111 GLY B CA 1
ATOM 2803 C C . GLY B 1 111 ? -22.016 -11.305 3.229 1 96.31 111 GLY B C 1
ATOM 2804 O O . GLY B 1 111 ? -20.922 -11.508 2.703 1 96.31 111 GLY B O 1
ATOM 2805 N N . SER B 1 112 ? -22.516 -10.156 3.572 1 95.12 112 SER B N 1
ATOM 2806 C CA . SER B 1 112 ? -21.766 -8.93 3.326 1 95.12 112 SER B CA 1
ATOM 2807 C C . SER B 1 112 ? -20.5 -8.875 4.168 1 95.12 112 SER B C 1
ATOM 2809 O O . SER B 1 112 ? -20.469 -9.406 5.281 1 95.12 112 SER B O 1
ATOM 2811 N N . ALA B 1 113 ? -19.5 -8.203 3.574 1 94.12 113 ALA B N 1
ATOM 2812 C CA . ALA B 1 113 ? -18.266 -7.969 4.312 1 94.12 113 ALA B CA 1
ATOM 2813 C C . ALA B 1 113 ? -18.531 -7.168 5.586 1 94.12 113 ALA B C 1
ATOM 2815 O O . ALA B 1 113 ? -17.719 -7.191 6.52 1 94.12 113 ALA B O 1
ATOM 2816 N N . GLN B 1 114 ? -19.641 -6.457 5.605 1 95.31 114 GLN B N 1
ATOM 2817 C CA . GLN B 1 114 ? -19.953 -5.605 6.75 1 95.31 114 GLN B CA 1
ATOM 2818 C C . GLN B 1 114 ? -21.031 -6.234 7.629 1 95.31 114 GLN B C 1
ATOM 2820 O O . GLN B 1 114 ? -21.516 -5.605 8.578 1 95.31 114 GLN B O 1
ATOM 2825 N N . ASP B 1 115 ? -21.422 -7.426 7.258 1 95.5 115 ASP B N 1
ATOM 2826 C CA . ASP B 1 115 ? -22.391 -8.156 8.07 1 95.5 115 ASP B CA 1
ATOM 2827 C C . ASP B 1 115 ? -21.766 -8.633 9.375 1 95.5 115 ASP B C 1
ATOM 2829 O O . ASP B 1 115 ? -20.844 -9.445 9.367 1 95.5 115 ASP B O 1
ATOM 2833 N N . GLU B 1 116 ? -22.328 -8.266 10.477 1 94.31 116 GLU B N 1
ATOM 2834 C CA . GLU B 1 116 ? -21.781 -8.586 11.789 1 94.31 116 GLU B CA 1
ATOM 2835 C C . GLU B 1 116 ? -21.859 -10.086 12.062 1 94.31 116 GLU B C 1
ATOM 2837 O O . GLU B 1 116 ? -21.062 -10.625 12.82 1 94.31 116 GLU B O 1
ATOM 2842 N N . SER B 1 117 ? -22.688 -10.766 11.469 1 94.75 117 SER B N 1
ATOM 2843 C CA . SER B 1 117 ? -22.906 -12.188 11.742 1 94.75 117 SER B CA 1
ATOM 2844 C C . SER B 1 117 ? -22.016 -13.062 10.859 1 94.75 117 SER B C 1
ATOM 2846 O O . SER B 1 117 ? -21.828 -14.242 11.141 1 94.75 117 SER B O 1
ATOM 2848 N N . ARG B 1 118 ? -21.531 -12.508 9.828 1 95.69 118 ARG B N 1
ATOM 2849 C CA . ARG B 1 118 ? -20.641 -13.266 8.953 1 95.69 118 ARG B CA 1
ATOM 2850 C C . ARG B 1 118 ? -19.203 -13.242 9.461 1 95.69 118 ARG B C 1
ATOM 2852 O O . ARG B 1 118 ? -18.422 -12.359 9.102 1 95.69 118 ARG B O 1
ATOM 2859 N N . THR B 1 119 ? -18.844 -14.305 10.172 1 96.94 119 THR B N 1
ATOM 2860 C CA . THR B 1 119 ? -17.516 -14.352 10.742 1 96.94 119 THR B CA 1
ATOM 2861 C C . THR B 1 119 ? -16.875 -15.727 10.531 1 96.94 119 THR B C 1
ATOM 2863 O O . THR B 1 119 ? -17.578 -16.734 10.508 1 96.94 119 THR B O 1
ATOM 2866 N N . GLU B 1 120 ? -15.578 -15.695 10.273 1 98.38 120 GLU B N 1
ATOM 2867 C CA . GLU B 1 120 ? -14.703 -16.859 10.25 1 98.38 120 GLU B CA 1
ATOM 2868 C C . GLU B 1 120 ? -15.211 -17.906 9.266 1 98.38 120 GLU B C 1
ATOM 2870 O O . GLU B 1 120 ? -15.289 -19.094 9.594 1 98.38 120 GLU B O 1
ATOM 2875 N N . VAL B 1 121 ? -15.672 -17.438 8.117 1 98.69 121 VAL B N 1
ATOM 2876 C CA . VAL B 1 121 ? -15.977 -18.344 7.02 1 98.69 121 VAL B CA 1
ATOM 2877 C C . VAL B 1 121 ? -14.703 -19.031 6.543 1 98.69 121 VAL B C 1
ATOM 2879 O O . VAL B 1 121 ? -13.648 -18.391 6.434 1 98.69 121 VAL B O 1
ATOM 2882 N N . LEU B 1 122 ? -14.711 -20.312 6.355 1 98.69 122 LEU B N 1
ATOM 2883 C CA . LEU B 1 122 ? -13.648 -21.125 5.777 1 98.69 122 LEU B CA 1
ATOM 2884 C C . LEU B 1 122 ? -14.203 -22.031 4.676 1 98.69 122 LEU B C 1
ATOM 2886 O O . LEU B 1 122 ? -14.758 -23.094 4.953 1 98.69 122 LEU B O 1
ATOM 2890 N N . ALA B 1 123 ? -14.023 -21.562 3.402 1 98.19 123 ALA B N 1
ATOM 2891 C CA . ALA B 1 123 ? -14.664 -22.281 2.299 1 98.19 123 ALA B CA 1
ATOM 2892 C C . ALA B 1 123 ? -13.75 -22.344 1.083 1 98.19 123 ALA B C 1
ATOM 2894 O O . ALA B 1 123 ? -12.977 -21.422 0.823 1 98.19 123 ALA B O 1
ATOM 2895 N N . GLY B 1 124 ? -13.844 -23.469 0.369 1 97.12 124 GLY B N 1
ATOM 2896 C CA . GLY B 1 124 ? -13.164 -23.516 -0.918 1 97.12 124 GLY B CA 1
ATOM 2897 C C . GLY B 1 124 ? -12.531 -24.859 -1.203 1 97.12 124 GLY B C 1
ATOM 2898 O O . GLY B 1 124 ? -12.703 -25.812 -0.434 1 97.12 124 GLY B O 1
ATOM 2899 N N . ASP B 1 125 ? -11.914 -24.938 -2.357 1 94.44 125 ASP B N 1
ATOM 2900 C CA . ASP B 1 125 ? -11.156 -26.094 -2.82 1 94.44 125 ASP B CA 1
ATOM 2901 C C . ASP B 1 125 ? -9.656 -25.859 -2.691 1 94.44 125 ASP B C 1
ATOM 2903 O O . ASP B 1 125 ? -9.195 -24.703 -2.736 1 94.44 125 ASP B O 1
ATOM 2907 N N . TYR B 1 126 ? -8.977 -27.031 -2.529 1 97.5 126 TYR B N 1
ATOM 2908 C CA . TYR B 1 126 ? -7.543 -26.906 -2.291 1 97.5 126 TYR B CA 1
ATOM 2909 C C . TYR B 1 126 ? -6.758 -27.812 -3.234 1 97.5 126 TYR B C 1
ATOM 2911 O O . TYR B 1 126 ? -7.168 -28.953 -3.502 1 97.5 126 TYR B O 1
ATOM 2919 N N . LEU B 1 127 ? -5.758 -27.297 -3.777 1 97.06 127 LEU B N 1
ATOM 2920 C CA . LEU B 1 127 ? -4.809 -28.016 -4.617 1 97.06 127 LEU B CA 1
ATOM 2921 C C . LEU B 1 127 ? -3.625 -28.516 -3.795 1 97.06 127 LEU B C 1
ATOM 2923 O O . LEU B 1 127 ? -2.566 -27.891 -3.773 1 97.06 127 LEU B O 1
ATOM 2927 N N . THR B 1 128 ? -3.646 -29.734 -3.234 1 92.06 128 THR B N 1
ATOM 2928 C CA . THR B 1 128 ? -2.641 -30.219 -2.295 1 92.06 128 THR B CA 1
ATOM 2929 C C . THR B 1 128 ? -1.461 -30.844 -3.035 1 92.06 128 THR B C 1
ATOM 2931 O O . THR B 1 128 ? -0.337 -30.844 -2.529 1 92.06 128 THR B O 1
ATOM 2934 N N . GLU B 1 129 ? -1.714 -31.406 -4.176 1 95.69 129 GLU B N 1
ATOM 2935 C CA . GLU B 1 129 ? -0.646 -31.906 -5.039 1 95.69 129 GLU B CA 1
ATOM 2936 C C . GLU B 1 129 ? -0.377 -30.953 -6.191 1 95.69 129 GLU B C 1
ATOM 2938 O O . GLU B 1 129 ? -1.258 -30.703 -7.016 1 95.69 129 GLU B O 1
ATOM 2943 N N . THR B 1 130 ? 0.836 -30.438 -6.148 1 97.62 130 THR B N 1
ATOM 2944 C CA . THR B 1 130 ? 1.16 -29.406 -7.133 1 97.62 130 THR B CA 1
ATOM 2945 C C . THR B 1 130 ? 2.223 -29.906 -8.109 1 97.62 130 THR B C 1
ATOM 2947 O O . THR B 1 130 ? 2.93 -30.875 -7.82 1 97.62 130 THR B O 1
ATOM 2950 N N . ALA B 1 131 ? 2.246 -29.312 -9.312 1 97.62 131 ALA B N 1
ATOM 2951 C CA . ALA B 1 131 ? 3.236 -29.594 -10.352 1 97.62 131 ALA B CA 1
ATOM 2952 C C . ALA B 1 131 ? 4.062 -28.344 -10.664 1 97.62 131 ALA B C 1
ATOM 2954 O O . ALA B 1 131 ? 3.6 -27.219 -10.461 1 97.62 131 ALA B O 1
ATOM 2955 N N . PRO B 1 132 ? 5.273 -28.547 -11.18 1 96.25 132 PRO B N 1
ATOM 2956 C CA . PRO B 1 132 ? 6.168 -27.422 -11.453 1 96.25 132 PRO B CA 1
ATOM 2957 C C . PRO B 1 132 ? 5.59 -26.453 -12.477 1 96.25 132 PRO B C 1
ATOM 2959 O O . PRO B 1 132 ? 6.086 -25.328 -12.617 1 96.25 132 PRO B O 1
ATOM 2962 N N . SER B 1 133 ? 4.566 -26.844 -13.172 1 95.38 133 SER B N 1
ATOM 2963 C CA . SER B 1 133 ? 3.99 -25.984 -14.203 1 95.38 133 SER B CA 1
ATOM 2964 C C . SER B 1 133 ? 2.795 -25.203 -13.672 1 95.38 133 SER B C 1
ATOM 2966 O O . SER B 1 133 ? 2.219 -24.375 -14.383 1 95.38 133 SER B O 1
ATOM 2968 N N . ASP B 1 134 ? 2.447 -25.391 -12.445 1 98.31 134 ASP B N 1
ATOM 2969 C CA . ASP B 1 134 ? 1.173 -24.891 -11.938 1 98.31 134 ASP B CA 1
ATOM 2970 C C . ASP B 1 134 ? 1.173 -23.375 -11.836 1 98.31 134 ASP B C 1
ATOM 2972 O O . ASP B 1 134 ? 0.137 -22.734 -12.031 1 98.31 134 ASP B O 1
ATOM 2976 N N . LEU B 1 135 ? 2.357 -22.859 -11.5 1 98.75 135 LEU B N 1
ATOM 2977 C CA . LEU B 1 135 ? 2.361 -21.422 -11.273 1 98.75 135 LEU B CA 1
ATOM 2978 C C . LEU B 1 135 ? 3.357 -20.719 -12.203 1 98.75 135 LEU B C 1
ATOM 2980 O O . LEU B 1 135 ? 4.461 -21.234 -12.422 1 98.75 135 LEU B O 1
ATOM 2984 N N . GLN B 1 136 ? 2.951 -19.641 -12.789 1 98.81 136 GLN B N 1
ATOM 2985 C CA . GLN B 1 136 ? 3.811 -18.672 -13.477 1 98.81 136 GLN B CA 1
ATOM 2986 C C . GLN B 1 136 ? 3.752 -17.312 -12.812 1 98.81 136 GLN B C 1
ATOM 2988 O O . GLN B 1 136 ? 2.674 -16.719 -12.68 1 98.81 136 GLN B O 1
ATOM 2993 N N . ILE B 1 137 ? 4.875 -16.828 -12.344 1 98.88 137 ILE B N 1
ATOM 2994 C CA . ILE B 1 137 ? 4.969 -15.547 -11.656 1 98.88 137 ILE B CA 1
ATOM 2995 C C . ILE B 1 137 ? 5.945 -14.633 -12.398 1 98.88 137 ILE B C 1
ATOM 2997 O O . ILE B 1 137 ? 7.004 -15.078 -12.844 1 98.88 137 ILE B O 1
ATOM 3001 N N . ALA B 1 138 ? 5.523 -13.422 -12.633 1 98.94 138 ALA B N 1
ATOM 3002 C CA . ALA B 1 138 ? 6.355 -12.391 -13.242 1 98.94 138 ALA B CA 1
ATOM 3003 C C . ALA B 1 138 ? 6.762 -11.336 -12.211 1 98.94 138 ALA B C 1
ATOM 3005 O O . ALA B 1 138 ? 5.93 -10.867 -11.43 1 98.94 138 ALA B O 1
ATOM 3006 N N . HIS B 1 139 ? 7.996 -11.047 -12.117 1 98.75 139 HIS B N 1
ATOM 3007 C CA . HIS B 1 139 ? 8.562 -10.008 -11.266 1 98.75 139 HIS B CA 1
ATOM 3008 C C . HIS B 1 139 ? 9.039 -8.82 -12.086 1 98.75 139 HIS B C 1
ATOM 3010 O O . HIS B 1 139 ? 10.062 -8.891 -12.773 1 98.75 139 HIS B O 1
ATOM 3016 N N . PHE B 1 140 ? 8.289 -7.695 -11.992 1 98.75 140 PHE B N 1
ATOM 3017 C CA . PHE B 1 140 ? 8.586 -6.477 -12.742 1 98.75 140 PHE B CA 1
ATOM 3018 C C . PHE B 1 140 ? 9.352 -5.484 -11.875 1 98.75 140 PHE B C 1
ATOM 3020 O O . PHE B 1 140 ? 9.148 -5.418 -10.664 1 98.75 140 PHE B O 1
ATOM 3027 N N . ASP B 1 141 ? 10.195 -4.684 -12.484 1 96.81 141 ASP B N 1
ATOM 3028 C CA . ASP B 1 141 ? 10.844 -3.568 -11.797 1 96.81 141 ASP B CA 1
ATOM 3029 C C . ASP B 1 141 ? 11 -2.369 -12.734 1 96.81 141 ASP B C 1
ATOM 3031 O O . ASP B 1 141 ? 11.164 -2.535 -13.945 1 96.81 141 ASP B O 1
ATOM 3035 N N . VAL B 1 142 ? 10.867 -1.167 -12.25 1 97 142 VAL B N 1
ATOM 3036 C CA . VAL B 1 142 ? 11.109 0.063 -13 1 97 142 VAL B CA 1
ATOM 3037 C C . VAL B 1 142 ? 12.602 0.252 -13.219 1 97 142 VAL B C 1
ATOM 3039 O O . VAL B 1 142 ? 13.391 0.217 -12.273 1 97 142 VAL B O 1
ATOM 3042 N N . VAL B 1 143 ? 13.008 0.488 -14.461 1 96 143 VAL B N 1
ATOM 3043 C CA . VAL B 1 143 ? 14.414 0.58 -14.82 1 96 143 VAL B CA 1
ATOM 3044 C C . VAL B 1 143 ? 15.023 1.84 -14.203 1 96 143 VAL B C 1
ATOM 3046 O O . VAL B 1 143 ? 14.523 2.945 -14.422 1 96 143 VAL B O 1
ATOM 3049 N N . ASN B 1 144 ? 16.047 1.688 -13.469 1 93.12 144 ASN B N 1
ATOM 3050 C CA . ASN B 1 144 ? 16.906 2.738 -12.945 1 93.12 144 ASN B CA 1
ATOM 3051 C C . ASN B 1 144 ? 16.109 3.76 -12.133 1 93.12 144 ASN B C 1
ATOM 3053 O O . ASN B 1 144 ? 16.25 4.965 -12.344 1 93.12 144 ASN B O 1
ATOM 3057 N N . VAL B 1 145 ? 15.344 3.244 -11.203 1 93.75 145 VAL B N 1
ATOM 3058 C CA . VAL B 1 145 ? 14.477 4.109 -10.406 1 93.75 145 VAL B CA 1
ATOM 3059 C C . VAL B 1 145 ? 15.336 5.016 -9.523 1 93.75 145 VAL B C 1
ATOM 3061 O O . VAL B 1 145 ? 14.969 6.168 -9.266 1 93.75 145 VAL B O 1
ATOM 3064 N N . THR B 1 146 ? 16.344 4.508 -8.961 1 91.5 146 THR B N 1
ATOM 3065 C CA . THR B 1 146 ? 17.172 5.289 -8.047 1 91.5 146 THR B CA 1
ATOM 3066 C C . THR B 1 146 ? 17.828 6.465 -8.773 1 91.5 146 THR B C 1
ATOM 3068 O O . THR B 1 146 ? 17.734 7.609 -8.32 1 91.5 146 THR B O 1
ATOM 3071 N N . GLY B 1 147 ? 18.469 6.191 -9.898 1 92.38 147 GLY B N 1
ATOM 3072 C CA . GLY B 1 147 ? 19.156 7.234 -10.648 1 92.38 147 GLY B CA 1
ATOM 3073 C C . GLY B 1 147 ? 18.219 8.227 -11.305 1 92.38 147 GLY B C 1
ATOM 3074 O O . GLY B 1 147 ? 18.531 9.414 -11.391 1 92.38 147 GLY B O 1
ATOM 3075 N N . LYS B 1 148 ? 17.062 7.77 -11.688 1 94.19 148 LYS B N 1
ATOM 3076 C CA . LYS B 1 148 ? 16.125 8.602 -12.453 1 94.19 148 LYS B CA 1
ATOM 3077 C C . LYS B 1 148 ? 15.195 9.367 -11.523 1 94.19 148 LYS B C 1
ATOM 3079 O O . LYS B 1 148 ? 14.773 10.484 -11.836 1 94.19 148 LYS B O 1
ATOM 3084 N N . TYR B 1 149 ? 14.891 8.758 -10.312 1 94.25 149 TYR B N 1
ATOM 3085 C CA . TYR B 1 149 ? 13.82 9.352 -9.523 1 94.25 149 TYR B CA 1
ATOM 3086 C C . TYR B 1 149 ? 14.25 9.562 -8.078 1 94.25 149 TYR B C 1
ATOM 3088 O O . TYR B 1 149 ? 14.352 10.695 -7.613 1 94.25 149 TYR B O 1
ATOM 3096 N N . THR B 1 150 ? 14.633 8.523 -7.387 1 93.81 150 THR B N 1
ATOM 3097 C CA . THR B 1 150 ? 14.844 8.539 -5.945 1 93.81 150 THR B CA 1
ATOM 3098 C C . THR B 1 150 ? 15.914 9.562 -5.57 1 93.81 150 THR B C 1
ATOM 3100 O O . THR B 1 150 ? 15.773 10.273 -4.574 1 93.81 150 THR B O 1
ATOM 3103 N N . ASP B 1 151 ? 16.938 9.688 -6.359 1 94.56 151 ASP B N 1
ATOM 3104 C CA . ASP B 1 151 ? 18.047 10.57 -6.035 1 94.56 151 ASP B CA 1
ATOM 3105 C C . ASP B 1 151 ? 17.844 11.953 -6.652 1 94.56 151 ASP B C 1
ATOM 3107 O O . ASP B 1 151 ? 18.688 12.852 -6.48 1 94.56 151 ASP B O 1
ATOM 3111 N N . ARG B 1 152 ? 16.75 12.172 -7.359 1 94.81 152 ARG B N 1
ATOM 3112 C CA . ARG B 1 152 ? 16.594 13.406 -8.117 1 94.81 152 ARG B CA 1
ATOM 3113 C C . ARG B 1 152 ? 15.297 14.125 -7.734 1 94.81 152 ARG B C 1
ATOM 3115 O O . ARG B 1 152 ? 15.242 15.359 -7.727 1 94.81 152 ARG B O 1
ATOM 3122 N N . LEU B 1 153 ? 14.289 13.375 -7.48 1 96.56 153 LEU B N 1
ATOM 3123 C CA . LEU B 1 153 ? 12.977 13.914 -7.145 1 96.56 153 LEU B CA 1
ATOM 3124 C C . LEU B 1 153 ? 12.68 13.727 -5.66 1 96.56 153 LEU B C 1
ATOM 3126 O O . LEU B 1 153 ? 13.359 12.961 -4.977 1 96.56 153 LEU B O 1
ATOM 3130 N N . ASN B 1 154 ? 11.648 14.5 -5.164 1 97.38 154 ASN B N 1
ATOM 3131 C CA . ASN B 1 154 ? 11.141 14.148 -3.842 1 97.38 154 ASN B CA 1
ATOM 3132 C C . ASN B 1 154 ? 10.406 12.805 -3.863 1 97.38 154 ASN B C 1
ATOM 3134 O O . ASN B 1 154 ? 9.93 12.367 -4.914 1 97.38 154 ASN B O 1
ATOM 3138 N N . GLU B 1 155 ? 10.305 12.195 -2.658 1 98.12 155 GLU B N 1
ATOM 3139 C CA . GLU B 1 155 ? 9.773 10.836 -2.535 1 98.12 155 GLU B CA 1
ATOM 3140 C C . GLU B 1 155 ? 8.344 10.758 -3.072 1 98.12 155 GLU B C 1
ATOM 3142 O O . GLU B 1 155 ? 7.961 9.766 -3.686 1 98.12 155 GLU B O 1
ATOM 3147 N N . PHE B 1 156 ? 7.562 11.773 -2.852 1 98.69 156 PHE B N 1
ATOM 3148 C CA . PHE B 1 156 ? 6.156 11.695 -3.236 1 98.69 156 PHE B CA 1
ATOM 3149 C C . PHE B 1 156 ? 6.012 11.695 -4.754 1 98.69 156 PHE B C 1
ATOM 3151 O O . PHE B 1 156 ? 5.184 10.969 -5.305 1 98.69 156 PHE B O 1
ATOM 3158 N N . ASP B 1 157 ? 6.777 12.508 -5.461 1 98.31 157 ASP B N 1
ATOM 3159 C CA . ASP B 1 157 ? 6.738 12.508 -6.922 1 98.31 157 ASP B CA 1
ATOM 3160 C C . ASP B 1 157 ? 7.301 11.203 -7.484 1 98.31 157 ASP B C 1
ATOM 3162 O O . ASP B 1 157 ? 6.812 10.695 -8.492 1 98.31 157 ASP B O 1
ATOM 3166 N N . THR B 1 158 ? 8.375 10.68 -6.871 1 98.19 158 THR B N 1
ATOM 3167 C CA . THR B 1 158 ? 8.859 9.352 -7.242 1 98.19 158 THR B CA 1
ATOM 3168 C C . THR B 1 158 ? 7.754 8.312 -7.07 1 98.19 158 THR B C 1
ATOM 3170 O O . THR B 1 158 ? 7.508 7.508 -7.973 1 98.19 158 THR B O 1
ATOM 3173 N N . PHE B 1 159 ? 7.125 8.367 -5.914 1 98.44 159 PHE B N 1
ATOM 3174 C CA . PHE B 1 159 ? 6.035 7.461 -5.586 1 98.44 159 PHE B CA 1
ATOM 3175 C C . PHE B 1 159 ? 4.918 7.562 -6.613 1 98.44 159 PHE B C 1
ATOM 3177 O O . PHE B 1 159 ? 4.391 6.543 -7.066 1 98.44 159 PHE B O 1
ATOM 3184 N N . LEU B 1 160 ? 4.508 8.758 -7.031 1 97.94 160 LEU B N 1
ATOM 3185 C CA . LEU B 1 160 ? 3.445 8.953 -8.008 1 97.94 160 LEU B CA 1
ATOM 3186 C C . 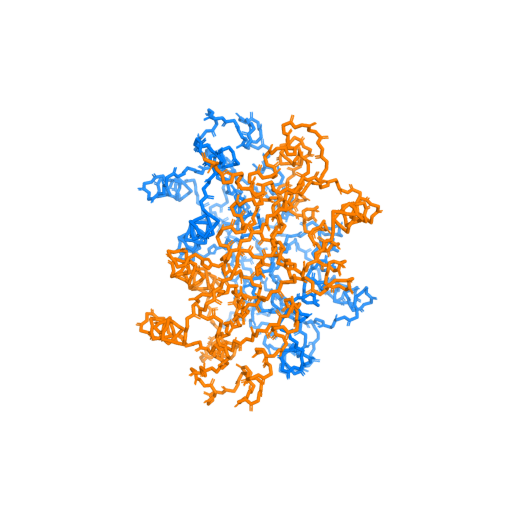LEU B 1 160 ? 3.82 8.344 -9.352 1 97.94 160 LEU B C 1
ATOM 3188 O O . LEU B 1 160 ? 2.967 7.789 -10.047 1 97.94 160 LEU B O 1
ATOM 3192 N N . ASN B 1 161 ? 5.074 8.477 -9.742 1 97.88 161 ASN B N 1
ATOM 3193 C CA . ASN B 1 161 ? 5.523 7.855 -10.984 1 97.88 161 ASN B CA 1
ATOM 3194 C C . ASN B 1 161 ? 5.426 6.332 -10.914 1 97.88 161 ASN B C 1
ATOM 3196 O O . ASN B 1 161 ? 4.973 5.695 -11.867 1 97.88 161 ASN B O 1
ATOM 3200 N N . ILE B 1 162 ? 5.863 5.773 -9.805 1 98.06 162 ILE B N 1
ATOM 3201 C CA . ILE B 1 162 ? 5.805 4.328 -9.625 1 98.06 162 ILE B CA 1
ATOM 3202 C C . ILE B 1 162 ? 4.348 3.865 -9.641 1 98.06 162 ILE B C 1
ATOM 3204 O O . ILE B 1 162 ? 4.02 2.848 -10.258 1 98.06 162 ILE B O 1
ATOM 3208 N N . GLU B 1 163 ? 3.498 4.633 -8.969 1 97.56 163 GLU B N 1
ATOM 3209 C CA . GLU B 1 163 ? 2.074 4.312 -8.93 1 97.56 163 GLU B CA 1
ATOM 3210 C C . GLU B 1 163 ? 1.467 4.336 -10.328 1 97.56 163 GLU B C 1
ATOM 3212 O O . GLU B 1 163 ? 0.56 3.559 -10.633 1 97.56 163 GLU B O 1
ATOM 3217 N N . ARG B 1 164 ? 1.904 5.27 -11.125 1 97.25 164 ARG B N 1
ATOM 3218 C CA . ARG B 1 164 ? 1.414 5.359 -12.5 1 97.25 164 ARG B CA 1
ATOM 3219 C C . ARG B 1 164 ? 1.795 4.117 -13.297 1 97.25 164 ARG B C 1
ATOM 3221 O O . ARG B 1 164 ? 0.963 3.555 -14.016 1 97.25 164 ARG B O 1
ATOM 3228 N N . ALA B 1 165 ? 3.018 3.736 -13.219 1 98.5 165 ALA B N 1
ATOM 3229 C CA . ALA B 1 165 ? 3.477 2.531 -13.906 1 98.5 165 ALA B CA 1
ATOM 3230 C C . ALA B 1 165 ? 2.732 1.298 -13.398 1 98.5 165 ALA B C 1
ATOM 3232 O O . ALA B 1 165 ? 2.312 0.45 -14.195 1 98.5 165 ALA B O 1
ATOM 3233 N N . TYR B 1 166 ? 2.598 1.224 -12.086 1 98.5 166 TYR B N 1
ATOM 3234 C CA . TYR B 1 166 ? 1.888 0.111 -11.469 1 98.5 166 TYR B CA 1
ATOM 3235 C C . TYR B 1 166 ? 0.448 0.039 -11.961 1 98.5 166 TYR B C 1
ATOM 3237 O O . TYR B 1 166 ? -0.047 -1.038 -12.297 1 98.5 166 TYR B O 1
ATOM 3245 N N . GLY B 1 167 ? -0.207 1.208 -11.977 1 98.31 167 GLY B N 1
ATOM 3246 C CA . GLY B 1 167 ? -1.577 1.249 -12.461 1 98.31 167 GLY B CA 1
ATOM 3247 C C . GLY B 1 167 ? -1.716 0.787 -13.898 1 98.31 167 GLY B C 1
ATOM 3248 O O . GLY B 1 167 ? -2.602 -0.01 -14.219 1 98.31 167 GLY B O 1
ATOM 3249 N N . SER B 1 168 ? -0.888 1.257 -14.75 1 98.69 168 SER B N 1
ATOM 3250 C CA . SER B 1 168 ? -0.908 0.883 -16.156 1 98.69 168 SER B CA 1
ATOM 3251 C C . SER B 1 168 ? -0.667 -0.612 -16.344 1 98.69 168 SER B C 1
ATOM 3253 O O . SER B 1 168 ? -1.409 -1.283 -17.062 1 98.69 168 SER B O 1
ATOM 3255 N N . LEU B 1 169 ? 0.34 -1.118 -15.656 1 98.88 169 LEU B N 1
ATOM 3256 C CA . LEU B 1 169 ? 0.732 -2.521 -15.727 1 98.88 169 LEU B CA 1
ATOM 3257 C C . LEU B 1 169 ? -0.401 -3.428 -15.258 1 98.88 169 LEU B C 1
ATOM 3259 O O . LEU B 1 169 ? -0.755 -4.391 -15.945 1 98.88 169 LEU B O 1
ATOM 3263 N N . THR B 1 170 ? -0.927 -3.098 -14.117 1 98.75 170 THR B N 1
ATOM 3264 C CA . THR B 1 170 ? -1.909 -3.947 -13.453 1 98.75 170 THR B CA 1
ATOM 3265 C C . THR B 1 170 ? -3.201 -4.016 -14.258 1 98.75 170 THR B C 1
ATOM 3267 O O . THR B 1 170 ? -3.787 -5.086 -14.414 1 98.75 170 THR B O 1
ATOM 3270 N N . ARG B 1 171 ? -3.648 -2.91 -14.789 1 98.38 171 ARG B N 1
ATOM 3271 C CA . ARG B 1 171 ? -4.859 -2.891 -15.609 1 98.38 171 ARG B CA 1
ATOM 3272 C C . ARG B 1 171 ? -4.672 -3.703 -16.875 1 98.38 171 ARG B C 1
ATOM 3274 O O . ARG B 1 171 ? -5.555 -4.48 -17.266 1 98.38 171 ARG B O 1
ATOM 3281 N N . TYR B 1 172 ? -3.576 -3.543 -17.516 1 98.88 172 TYR B N 1
ATOM 3282 C CA . TYR B 1 172 ? -3.307 -4.246 -18.766 1 98.88 172 TYR B CA 1
ATOM 3283 C C . TYR B 1 172 ? -3.293 -5.754 -18.547 1 98.88 172 TYR B C 1
ATOM 3285 O O . TYR B 1 172 ? -3.961 -6.5 -19.281 1 98.88 172 TYR B O 1
ATOM 3293 N N . LEU B 1 173 ? -2.551 -6.199 -17.547 1 98.88 173 LEU B N 1
ATOM 3294 C CA . LEU B 1 173 ? -2.416 -7.629 -17.297 1 98.88 173 LEU B CA 1
ATOM 3295 C C . LEU B 1 173 ? -3.75 -8.234 -16.859 1 98.88 173 LEU B C 1
ATOM 3297 O O . LEU B 1 173 ? -4.074 -9.359 -17.234 1 98.88 173 LEU B O 1
ATOM 3301 N N . ARG B 1 174 ? -4.469 -7.453 -16.094 1 98.88 174 ARG B N 1
ATOM 3302 C CA . ARG B 1 174 ? -5.785 -7.91 -15.656 1 98.88 174 ARG B CA 1
ATOM 3303 C C . ARG B 1 174 ? -6.734 -8.055 -16.844 1 98.88 174 ARG B C 1
ATOM 3305 O O . ARG B 1 174 ? -7.336 -9.109 -17.031 1 98.88 174 ARG B O 1
ATOM 3312 N N . GLU B 1 175 ? -6.828 -7.074 -17.641 1 98.62 175 GLU B N 1
ATOM 3313 C CA . GLU B 1 175 ? -7.809 -7.031 -18.719 1 98.62 175 GLU B CA 1
ATOM 3314 C C . GLU B 1 175 ? -7.418 -7.969 -19.859 1 98.62 175 GLU B C 1
ATOM 3316 O O . GLU B 1 175 ? -8.273 -8.625 -20.453 1 98.62 175 GLU B O 1
ATOM 3321 N N . SER B 1 176 ? -6.184 -8.07 -20.125 1 98.75 176 SER B N 1
ATOM 3322 C CA . SER B 1 176 ? -5.73 -8.836 -21.281 1 98.75 176 SER B CA 1
ATOM 3323 C C . SER B 1 176 ? -5.594 -10.312 -20.953 1 98.75 176 SER B C 1
ATOM 3325 O O . SER B 1 176 ? -5.785 -11.172 -21.812 1 98.75 176 SER B O 1
ATOM 3327 N N . HIS B 1 177 ? -5.27 -10.648 -19.656 1 98.75 177 HIS B N 1
ATOM 3328 C CA . HIS B 1 177 ? -4.812 -12.016 -19.422 1 98.75 177 HIS B CA 1
ATOM 3329 C C . HIS B 1 177 ? -5.438 -12.609 -18.172 1 98.75 177 HIS B C 1
ATOM 3331 O O . HIS B 1 177 ? -5.27 -13.797 -17.891 1 98.75 177 HIS B O 1
ATOM 3337 N N . GLY B 1 178 ? -6.113 -11.789 -17.375 1 98.75 178 GLY B N 1
ATOM 3338 C CA . GLY B 1 178 ? -6.68 -12.273 -16.125 1 98.75 178 GLY B CA 1
ATOM 3339 C C . GLY B 1 178 ? -5.637 -12.508 -15.055 1 98.75 178 GLY B C 1
ATOM 3340 O O . GLY B 1 178 ? -5.812 -13.375 -14.195 1 98.75 178 GLY B O 1
ATOM 3341 N N . ALA B 1 179 ? -4.488 -11.82 -15.156 1 98.88 179 ALA B N 1
ATOM 3342 C CA . ALA B 1 179 ? -3.422 -11.891 -14.156 1 98.88 179 ALA B CA 1
ATOM 3343 C C . ALA B 1 179 ? -3.717 -10.977 -12.977 1 98.88 179 ALA B C 1
ATOM 3345 O O . ALA B 1 179 ? -4.562 -10.086 -13.062 1 98.88 179 ALA B O 1
ATOM 3346 N N . LEU B 1 180 ? -3.148 -11.281 -11.883 1 98.94 180 LEU B N 1
ATOM 3347 C CA . LEU B 1 180 ? -3.197 -10.461 -10.672 1 98.94 180 LEU B CA 1
ATOM 3348 C C . LEU B 1 180 ? -1.824 -9.883 -10.359 1 98.94 180 LEU B C 1
ATOM 3350 O O . LEU B 1 180 ? -0.862 -10.625 -10.156 1 98.94 180 LEU B O 1
ATOM 3354 N N . SER B 1 181 ? -1.734 -8.562 -10.312 1 98.88 181 SER B N 1
ATOM 3355 C CA . SER B 1 181 ? -0.459 -7.898 -10.062 1 98.88 181 SER B CA 1
ATOM 3356 C C . SER B 1 181 ? -0.491 -7.113 -8.758 1 98.88 181 SER B C 1
ATOM 3358 O O . SER B 1 181 ? -1.5 -6.484 -8.43 1 98.88 181 SER B O 1
ATOM 3360 N N . PHE B 1 182 ? 0.61 -7.188 -8.07 1 98.88 182 PHE B N 1
ATOM 3361 C CA . PHE B 1 182 ? 0.673 -6.582 -6.742 1 98.88 182 PHE B CA 1
ATOM 3362 C C . PHE B 1 182 ? 1.964 -5.789 -6.57 1 98.88 182 PHE B C 1
ATOM 3364 O O . PHE B 1 182 ? 3.047 -6.281 -6.895 1 98.88 182 PHE B O 1
ATOM 3371 N N . PHE B 1 183 ? 1.807 -4.559 -6.137 1 98.56 183 PHE B N 1
ATOM 3372 C CA . PHE B 1 183 ? 2.957 -3.752 -5.746 1 98.56 183 PHE B CA 1
ATOM 3373 C C . PHE B 1 183 ? 3.58 -4.289 -4.461 1 98.56 183 PHE B C 1
ATOM 3375 O O . PHE B 1 183 ? 2.896 -4.422 -3.443 1 98.56 183 PHE B O 1
ATOM 3382 N N . VAL B 1 184 ? 4.898 -4.605 -4.477 1 98.06 184 VAL B N 1
ATOM 3383 C CA . VAL B 1 184 ? 5.484 -5.258 -3.311 1 98.06 184 VAL B CA 1
ATOM 3384 C C . VAL B 1 184 ? 6.527 -4.344 -2.674 1 98.06 184 VAL B C 1
ATOM 3386 O O . VAL B 1 184 ? 7.227 -4.746 -1.741 1 98.06 184 VAL B O 1
ATOM 3389 N N . GLY B 1 185 ? 6.656 -3.121 -3.156 1 97.12 185 GLY B N 1
ATOM 3390 C CA . GLY B 1 185 ? 7.539 -2.15 -2.525 1 97.12 185 GLY B CA 1
ATOM 3391 C C . GLY B 1 185 ? 8.633 -1.646 -3.451 1 97.12 185 GLY B C 1
ATOM 3392 O O . GLY B 1 185 ? 9.086 -2.373 -4.336 1 97.12 185 GLY B O 1
ATOM 3393 N N . GLY B 1 186 ? 9.133 -0.435 -3.174 1 96.88 186 GLY B N 1
ATOM 3394 C CA . GLY B 1 186 ? 10.18 0.163 -3.982 1 96.88 186 GLY B CA 1
ATOM 3395 C C . GLY B 1 186 ? 9.734 0.488 -5.395 1 96.88 186 GLY B C 1
ATOM 3396 O O . GLY B 1 186 ? 9.047 1.485 -5.621 1 96.88 186 GLY B O 1
ATOM 3397 N N . ASP B 1 187 ? 10.125 -0.333 -6.297 1 97.12 187 ASP B N 1
ATOM 3398 C CA . ASP B 1 187 ? 9.828 -0.212 -7.719 1 97.12 187 ASP B CA 1
ATOM 3399 C C . ASP B 1 187 ? 9.422 -1.56 -8.312 1 97.12 187 ASP B C 1
ATOM 3401 O O . ASP B 1 187 ? 9.547 -1.775 -9.523 1 97.12 187 ASP B O 1
ATOM 3405 N N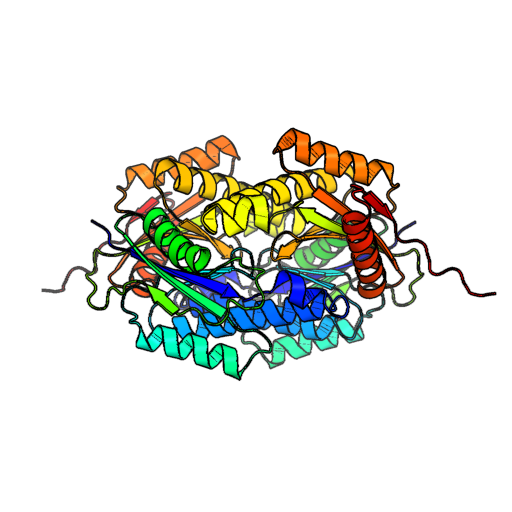 . ASN B 1 188 ? 8.992 -2.453 -7.426 1 98.12 188 ASN B N 1
ATOM 3406 C CA . ASN B 1 188 ? 8.773 -3.838 -7.832 1 98.12 188 ASN B CA 1
ATOM 3407 C C . ASN B 1 188 ? 7.293 -4.195 -7.836 1 98.12 188 ASN B C 1
ATOM 3409 O O . ASN B 1 188 ? 6.539 -3.764 -6.961 1 98.12 188 ASN B O 1
ATOM 3413 N N . VAL B 1 189 ? 6.871 -4.945 -8.828 1 98.69 189 VAL B N 1
ATOM 3414 C CA . VAL B 1 189 ? 5.527 -5.5 -8.953 1 98.69 189 VAL B CA 1
ATOM 3415 C C . VAL B 1 189 ? 5.613 -7 -9.227 1 98.69 189 VAL B C 1
ATOM 3417 O O . VAL B 1 189 ? 6.367 -7.434 -10.102 1 98.69 189 VAL B O 1
ATOM 3420 N N . VAL B 1 190 ? 4.852 -7.805 -8.5 1 98.94 190 VAL B N 1
ATOM 3421 C CA . VAL B 1 190 ? 4.746 -9.242 -8.727 1 98.94 190 VAL B CA 1
ATOM 3422 C C . VAL B 1 190 ? 3.387 -9.57 -9.344 1 98.94 190 VAL B C 1
ATOM 3424 O O . VAL B 1 190 ? 2.348 -9.141 -8.836 1 98.94 190 VAL B O 1
ATOM 3427 N N . ALA B 1 191 ? 3.4 -10.312 -10.414 1 98.94 191 ALA B N 1
ATOM 3428 C CA . ALA B 1 191 ? 2.16 -10.711 -11.078 1 98.94 191 ALA B CA 1
ATOM 3429 C C . ALA B 1 191 ? 2.02 -12.227 -11.117 1 98.94 191 ALA B C 1
ATOM 3431 O O . ALA B 1 191 ? 2.957 -12.93 -11.5 1 98.94 191 ALA B O 1
ATOM 3432 N N . VAL B 1 192 ? 0.923 -12.711 -10.633 1 98.94 192 VAL B N 1
ATOM 3433 C CA . VAL B 1 192 ? 0.532 -14.102 -10.82 1 98.94 192 VAL B CA 1
ATOM 3434 C C . VAL B 1 192 ? -0.216 -14.258 -12.141 1 98.94 192 VAL B C 1
ATOM 3436 O O . VAL B 1 192 ? -1.254 -13.625 -12.352 1 98.94 192 VAL B O 1
ATOM 3439 N N . CYS B 1 193 ? 0.316 -15.078 -12.992 1 98.88 193 CYS B N 1
ATOM 3440 C CA . CYS B 1 193 ? -0.146 -15.078 -14.375 1 98.88 193 CYS B CA 1
ATOM 3441 C C . CYS B 1 193 ? -0.641 -16.469 -14.781 1 98.88 193 CYS B C 1
ATOM 3443 O O . CYS B 1 193 ? -0.225 -17.469 -14.203 1 98.88 193 CYS B O 1
ATOM 3445 N N . PRO B 1 194 ? -1.619 -16.484 -15.789 1 98.69 194 PRO B N 1
ATOM 3446 C CA . PRO B 1 194 ? -1.812 -17.766 -16.469 1 98.69 194 PRO B CA 1
ATOM 3447 C C . PRO B 1 194 ? -0.624 -18.141 -17.359 1 98.69 194 PRO B C 1
ATOM 3449 O O . PRO B 1 194 ? 0.421 -17.484 -17.312 1 98.69 194 PRO B O 1
ATOM 3452 N N . ASP B 1 195 ? -0.795 -19.281 -18.062 1 98.12 195 ASP B N 1
ATOM 3453 C CA . ASP B 1 195 ? 0.265 -19.719 -18.953 1 98.12 195 ASP B CA 1
ATOM 3454 C C . ASP B 1 195 ? 0.422 -18.75 -20.125 1 98.12 195 ASP B C 1
ATOM 3456 O O . ASP B 1 195 ? -0.332 -18.812 -21.109 1 98.12 195 ASP B O 1
ATOM 3460 N N . LEU B 1 196 ? 1.442 -17.812 -19.984 1 98.56 196 LEU B N 1
ATOM 3461 C CA . LEU B 1 196 ? 1.67 -16.797 -21 1 98.56 196 LEU B CA 1
ATOM 3462 C C . LEU B 1 196 ? 3.012 -17.016 -21.688 1 98.56 196 LEU B C 1
ATOM 3464 O O . LEU B 1 196 ? 3.996 -17.375 -21.047 1 98.56 196 LEU B O 1
ATOM 3468 N N . PRO B 1 197 ? 3.018 -16.812 -22.984 1 97.88 197 PRO B N 1
ATOM 3469 C CA . PRO B 1 197 ? 4.297 -16.844 -23.688 1 97.88 197 PRO B CA 1
ATOM 3470 C C . PRO B 1 197 ? 5.145 -15.594 -23.453 1 97.88 197 PRO B C 1
ATOM 3472 O O . PRO B 1 197 ? 4.633 -14.586 -22.969 1 97.88 197 PRO B O 1
ATOM 3475 N N . GLU B 1 198 ? 6.375 -15.672 -23.828 1 97.88 198 GLU B N 1
ATOM 3476 C CA . GLU B 1 198 ? 7.309 -14.555 -23.672 1 97.88 198 GLU B CA 1
ATOM 3477 C C . GLU B 1 198 ? 6.777 -13.297 -24.344 1 97.88 198 GLU B C 1
ATOM 3479 O O . GLU B 1 198 ? 6.922 -12.195 -23.812 1 97.88 198 GLU B O 1
ATOM 3484 N N . GLY B 1 199 ? 6.219 -13.406 -25.5 1 98.31 199 GLY B N 1
ATOM 3485 C CA . GLY B 1 199 ? 5.703 -12.273 -26.25 1 98.31 199 GLY B CA 1
ATOM 3486 C C . GLY B 1 199 ? 4.664 -11.469 -25.484 1 98.31 199 GLY B C 1
ATOM 3487 O O . GLY B 1 199 ? 4.559 -10.258 -25.656 1 98.31 199 GLY B O 1
ATOM 3488 N N . ALA B 1 200 ? 3.883 -12.148 -24.656 1 98.75 200 ALA B N 1
ATOM 3489 C CA . ALA B 1 200 ? 2.863 -11.461 -23.875 1 98.75 200 ALA B CA 1
ATOM 3490 C C . ALA B 1 200 ? 3.5 -10.516 -22.859 1 98.75 200 ALA B C 1
ATOM 3492 O O . ALA B 1 200 ? 2.963 -9.438 -22.578 1 98.75 200 ALA B O 1
ATOM 3493 N N . PHE B 1 201 ? 4.609 -10.875 -22.297 1 98.81 201 PHE B N 1
ATOM 3494 C CA . PHE B 1 201 ? 5.309 -10.023 -21.344 1 98.81 201 PHE B CA 1
ATOM 3495 C C . PHE B 1 201 ? 6 -8.867 -22.062 1 98.81 201 PHE B C 1
ATOM 3497 O O . PHE B 1 201 ? 6.031 -7.746 -21.547 1 98.81 201 PHE B O 1
ATOM 3504 N N . ALA B 1 202 ? 6.535 -9.125 -23.219 1 98.56 202 ALA B N 1
ATOM 3505 C CA . ALA B 1 202 ? 7.105 -8.047 -24.031 1 98.56 202 ALA B CA 1
ATOM 3506 C C . ALA B 1 202 ? 6.051 -7.008 -24.391 1 98.56 202 ALA B C 1
ATOM 3508 O O . ALA B 1 202 ? 6.316 -5.805 -24.344 1 98.56 202 ALA B O 1
ATOM 3509 N N . ASP B 1 203 ? 4.926 -7.48 -24.734 1 98.81 203 ASP B N 1
ATOM 3510 C CA . ASP B 1 203 ? 3.816 -6.582 -25.047 1 98.81 203 ASP B CA 1
ATOM 3511 C C . ASP B 1 203 ? 3.434 -5.746 -23.828 1 98.81 203 ASP B C 1
ATOM 3513 O O . ASP B 1 203 ? 3.078 -4.574 -23.969 1 98.81 203 ASP B O 1
ATOM 3517 N N . THR B 1 204 ? 3.451 -6.359 -22.688 1 98.81 204 THR B N 1
ATOM 3518 C CA . THR B 1 204 ? 3.109 -5.664 -21.453 1 98.81 204 THR B CA 1
ATOM 3519 C C . THR B 1 204 ? 4.094 -4.531 -21.172 1 98.81 204 THR B C 1
ATOM 3521 O O . THR B 1 204 ? 3.688 -3.406 -20.875 1 98.81 204 THR B O 1
ATOM 3524 N N . VAL B 1 205 ? 5.348 -4.852 -21.266 1 98.69 205 VAL B N 1
ATOM 3525 C CA . VAL B 1 205 ? 6.395 -3.861 -21.047 1 98.69 205 VAL B CA 1
ATOM 3526 C C . VAL B 1 205 ? 6.258 -2.727 -22.047 1 98.69 205 VAL B C 1
ATOM 3528 O O . VAL B 1 205 ? 6.352 -1.551 -21.688 1 98.69 205 VAL B O 1
ATOM 3531 N N . ALA B 1 206 ? 6.012 -3.039 -23.281 1 98.75 206 ALA B N 1
ATOM 3532 C CA . ALA B 1 206 ? 5.824 -2.043 -24.328 1 98.75 206 ALA B CA 1
ATOM 3533 C C . ALA B 1 206 ? 4.602 -1.173 -24.047 1 98.75 206 ALA B C 1
ATOM 3535 O O . ALA B 1 206 ? 4.629 0.039 -24.281 1 98.75 206 ALA B O 1
ATOM 3536 N N . HIS B 1 207 ? 3.58 -1.794 -23.625 1 98.88 207 HIS B N 1
ATOM 3537 C CA . HIS B 1 207 ? 2.357 -1.06 -23.312 1 98.88 207 HIS B CA 1
ATOM 3538 C C . HIS B 1 207 ? 2.607 0.002 -22.25 1 98.88 207 HIS B C 1
ATOM 3540 O O . HIS B 1 207 ? 2.188 1.151 -22.406 1 98.88 207 HIS B O 1
ATOM 3546 N N . VAL B 1 208 ? 3.25 -0.362 -21.156 1 98.81 208 VAL B N 1
ATOM 3547 C CA . VAL B 1 208 ? 3.492 0.567 -20.062 1 98.81 208 VAL B CA 1
ATOM 3548 C C . VAL B 1 208 ? 4.371 1.72 -20.531 1 98.81 208 VAL B C 1
ATOM 3550 O O . VAL B 1 208 ? 4.109 2.883 -20.219 1 98.81 208 VAL B O 1
ATOM 3553 N N . ALA B 1 209 ? 5.383 1.396 -21.281 1 98.69 209 ALA B N 1
ATOM 3554 C CA . ALA B 1 209 ? 6.25 2.434 -21.828 1 98.69 209 ALA B CA 1
ATOM 3555 C C . ALA B 1 209 ? 5.457 3.412 -22.688 1 98.69 209 ALA B C 1
ATOM 3557 O O . ALA B 1 209 ? 5.648 4.625 -22.594 1 98.69 209 ALA B O 1
ATOM 3558 N N . ASP B 1 210 ? 4.605 2.914 -23.5 1 98.69 210 ASP B N 1
ATOM 3559 C CA . ASP B 1 210 ? 3.818 3.74 -24.406 1 98.69 210 ASP B CA 1
ATOM 3560 C C . ASP B 1 210 ? 2.779 4.559 -23.641 1 98.69 210 ASP B C 1
ATOM 3562 O O . ASP B 1 210 ? 2.506 5.707 -24 1 98.69 210 ASP B O 1
ATOM 3566 N N . ASP B 1 211 ? 2.236 3.92 -22.641 1 98.5 211 ASP B N 1
ATOM 3567 C CA . ASP B 1 211 ? 1.091 4.496 -21.953 1 98.5 211 ASP B CA 1
ATOM 3568 C C . ASP B 1 211 ? 1.53 5.586 -20.969 1 98.5 211 ASP B C 1
ATOM 3570 O O . ASP B 1 211 ? 0.891 6.637 -20.875 1 98.5 211 ASP B O 1
ATOM 3574 N N . VAL B 1 212 ? 2.645 5.324 -20.234 1 98 212 VAL B N 1
ATOM 3575 C CA . VAL B 1 212 ? 2.961 6.262 -19.156 1 98 212 VAL B CA 1
ATOM 3576 C C . VAL B 1 212 ? 4.43 6.672 -19.25 1 98 212 VAL B C 1
ATOM 3578 O O . VAL B 1 212 ? 4.941 7.355 -18.359 1 98 212 VAL B O 1
ATOM 3581 N N . ASP B 1 213 ? 5.191 6.227 -20.234 1 97.88 213 ASP B N 1
ATOM 3582 C CA . ASP B 1 213 ? 6.566 6.629 -20.531 1 97.88 213 ASP B CA 1
ATOM 3583 C C . ASP B 1 213 ? 7.516 6.184 -19.422 1 97.88 213 ASP B C 1
ATOM 3585 O O . ASP B 1 213 ? 8.359 6.961 -18.969 1 97.88 213 ASP B O 1
ATOM 3589 N N . ILE B 1 214 ? 7.32 4.977 -18.891 1 98.25 214 ILE B N 1
ATOM 3590 C CA . ILE B 1 214 ? 8.188 4.379 -17.875 1 98.25 214 ILE B CA 1
ATOM 3591 C C . ILE B 1 214 ? 8.641 2.994 -18.344 1 98.25 214 ILE B C 1
ATOM 3593 O O . ILE B 1 214 ? 7.816 2.174 -18.75 1 98.25 214 ILE B O 1
ATOM 3597 N N . GLU B 1 215 ? 9.883 2.803 -18.312 1 98.12 215 GLU B N 1
ATOM 3598 C CA . GLU B 1 215 ? 10.477 1.549 -18.766 1 98.12 215 GLU B CA 1
ATOM 3599 C C . GLU B 1 215 ? 10.523 0.518 -17.641 1 98.12 215 GLU B C 1
ATOM 3601 O O . GLU B 1 215 ? 10.977 0.823 -16.531 1 98.12 215 GLU B O 1
ATOM 3606 N N . LEU B 1 216 ? 10.109 -0.694 -17.984 1 98.56 216 LEU B N 1
ATOM 3607 C CA . LEU B 1 216 ? 10.125 -1.807 -17.047 1 98.56 216 LEU B CA 1
ATOM 3608 C C . LEU B 1 216 ? 11.008 -2.941 -17.562 1 98.56 216 LEU B C 1
ATOM 3610 O O . LEU B 1 216 ? 11.273 -3.029 -18.766 1 98.56 216 LEU B O 1
ATOM 3614 N N . GLN B 1 217 ? 11.445 -3.73 -16.688 1 98.44 217 GLN B N 1
ATOM 3615 C CA . GLN B 1 217 ? 11.992 -5.062 -16.938 1 98.44 217 GLN B CA 1
ATOM 3616 C C . GLN B 1 217 ? 11.211 -6.129 -16.172 1 98.44 217 GLN B C 1
ATOM 3618 O O . GLN B 1 217 ? 10.531 -5.82 -15.188 1 98.44 217 GLN B O 1
ATOM 3623 N N . VAL B 1 218 ? 11.312 -7.348 -16.719 1 98.81 218 VAL B N 1
ATOM 3624 C CA . VAL B 1 218 ? 10.539 -8.383 -16.062 1 98.81 218 VAL B CA 1
ATOM 3625 C C . VAL B 1 218 ? 11.281 -9.719 -16.141 1 98.81 218 VAL B C 1
ATOM 3627 O O . VAL B 1 218 ? 11.844 -10.062 -17.188 1 98.81 218 VAL B O 1
ATOM 3630 N N . GLY B 1 219 ? 11.422 -10.367 -15.008 1 98.69 219 GLY B N 1
ATOM 3631 C CA . GLY B 1 219 ? 11.773 -11.781 -14.922 1 98.69 219 GLY B CA 1
ATOM 3632 C C . GLY B 1 219 ? 10.57 -12.672 -14.664 1 98.69 219 GLY B C 1
ATOM 3633 O O . GLY B 1 219 ? 9.703 -12.344 -13.852 1 98.69 219 GLY B O 1
ATOM 3634 N N . VAL B 1 220 ? 10.516 -13.82 -15.406 1 98.81 220 VAL B N 1
ATOM 3635 C CA . VAL B 1 220 ? 9.367 -14.719 -15.281 1 98.81 220 VAL B CA 1
ATOM 3636 C C . VAL B 1 220 ? 9.836 -16.094 -14.828 1 98.81 220 VAL B C 1
ATOM 3638 O O . VAL B 1 220 ? 10.828 -16.625 -15.336 1 98.81 220 VAL B O 1
ATOM 3641 N N . GLY B 1 221 ? 9.133 -16.609 -13.805 1 98.5 221 GLY B N 1
ATOM 3642 C CA . GLY B 1 221 ? 9.453 -17.938 -13.297 1 98.5 221 GLY B CA 1
ATOM 3643 C C . GLY B 1 221 ? 8.242 -18.844 -13.164 1 98.5 221 GLY B C 1
ATOM 3644 O O . GLY B 1 221 ? 7.109 -18.359 -13.125 1 98.5 221 GLY B O 1
ATOM 3645 N N . ARG B 1 222 ? 8.508 -20.156 -13.172 1 98.31 222 ARG B N 1
ATOM 3646 C CA . ARG B 1 222 ? 7.5 -21.188 -12.938 1 98.31 222 ARG B CA 1
ATOM 3647 C C . ARG B 1 222 ? 7.867 -22.031 -11.734 1 98.31 222 ARG B C 1
ATOM 3649 O O . ARG B 1 222 ? 9.039 -22.109 -11.344 1 98.31 222 ARG B O 1
ATOM 3656 N N . GLY B 1 223 ? 6.832 -22.625 -11.156 1 98.25 223 GLY B N 1
ATOM 3657 C CA . GLY B 1 223 ? 7.074 -23.484 -10.016 1 98.25 223 GLY B CA 1
ATOM 3658 C C . GLY B 1 223 ? 5.809 -24.109 -9.461 1 98.25 223 GLY B C 1
ATOM 3659 O O . GLY B 1 223 ? 4.703 -23.734 -9.844 1 98.25 223 GLY B O 1
ATOM 3660 N N . ALA B 1 224 ? 6.055 -25.094 -8.602 1 98.38 224 ALA B N 1
ATOM 3661 C CA . ALA B 1 224 ? 4.949 -25.812 -7.969 1 98.38 224 ALA B CA 1
ATOM 3662 C C . ALA B 1 224 ? 4.332 -24.969 -6.852 1 98.38 224 ALA B C 1
ATOM 3664 O O . ALA B 1 224 ? 3.195 -25.219 -6.438 1 98.38 224 ALA B O 1
ATOM 3665 N N . SER B 1 225 ? 5.082 -24 -6.359 1 98.5 225 SER B N 1
ATOM 3666 C CA . SER B 1 225 ? 4.629 -23.094 -5.309 1 98.5 225 SER B CA 1
ATOM 3667 C C . SER B 1 225 ? 4.926 -21.641 -5.668 1 98.5 225 SER B C 1
ATOM 3669 O O . SER B 1 225 ? 5.711 -21.359 -6.578 1 98.5 225 SER B O 1
ATOM 3671 N N . ALA B 1 226 ? 4.262 -20.781 -4.957 1 98.75 226 ALA B N 1
ATOM 3672 C CA . ALA B 1 226 ? 4.492 -19.359 -5.188 1 98.75 226 ALA B CA 1
ATOM 3673 C C . ALA B 1 226 ? 5.961 -19 -4.965 1 98.75 226 ALA B C 1
ATOM 3675 O O . ALA B 1 226 ? 6.543 -18.234 -5.734 1 98.75 226 ALA B O 1
ATOM 3676 N N . HIS B 1 227 ? 6.539 -19.562 -3.938 1 98.5 227 HIS B N 1
ATOM 3677 C CA . HIS B 1 227 ? 7.938 -19.266 -3.648 1 98.5 227 HIS B CA 1
ATOM 3678 C C . HIS B 1 227 ? 8.844 -19.75 -4.781 1 98.5 227 HIS B C 1
ATOM 3680 O O . HIS B 1 227 ? 9.727 -19 -5.227 1 98.5 227 HIS B O 1
ATOM 3686 N N . GLU B 1 228 ? 8.641 -20.984 -5.23 1 98.06 228 GLU B N 1
ATOM 3687 C CA . GLU B 1 228 ? 9.484 -21.531 -6.289 1 98.06 228 GLU B CA 1
ATOM 3688 C C . GLU B 1 228 ? 9.375 -20.688 -7.562 1 98.06 228 GLU B C 1
ATOM 3690 O O . GLU B 1 228 ? 10.383 -20.328 -8.164 1 98.06 228 GLU B O 1
ATOM 3695 N N . ALA B 1 229 ? 8.172 -20.391 -7.949 1 98.62 229 ALA B N 1
ATOM 3696 C CA . ALA B 1 229 ? 7.957 -19.594 -9.148 1 98.62 229 ALA B CA 1
ATOM 3697 C C . ALA B 1 229 ? 8.508 -18.172 -8.984 1 98.62 229 ALA B C 1
ATOM 3699 O O . ALA B 1 229 ? 9.18 -17.656 -9.875 1 98.62 229 ALA B O 1
ATOM 3700 N N . GLY B 1 230 ? 8.219 -17.547 -7.812 1 98.38 230 GLY B N 1
ATOM 3701 C CA . GLY B 1 230 ? 8.672 -16.203 -7.547 1 98.38 230 GLY B CA 1
ATOM 3702 C C . GLY B 1 230 ? 10.188 -16.094 -7.449 1 98.38 230 GLY B C 1
ATOM 3703 O O . GLY B 1 230 ? 10.766 -15.094 -7.891 1 98.38 230 GLY B O 1
ATOM 3704 N N . PHE B 1 231 ? 10.75 -17.047 -6.855 1 97.19 231 PHE B N 1
ATOM 3705 C CA . PHE B 1 231 ? 12.195 -17.047 -6.715 1 97.19 231 PHE B CA 1
ATOM 3706 C C . PHE B 1 231 ? 12.875 -17.172 -8.07 1 97.19 231 PHE B C 1
ATOM 3708 O O . PHE B 1 231 ? 13.859 -16.484 -8.352 1 97.19 231 PHE B O 1
ATOM 3715 N N . ALA B 1 232 ? 12.352 -18.078 -8.891 1 97.5 232 ALA B N 1
ATOM 3716 C CA . ALA B 1 232 ? 12.836 -18.203 -10.266 1 97.5 232 ALA B CA 1
ATOM 3717 C C . ALA B 1 232 ? 12.68 -16.891 -11.016 1 97.5 232 ALA B C 1
ATOM 3719 O O . ALA B 1 232 ? 13.555 -16.484 -11.789 1 97.5 232 ALA B O 1
ATOM 3720 N N . ALA B 1 233 ? 11.594 -16.219 -10.836 1 98.12 233 ALA B N 1
ATOM 3721 C CA . ALA B 1 233 ? 11.336 -14.93 -11.484 1 98.12 233 ALA B CA 1
ATOM 3722 C C . ALA B 1 233 ? 12.352 -13.883 -11.047 1 98.12 233 ALA B C 1
ATOM 3724 O O . ALA B 1 233 ? 12.812 -13.078 -11.867 1 98.12 233 ALA B O 1
ATOM 3725 N N . LYS B 1 234 ? 12.641 -13.859 -9.758 1 96.31 234 LYS B N 1
ATOM 3726 C CA . LYS B 1 234 ? 13.625 -12.914 -9.234 1 96.31 234 LYS B CA 1
ATOM 3727 C C . LYS B 1 234 ? 14.992 -13.117 -9.875 1 96.31 234 LYS B C 1
ATOM 3729 O O . LYS B 1 234 ? 15.68 -12.156 -10.195 1 96.31 234 LYS B O 1
ATOM 3734 N N . HIS B 1 235 ? 15.391 -14.352 -9.984 1 95.12 235 HIS B N 1
ATOM 3735 C CA . HIS B 1 235 ? 16.672 -14.648 -10.617 1 95.12 235 HIS B CA 1
ATOM 3736 C C . HIS B 1 235 ? 16.672 -14.227 -12.086 1 95.12 235 HIS B C 1
ATOM 3738 O O . HIS B 1 235 ? 17.672 -13.695 -12.578 1 95.12 235 HIS B O 1
ATOM 3744 N N . ALA B 1 236 ? 15.562 -14.492 -12.727 1 96.88 236 ALA B N 1
ATOM 3745 C CA . ALA B 1 236 ? 15.445 -14.07 -14.117 1 96.88 236 ALA B CA 1
ATOM 3746 C C . ALA B 1 236 ? 15.523 -12.555 -14.242 1 96.88 236 ALA B C 1
ATOM 3748 O O . ALA B 1 236 ? 16.109 -12.031 -15.195 1 96.88 236 ALA B O 1
ATOM 3749 N N . LEU B 1 237 ? 14.969 -11.812 -13.328 1 96.31 237 LEU B N 1
ATOM 3750 C CA . LEU B 1 237 ? 15.016 -10.359 -13.328 1 96.31 237 LEU B CA 1
ATOM 3751 C C . LEU B 1 237 ? 16.438 -9.859 -13.148 1 96.31 237 LEU B C 1
ATOM 3753 O O . LEU B 1 237 ? 16.844 -8.867 -13.766 1 96.31 237 LEU B O 1
ATOM 3757 N N . GLU B 1 238 ? 17.156 -10.5 -12.273 1 93.12 238 GLU B N 1
ATOM 3758 C CA . GLU B 1 238 ? 18.578 -10.156 -12.109 1 93.12 238 GLU B CA 1
ATOM 3759 C C . GLU B 1 238 ? 19.344 -10.344 -13.414 1 93.12 238 GLU B C 1
ATOM 3761 O O . GLU B 1 238 ? 20.234 -9.547 -13.742 1 93.12 238 GLU B O 1
ATOM 3766 N N . ALA B 1 239 ? 18.984 -11.375 -14.133 1 93.5 239 ALA B N 1
ATOM 3767 C CA . ALA B 1 239 ? 19.594 -11.602 -15.438 1 93.5 239 ALA B CA 1
ATOM 3768 C C . ALA B 1 239 ? 19.266 -10.461 -16.406 1 93.5 239 ALA B C 1
ATOM 3770 O O . ALA B 1 239 ? 20.109 -10.047 -17.188 1 93.5 239 ALA B O 1
ATOM 3771 N N . CYS B 1 240 ? 18.016 -9.953 -16.344 1 94.31 240 CYS B N 1
ATOM 3772 C CA . CYS B 1 240 ? 17.641 -8.805 -17.156 1 94.31 240 CYS B CA 1
ATOM 3773 C C . CYS B 1 240 ? 18.562 -7.621 -16.875 1 94.31 240 CYS B C 1
ATOM 3775 O O . CYS B 1 240 ? 19.047 -6.977 -17.812 1 94.31 240 CYS B O 1
ATOM 3777 N N . ARG B 1 241 ? 18.75 -7.383 -15.648 1 90.56 241 ARG B N 1
ATOM 3778 C CA . ARG B 1 241 ? 19.562 -6.246 -15.234 1 90.56 241 ARG B CA 1
ATOM 3779 C C . ARG B 1 241 ? 21 -6.395 -15.734 1 90.56 241 ARG B C 1
ATOM 3781 O O . ARG B 1 241 ? 21.594 -5.422 -16.203 1 90.56 241 ARG B O 1
ATOM 3788 N N . ASN B 1 242 ? 21.531 -7.543 -15.641 1 91.69 242 ASN B N 1
ATOM 3789 C CA . ASN B 1 242 ? 22.906 -7.812 -16.031 1 91.69 242 ASN B CA 1
ATOM 3790 C C . ASN B 1 242 ? 23.078 -7.77 -17.547 1 91.69 242 ASN B C 1
ATOM 3792 O O . ASN B 1 242 ? 24.094 -7.297 -18.047 1 91.69 242 ASN B O 1
ATOM 3796 N N . ASP B 1 243 ? 22.062 -8.219 -18.25 1 94.31 243 ASP B N 1
ATOM 3797 C CA . ASP B 1 243 ? 22.203 -8.398 -19.688 1 94.31 243 ASP B CA 1
ATOM 3798 C C . ASP B 1 243 ? 21.641 -7.195 -20.438 1 94.31 243 ASP B C 1
ATOM 3800 O O . ASP B 1 243 ? 21.859 -7.047 -21.641 1 94.31 243 ASP B O 1
ATOM 3804 N N . GLY B 1 244 ? 20.891 -6.367 -19.766 1 93.25 244 GLY B N 1
ATOM 3805 C CA . GLY B 1 244 ? 20.266 -5.211 -20.391 1 93.25 244 GLY B CA 1
ATOM 3806 C C . GLY B 1 244 ? 19.078 -5.57 -21.25 1 93.25 244 GLY B C 1
ATOM 3807 O O . GLY B 1 244 ? 18.812 -4.926 -22.266 1 93.25 244 GLY B O 1
ATOM 3808 N N . THR B 1 245 ? 18.438 -6.73 -20.938 1 95.62 245 THR B N 1
ATOM 3809 C CA . THR B 1 245 ? 17.234 -7.141 -21.641 1 95.62 245 THR B CA 1
ATOM 3810 C C . THR B 1 245 ? 15.984 -6.699 -20.875 1 95.62 245 THR B C 1
ATOM 3812 O O . THR B 1 245 ? 16.062 -6.391 -19.672 1 95.62 245 THR B O 1
ATOM 3815 N N . SER B 1 246 ? 14.883 -6.676 -21.594 1 97.12 246 SER B N 1
ATOM 3816 C CA . SER B 1 246 ? 13.648 -6.23 -20.969 1 97.12 246 SER B CA 1
ATOM 3817 C C . SER B 1 246 ? 12.867 -7.406 -20.391 1 97.12 246 SER B C 1
ATOM 3819 O O . SER B 1 246 ? 12.102 -7.246 -19.438 1 97.12 246 SER B O 1
ATOM 3821 N N . VAL B 1 247 ? 13.016 -8.578 -21.016 1 98.25 247 VAL B N 1
ATOM 3822 C CA . VAL B 1 247 ? 12.273 -9.766 -20.609 1 98.25 247 VAL B CA 1
ATOM 3823 C C . VAL B 1 247 ? 13.211 -10.969 -20.531 1 98.25 247 VAL B C 1
ATOM 3825 O O . VAL B 1 247 ? 14 -11.211 -21.438 1 98.25 247 VAL B O 1
ATOM 3828 N N . GLU B 1 248 ? 13.117 -11.672 -19.406 1 97.56 248 GLU B N 1
ATOM 3829 C CA . GLU B 1 248 ? 13.828 -12.938 -19.25 1 97.56 248 GLU B CA 1
ATOM 3830 C C . GLU B 1 248 ? 12.938 -13.992 -18.609 1 97.56 248 GLU B C 1
ATOM 3832 O O . GLU B 1 248 ? 12.281 -13.727 -17.594 1 97.56 248 GLU B O 1
ATOM 3837 N N . LEU B 1 249 ? 12.852 -15.211 -19.188 1 96.5 249 LEU B N 1
ATOM 3838 C CA . LEU B 1 249 ? 12.148 -16.344 -18.578 1 96.5 249 LEU B CA 1
ATOM 3839 C C . LEU B 1 249 ? 13.141 -17.297 -17.922 1 96.5 249 LEU B C 1
ATOM 3841 O O . LEU B 1 249 ? 14.211 -17.562 -18.469 1 96.5 249 LEU B O 1
ATOM 3845 N N . SER B 1 250 ? 12.734 -17.688 -16.703 1 89 250 SER B N 1
ATOM 3846 C CA . SER B 1 250 ? 13.617 -18.609 -16 1 89 250 SER B CA 1
ATOM 3847 C C . SER B 1 250 ? 13.789 -19.922 -16.75 1 89 250 SER B C 1
ATOM 3849 O O . SER B 1 250 ? 12.836 -20.406 -17.375 1 89 250 SER B O 1
ATOM 3851 N N . VAL B 1 251 ? 14.977 -20.359 -16.922 1 70.12 251 VAL B N 1
ATOM 3852 C CA . VAL B 1 251 ? 15.289 -21.656 -17.516 1 70.12 251 VAL B CA 1
ATOM 3853 C C . VAL B 1 251 ? 15.219 -22.734 -16.453 1 70.12 251 VAL B C 1
ATOM 3855 O O . VAL B 1 251 ? 15.656 -22.531 -15.312 1 70.12 251 VAL B O 1
ATOM 3858 N N . ALA B 1 252 ? 14.125 -23.625 -16.484 1 56.78 252 ALA B N 1
ATOM 3859 C CA . ALA B 1 252 ? 14.062 -24.766 -15.578 1 56.78 252 ALA B CA 1
ATOM 3860 C C . ALA B 1 252 ? 15.453 -25.297 -15.258 1 56.78 252 ALA B C 1
ATOM 3862 O O . ALA B 1 252 ? 16.328 -25.312 -16.125 1 56.78 252 ALA B O 1
ATOM 3863 N N . PRO B 1 253 ? 15.789 -25.422 -13.844 1 48.16 253 PRO B N 1
ATOM 3864 C CA . PRO B 1 253 ? 17.078 -26.062 -13.617 1 48.16 253 PRO B CA 1
ATOM 3865 C C . PRO B 1 253 ? 17.281 -27.312 -14.469 1 48.16 253 PRO B C 1
ATOM 3867 O O . PRO B 1 253 ? 16.344 -28.109 -14.648 1 48.16 253 PRO B O 1
ATOM 3870 N N . ALA B 1 254 ? 18.172 -27.391 -15.547 1 40.19 254 ALA B N 1
ATOM 3871 C CA . ALA B 1 254 ? 18.547 -28.625 -16.234 1 40.19 254 ALA B CA 1
ATOM 3872 C C . ALA B 1 254 ? 18.719 -29.781 -15.258 1 40.19 254 ALA B C 1
ATOM 3874 O O . ALA B 1 254 ? 19.391 -29.641 -14.234 1 40.19 254 ALA B O 1
ATOM 3875 N N . LEU B 1 255 ? 17.797 -30.656 -15.031 1 37.03 255 LEU B N 1
ATOM 3876 C CA . LEU B 1 255 ? 18.109 -31.922 -14.367 1 37.03 255 LEU B CA 1
ATOM 3877 C C . LEU B 1 25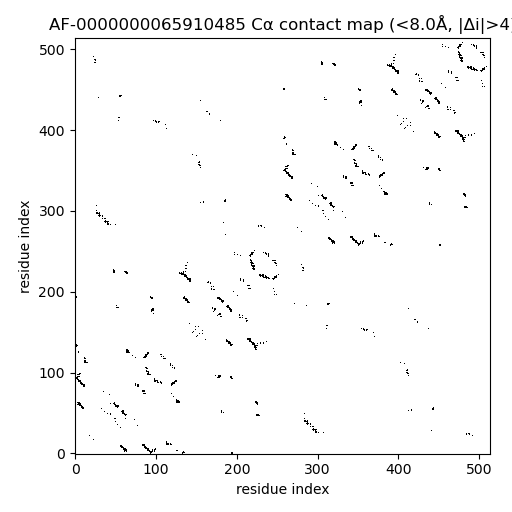5 ? 19.516 -32.375 -14.703 1 37.03 255 LEU B C 1
ATOM 3879 O O . LEU B 1 255 ? 19.891 -32.438 -15.875 1 37.03 255 LEU B O 1
ATOM 3883 N N . SER B 1 256 ? 20.469 -32.031 -13.859 1 30.08 256 SER B N 1
ATOM 3884 C CA . SER B 1 256 ? 21.688 -32.781 -14.102 1 30.08 256 SER B CA 1
ATOM 3885 C C . SER B 1 256 ? 21.359 -34.25 -14.445 1 30.08 256 SER B C 1
ATOM 3887 O O . SER B 1 256 ? 20.547 -34.875 -13.758 1 30.08 256 SER B O 1
ATOM 3889 N N . ASP B 1 257 ? 21.594 -34.656 -15.602 1 29.16 257 ASP B N 1
ATOM 3890 C CA . ASP B 1 257 ? 21.828 -36.062 -15.82 1 29.16 257 ASP B CA 1
ATOM 3891 C C . ASP B 1 257 ? 22.797 -36.625 -14.781 1 29.16 257 ASP B C 1
ATOM 3893 O O . ASP B 1 257 ? 23.797 -36 -14.445 1 29.16 257 ASP B O 1
#

Secondary structure (DSSP, 8-state):
---EEEEEEEETTHHHHHHSSSPPPHHHHHHHHHHHHHHHHHHHGGGT-EEEESSSSEEEEE-TT--HHHHHHHHHHHHHHSSS-EEEEEEEESSHHHHHHHHHHHHHHH--TT-TT----EEE----S--TTSEEEEEEEETTHIIIIITTS-HHHHHHHHHHHHHHHHHHHHHHH--EEEEEETTEEEEEESS--HHHHHHHHHHHHHHHS--EEEEEEEESSHHHHHHHHHHHHHHHHHHT-SEEE--------/---EEEEEEEETTHHHHHHSSSPPPHHHHHHHHHHHHHHHHHHHGGGT-EEEESSSSEEEEE-TT--HHHHHHHHHHHHHHSSS-EEEEEEEESSHHHHHHHHHHHHHHH--TT-TT----EEE----S--TTSEEEEEEEETTHIIIIITTS-HHHHHHHHHHHHHHHHHHHHHHH--EEEEEETTEEEEEESS--HHHHHHHHHHHHHHHS--EEEEEEEESSHHHHHHHHHHHHHHHHHHT-SEEE--------

Nearest PDB structures (foldseek):
  2qv6-assembly1_B  TM=9.611E-01  e=4.177E-31  Methanocaldococcus jannaschii
  6pwk-assembly1_B  TM=6.395E-01  e=1.144E-03  Vibrio cholerae O1 str. 2010EL-1786
  4kgm-assembly1_B-2  TM=6.143E-01  e=1.108E-02  Bacillus thuringiensis serovar israelensis ATCC 35646
  4kgm-assembly2_D-3  TM=6.272E-01  e=2.161E-02  Bacillus thuringiensis serovar israelensis ATCC 35646
  4wp3-assembly2_B  TM=4.437E-01  e=7.422E-03  Mycobacterium avium